Protein AF-A0A9W5Z303-F1 (afdb_monomer_lite)

Foldseek 3Di:
DDDDDDDDDDDDDDDDDPPDDDDDDDPPPDDDDDDPDPPPVVVPDDDDDDDDDDDDDDDDDDDDDDDDDDDDDDDDDDDDDDDDDDDDDDDDDDDDDDDDPPPPPPPPDPPDQQALVNLVVLLVVQLVVCLVVLDPPDPVLLVLLVLLQCLCPDDDPDPLSVLSNVLLVLLQVLLQLQSLLSSSSSSRRQNSPSLSSHDPVRSVVNSVVCSVCSVPCRSVPPSSVVVSVVSVRDHDDDDDDDDDDDDDDLPPDSFFRKDFFFALQLCVVFFPPVQSVFFDWDFDQDPNDTDITGGKMWTQTPDDLFRIKIKTWTFPVCPQVCCCLFFVWGWDDDPFWIWIQGPVDDTDIDTQAKDKDFWGALVSCCVGRNDLLSVFLCPRSQNVVCVVVVRRTGRQWMWIDHNGTIMIMHRGHNVSSVVSVVSGHD

Organism: NCBI:txid319629

Structure (mmCIF, N/CA/C/O backbone):
data_AF-A0A9W5Z303-F1
#
_entry.id   AF-A0A9W5Z303-F1
#
loop_
_atom_site.group_PDB
_atom_site.id
_atom_site.type_symbol
_atom_site.label_atom_id
_atom_site.label_alt_id
_atom_site.label_comp_id
_atom_site.label_asym_id
_atom_site.label_entity_id
_atom_site.label_seq_id
_atom_site.pdbx_PDB_ins_code
_atom_site.Cartn_x
_atom_site.Cartn_y
_atom_site.Cartn_z
_atom_site.occupancy
_atom_site.B_iso_or_equiv
_atom_site.auth_seq_id
_atom_site.auth_comp_id
_atom_site.auth_asym_id
_atom_site.auth_atom_id
_atom_site.pdbx_PDB_model_num
ATOM 1 N N . MET A 1 1 ? -48.234 -0.707 48.774 1.00 36.34 1 MET A N 1
ATOM 2 C CA . MET A 1 1 ? -47.140 -1.696 48.695 1.00 36.34 1 MET A CA 1
ATOM 3 C C . MET A 1 1 ? -45.902 -0.976 48.204 1.00 36.34 1 MET A C 1
ATOM 5 O O . MET A 1 1 ? -45.932 -0.399 47.128 1.00 36.34 1 MET A O 1
ATOM 9 N N . ALA A 1 2 ? -44.893 -0.906 49.066 1.00 31.06 2 ALA A N 1
ATOM 10 C CA . ALA A 1 2 ? -43.618 -0.250 48.823 1.00 31.06 2 ALA A CA 1
ATOM 11 C C . ALA A 1 2 ? -42.668 -1.195 48.074 1.00 31.06 2 ALA A C 1
ATOM 13 O O . ALA A 1 2 ? -42.615 -2.380 48.394 1.00 31.06 2 ALA A O 1
ATOM 14 N N . GLY A 1 3 ? -41.904 -0.659 47.124 1.00 29.17 3 GLY A N 1
ATOM 15 C CA . GLY A 1 3 ? -40.815 -1.349 46.436 1.00 29.17 3 GLY A CA 1
ATOM 16 C C . GLY A 1 3 ? -39.628 -0.404 46.323 1.00 29.17 3 GLY A C 1
ATOM 17 O O . GLY A 1 3 ? -39.589 0.456 45.453 1.00 29.17 3 GLY A O 1
ATOM 18 N N . ARG A 1 4 ? -38.725 -0.533 47.291 1.00 29.47 4 ARG A N 1
ATOM 19 C CA . ARG A 1 4 ? -37.504 0.239 47.524 1.00 29.47 4 ARG A CA 1
ATOM 20 C C . ARG A 1 4 ? -36.417 -0.267 46.562 1.00 29.47 4 ARG A C 1
ATOM 22 O O . ARG A 1 4 ? -36.133 -1.459 46.591 1.00 29.47 4 ARG A O 1
ATOM 29 N N . TRP A 1 5 ? -35.813 0.608 45.760 1.00 32.00 5 TRP A N 1
ATOM 30 C CA . TRP A 1 5 ? -34.547 0.331 45.070 1.00 32.00 5 TRP A CA 1
ATOM 31 C C . TRP A 1 5 ? -33.459 1.208 45.683 1.00 32.00 5 TRP A C 1
ATOM 33 O O . TRP A 1 5 ? -33.666 2.397 45.912 1.00 32.00 5 TRP A O 1
ATOM 43 N N . GLN A 1 6 ? -32.368 0.550 46.065 1.00 32.00 6 GLN A N 1
ATOM 44 C CA . GLN A 1 6 ? -31.209 1.103 46.753 1.00 32.00 6 GLN A CA 1
ATOM 45 C C . GLN A 1 6 ? -30.289 1.826 45.769 1.00 32.00 6 GLN A C 1
ATOM 47 O O . GLN A 1 6 ? -29.963 1.288 44.715 1.00 32.00 6 GLN A O 1
ATOM 52 N N . ASP A 1 7 ? -29.872 3.025 46.171 1.00 32.81 7 ASP A N 1
ATOM 53 C CA . ASP A 1 7 ? -28.751 3.772 45.612 1.00 32.81 7 ASP A CA 1
ATOM 54 C C . ASP A 1 7 ? -27.431 3.063 45.946 1.00 32.81 7 ASP A C 1
ATOM 56 O O . ASP A 1 7 ? -27.045 2.988 47.116 1.00 32.81 7 ASP A O 1
ATOM 60 N N . ASP A 1 8 ? -26.712 2.605 44.921 1.00 31.52 8 ASP A N 1
ATOM 61 C CA . ASP A 1 8 ? -25.293 2.272 45.031 1.00 31.52 8 ASP A CA 1
ATOM 62 C C . ASP A 1 8 ? -24.464 3.499 44.634 1.00 31.52 8 ASP A C 1
ATOM 64 O O . ASP A 1 8 ? -24.477 3.978 43.498 1.00 31.52 8 ASP A O 1
ATOM 68 N N . GLY A 1 9 ? -23.778 4.051 45.635 1.00 31.81 9 GLY A N 1
ATOM 69 C CA . GLY A 1 9 ? -23.070 5.322 45.574 1.00 31.81 9 GLY A CA 1
ATOM 70 C C . GLY A 1 9 ? -21.902 5.343 44.589 1.00 31.81 9 GLY A C 1
ATOM 71 O O . GLY A 1 9 ? -20.912 4.627 44.745 1.00 31.81 9 GLY A O 1
ATOM 72 N N . ALA A 1 10 ? -21.968 6.270 43.635 1.00 30.91 10 ALA A N 1
ATOM 73 C CA . ALA A 1 10 ? -20.819 6.701 42.855 1.00 30.91 10 ALA A CA 1
ATOM 74 C C . ALA A 1 10 ? -19.962 7.680 43.678 1.00 30.91 10 ALA A C 1
ATOM 76 O O . ALA A 1 10 ? -20.423 8.734 44.122 1.00 30.91 10 ALA A O 1
ATOM 77 N N . CYS A 1 11 ? -18.690 7.332 43.880 1.00 32.56 11 CYS A N 1
ATOM 78 C CA . CYS A 1 11 ? -17.690 8.207 44.481 1.00 32.56 11 CYS A CA 1
ATOM 79 C C . CYS A 1 11 ? -17.429 9.428 43.585 1.00 32.56 11 CYS A C 1
ATOM 81 O O . CYS A 1 11 ? -16.729 9.336 42.579 1.00 32.56 11 CYS A O 1
ATOM 83 N N . ALA A 1 12 ? -17.941 10.589 43.988 1.00 32.44 12 ALA A N 1
ATOM 84 C CA . ALA A 1 12 ? -17.532 11.877 43.445 1.00 32.44 12 ALA A CA 1
ATOM 85 C C . ALA A 1 12 ? -16.133 12.248 43.976 1.00 32.44 12 ALA A C 1
ATOM 87 O O . ALA A 1 12 ? -15.967 12.582 45.150 1.00 32.44 12 ALA A O 1
ATOM 88 N N . GLY A 1 13 ? -15.116 12.187 43.114 1.00 31.14 13 GLY A N 1
ATOM 89 C CA . GLY A 1 13 ? -13.808 12.782 43.382 1.00 31.14 13 GLY A CA 1
ATOM 90 C C . GLY A 1 13 ? -13.874 14.300 43.205 1.00 31.14 13 GLY A C 1
ATOM 91 O O . GLY A 1 13 ? -14.194 14.783 42.120 1.00 31.14 13 GLY A O 1
ATOM 92 N N . LYS A 1 14 ? -13.594 15.056 44.272 1.00 32.38 14 LYS A N 1
ATOM 93 C CA . LYS A 1 14 ? -13.425 16.515 44.218 1.00 32.38 14 LYS A CA 1
ATOM 94 C C . LYS A 1 14 ? -12.108 16.866 43.520 1.00 32.38 14 LYS A C 1
ATOM 96 O O . LYS A 1 14 ? -11.066 16.312 43.857 1.00 32.38 14 LYS A O 1
ATOM 101 N N . TRP A 1 15 ? -12.172 17.824 42.603 1.00 32.12 15 TRP A N 1
ATOM 102 C CA . TRP A 1 15 ? -11.014 18.484 42.006 1.00 32.12 15 TRP A CA 1
ATOM 103 C C . TRP A 1 15 ? -10.446 19.527 42.982 1.00 32.12 15 TRP A C 1
ATOM 105 O O . TRP A 1 15 ? -11.209 20.283 43.581 1.00 32.12 15 TRP A O 1
ATOM 115 N N . GLN A 1 16 ? -9.122 19.560 43.145 1.00 40.75 16 GLN A N 1
ATOM 116 C CA . GLN A 1 16 ? -8.387 20.666 43.772 1.00 40.75 16 GLN A CA 1
ATOM 117 C C . GLN A 1 16 ? -7.543 21.375 42.704 1.00 40.75 16 GLN A C 1
ATOM 119 O O . GLN A 1 16 ? -7.039 20.732 41.783 1.00 40.75 16 GLN A O 1
ATOM 124 N N . GLU A 1 17 ? -7.419 22.696 42.832 1.00 37.28 17 GLU A N 1
ATOM 125 C CA . GLU A 1 17 ? -6.993 23.660 41.800 1.00 37.28 17 GLU A CA 1
ATOM 126 C C . GLU A 1 17 ? -5.495 23.637 41.418 1.00 37.28 17 GLU A C 1
ATOM 128 O O . GLU A 1 17 ? -5.053 24.458 40.620 1.00 37.28 17 GLU A O 1
ATOM 133 N N . ASP A 1 18 ? -4.711 22.657 41.876 1.00 39.12 18 ASP A N 1
ATOM 134 C CA . ASP A 1 18 ? -3.240 22.744 41.821 1.00 39.12 18 ASP A CA 1
ATOM 135 C C . ASP A 1 18 ? -2.582 21.795 40.793 1.00 39.12 18 ASP A C 1
ATOM 137 O O . ASP A 1 18 ? -1.361 21.617 40.776 1.00 39.12 18 ASP A O 1
ATOM 141 N N . GLY A 1 19 ? -3.368 21.163 39.915 1.00 35.97 19 GLY A N 1
ATOM 142 C CA . GLY A 1 19 ? -2.856 20.494 38.708 1.00 35.97 19 GLY A CA 1
ATOM 143 C C . GLY A 1 19 ? -1.921 19.290 38.918 1.00 35.97 19 GLY A C 1
ATOM 144 O O . GLY A 1 19 ? -1.200 18.915 37.994 1.00 35.97 19 GLY A O 1
ATOM 145 N N . ARG A 1 20 ? -1.914 18.648 40.095 1.00 37.12 20 ARG A N 1
ATOM 146 C CA . ARG A 1 20 ? -1.153 17.407 40.345 1.00 37.12 20 ARG A CA 1
ATOM 147 C C . ARG A 1 20 ? -2.058 16.267 40.810 1.00 37.12 20 ARG A C 1
ATOM 149 O O . ARG A 1 20 ? -2.710 16.374 41.842 1.00 37.12 20 ARG A O 1
ATOM 156 N N . MET A 1 21 ? -2.059 15.159 40.061 1.00 30.52 21 MET A N 1
ATOM 157 C CA . MET A 1 21 ? -2.677 13.896 40.484 1.00 30.52 21 MET A CA 1
ATOM 158 C C . MET A 1 21 ? -1.864 13.264 41.616 1.00 30.52 21 MET A C 1
ATOM 160 O O . MET A 1 21 ? -0.655 13.070 41.484 1.00 30.52 21 MET A O 1
ATOM 164 N N . THR A 1 22 ? -2.532 12.888 42.702 1.00 45.09 22 THR A N 1
ATOM 165 C CA . THR A 1 22 ? -2.003 11.945 43.689 1.00 45.09 22 THR A CA 1
ATOM 166 C C . THR A 1 22 ? -2.388 10.519 43.291 1.00 45.09 22 THR A C 1
ATOM 168 O O . THR A 1 22 ? -3.513 10.260 42.865 1.00 45.09 22 THR A O 1
ATOM 171 N N . GLU A 1 23 ? -1.434 9.589 43.383 1.00 36.78 23 GLU A N 1
ATOM 172 C CA . GLU A 1 23 ? -1.647 8.176 43.044 1.00 36.78 23 GLU A CA 1
ATOM 173 C C . GLU A 1 23 ? -2.698 7.523 43.964 1.00 36.78 23 GLU A C 1
ATOM 175 O O . GLU A 1 23 ? -2.710 7.786 45.173 1.00 36.78 23 GLU A O 1
ATOM 180 N N . PRO A 1 24 ? -3.559 6.628 43.446 1.00 35.59 24 PRO A N 1
ATOM 181 C CA . PRO A 1 24 ? -4.536 5.936 44.272 1.00 35.59 24 PRO A CA 1
ATOM 182 C C . PRO A 1 24 ? -3.862 4.861 45.139 1.00 35.59 24 PRO A C 1
ATOM 184 O O . PRO A 1 24 ? -3.225 3.930 44.647 1.00 35.59 24 PRO A O 1
ATOM 187 N N . VAL A 1 25 ? -4.061 4.966 46.454 1.00 36.78 25 VAL A N 1
ATOM 188 C CA . VAL A 1 25 ? -3.626 3.990 47.463 1.00 36.78 25 VAL A CA 1
ATOM 189 C C . VAL A 1 25 ? -4.799 3.057 47.795 1.00 36.78 25 VAL A C 1
ATOM 191 O O . VAL A 1 25 ? -5.898 3.520 48.099 1.00 36.78 25 VAL A O 1
ATOM 194 N N . ARG A 1 26 ? -4.589 1.732 47.751 1.00 39.94 26 ARG A N 1
ATOM 195 C CA . ARG A 1 26 ? -5.572 0.752 48.254 1.00 39.94 26 ARG A CA 1
ATOM 196 C C . ARG A 1 26 ? -5.650 0.795 49.787 1.00 39.94 26 ARG A C 1
ATOM 198 O O . ARG A 1 26 ? -4.669 1.088 50.466 1.00 39.94 26 ARG A O 1
ATOM 205 N N . LYS A 1 27 ? -6.827 0.459 50.331 1.00 42.62 27 LYS A N 1
ATOM 206 C CA . LYS A 1 27 ? -7.170 0.502 51.771 1.00 42.62 27 LYS A CA 1
ATOM 207 C C . LYS A 1 27 ? -6.302 -0.375 52.696 1.00 42.62 27 LYS A C 1
ATOM 209 O O . LYS A 1 27 ? -6.481 -0.312 53.905 1.00 42.62 27 LYS A O 1
ATOM 214 N N . ASP A 1 28 ? -5.379 -1.171 52.170 1.00 49.34 28 ASP A N 1
ATOM 215 C CA . ASP A 1 28 ? -4.524 -2.099 52.917 1.00 49.34 28 ASP A CA 1
ATOM 216 C C . ASP A 1 28 ? -3.047 -1.662 53.020 1.00 49.34 28 ASP A C 1
ATOM 218 O O . ASP A 1 28 ? -2.219 -2.398 53.556 1.00 49.34 28 ASP A O 1
ATOM 222 N N . GLY A 1 29 ? -2.697 -0.456 52.559 1.00 41.53 29 GLY A N 1
ATOM 223 C CA . GLY A 1 29 ? -1.427 0.195 52.910 1.00 41.53 29 GLY A CA 1
ATOM 224 C C . GLY A 1 29 ? -0.153 -0.428 52.319 1.00 41.53 29 GLY A C 1
ATOM 225 O O . GLY A 1 29 ? 0.946 -0.073 52.748 1.00 41.53 29 GLY A O 1
ATOM 226 N N . ARG A 1 30 ? -0.249 -1.321 51.322 1.00 37.06 30 ARG A N 1
ATOM 227 C CA . ARG A 1 30 ? 0.923 -1.845 50.593 1.00 37.06 30 ARG A CA 1
ATOM 228 C C . ARG A 1 30 ? 1.143 -1.113 49.269 1.00 37.06 30 ARG A C 1
ATOM 230 O O . ARG A 1 30 ? 0.224 -0.951 48.472 1.00 37.06 30 ARG A O 1
ATOM 237 N N . LYS A 1 31 ? 2.392 -0.706 49.019 1.00 36.22 31 LYS A N 1
ATOM 238 C CA . LYS A 1 31 ? 2.837 -0.120 47.743 1.00 36.22 31 LYS A CA 1
ATOM 239 C C . LYS A 1 31 ? 2.800 -1.180 46.633 1.00 36.22 31 LYS A C 1
ATOM 241 O O . LYS A 1 31 ? 3.356 -2.262 46.816 1.00 36.22 31 LYS A O 1
ATOM 246 N N . MET A 1 32 ? 2.199 -0.867 45.480 1.00 30.44 32 MET A N 1
ATOM 247 C CA . MET A 1 32 ? 2.322 -1.692 44.270 1.00 30.44 32 MET A CA 1
ATOM 248 C C . MET A 1 32 ? 3.728 -1.536 43.690 1.00 30.44 32 MET A C 1
ATOM 250 O O . MET A 1 32 ? 4.017 -0.593 42.961 1.00 30.44 32 MET A O 1
ATOM 254 N N . THR A 1 33 ? 4.620 -2.465 44.010 1.00 35.34 33 THR A N 1
ATOM 255 C CA . THR A 1 33 ? 5.883 -2.619 43.289 1.00 35.34 33 THR A CA 1
ATOM 256 C C . THR A 1 33 ? 5.715 -3.666 42.197 1.00 35.34 33 THR A C 1
ATOM 258 O O . THR A 1 33 ? 5.576 -4.847 42.499 1.00 35.34 33 THR A O 1
ATOM 261 N N . GLY A 1 34 ? 5.779 -3.215 40.943 1.00 37.53 34 GLY A N 1
ATOM 262 C CA . GLY A 1 34 ? 6.040 -4.060 39.780 1.00 37.53 34 GLY A CA 1
ATOM 263 C C . GLY A 1 34 ? 4.801 -4.552 39.041 1.00 37.53 34 GLY A C 1
ATOM 264 O O . GLY A 1 34 ? 4.353 -5.656 39.306 1.00 37.53 34 GLY A O 1
ATOM 265 N N . LEU A 1 35 ? 4.307 -3.760 38.079 1.00 29.66 35 LEU A N 1
ATOM 266 C CA . LEU A 1 35 ? 3.874 -4.245 36.753 1.00 29.66 35 LEU A CA 1
ATOM 267 C C . LEU A 1 35 ? 3.485 -3.104 35.783 1.00 29.66 35 LEU A C 1
ATOM 269 O O . LEU A 1 35 ? 2.583 -3.258 34.979 1.00 29.66 35 LEU A O 1
ATOM 273 N N . PHE A 1 36 ? 4.135 -1.940 35.827 1.00 28.12 36 PHE A N 1
ATOM 274 C CA . PHE A 1 36 ? 3.899 -0.875 34.839 1.00 28.12 36 PHE A CA 1
ATOM 275 C C . PHE A 1 36 ? 5.210 -0.147 34.538 1.00 28.12 36 PHE A C 1
ATOM 277 O O . PHE A 1 36 ? 5.456 0.960 34.999 1.00 28.12 36 PHE A O 1
ATOM 284 N N . ALA A 1 37 ? 6.092 -0.819 33.801 1.00 28.56 37 ALA A N 1
ATOM 285 C CA . ALA A 1 37 ? 7.295 -0.207 33.229 1.00 28.56 37 ALA A CA 1
ATOM 286 C C . ALA A 1 37 ? 7.693 -0.811 31.866 1.00 28.56 37 ALA A C 1
ATOM 288 O O . ALA A 1 37 ? 8.789 -0.562 31.394 1.00 28.56 37 ALA A O 1
ATOM 289 N N . GLY A 1 38 ? 6.829 -1.615 31.229 1.00 28.80 38 GLY A N 1
ATOM 290 C CA . GLY A 1 38 ? 7.186 -2.372 30.017 1.00 28.80 38 GLY A CA 1
ATOM 291 C C . GLY A 1 38 ? 6.528 -1.918 28.712 1.00 28.80 38 GLY A C 1
ATOM 292 O O . GLY A 1 38 ? 6.865 -2.456 27.666 1.00 28.80 38 GLY A O 1
ATOM 293 N N . LEU A 1 39 ? 5.595 -0.959 28.740 1.00 26.20 39 LEU A N 1
ATOM 294 C CA . LEU A 1 39 ? 4.808 -0.593 27.549 1.00 26.20 39 LEU A CA 1
ATOM 295 C C . LEU A 1 39 ? 5.182 0.757 26.918 1.00 26.20 39 LEU A C 1
ATOM 297 O O . LEU A 1 39 ? 4.599 1.135 25.908 1.00 26.20 39 LEU A O 1
ATOM 301 N N . LYS A 1 40 ? 6.158 1.477 27.486 1.00 27.66 40 LYS A N 1
ATOM 302 C CA . LYS A 1 40 ? 6.631 2.763 26.947 1.00 27.66 40 LYS A CA 1
ATOM 303 C C . LYS A 1 40 ? 7.880 2.622 26.063 1.00 27.66 40 LYS A C 1
ATOM 305 O O . LYS A 1 40 ? 8.088 3.438 25.174 1.00 27.66 40 LYS A O 1
ATOM 310 N N . ASP A 1 41 ? 8.641 1.539 26.222 1.00 29.00 41 ASP A N 1
ATOM 311 C CA . ASP A 1 41 ? 9.934 1.354 25.541 1.00 29.00 41 ASP A CA 1
ATOM 312 C C . ASP A 1 41 ? 9.833 0.707 24.146 1.00 29.00 41 ASP A C 1
ATOM 314 O O . ASP A 1 41 ? 10.807 0.693 23.396 1.00 29.00 41 ASP A O 1
ATOM 318 N N . VAL A 1 42 ? 8.653 0.217 23.752 1.00 29.64 42 VAL A N 1
ATOM 319 C CA . VAL A 1 42 ? 8.428 -0.381 22.419 1.00 29.64 42 VAL A CA 1
ATOM 320 C C . VAL A 1 42 ? 8.171 0.685 21.343 1.00 29.64 42 VAL A C 1
ATOM 322 O O . VAL A 1 42 ? 8.395 0.430 20.164 1.00 29.64 42 VAL A O 1
ATOM 325 N N . ILE A 1 43 ? 7.781 1.904 21.731 1.00 32.69 43 ILE A N 1
ATOM 326 C CA . ILE A 1 43 ? 7.458 2.990 20.789 1.00 32.69 43 ILE A CA 1
ATOM 327 C C . ILE A 1 43 ? 8.676 3.896 20.496 1.00 32.69 43 ILE A C 1
ATOM 329 O O . ILE A 1 43 ? 8.707 4.551 19.460 1.00 32.69 43 ILE A O 1
ATOM 333 N N . GLU A 1 44 ? 9.734 3.883 21.321 1.00 32.41 44 GLU A N 1
ATOM 334 C CA . GLU A 1 44 ? 10.883 4.809 21.182 1.00 32.41 44 GLU A CA 1
ATOM 335 C C . GLU A 1 44 ? 12.242 4.166 20.823 1.00 32.41 44 GLU A C 1
ATOM 337 O O . GLU A 1 44 ? 13.283 4.819 20.905 1.00 32.41 44 GLU A O 1
ATOM 342 N N . GLY A 1 45 ? 12.276 2.911 20.363 1.00 29.73 45 GLY A N 1
ATOM 343 C CA . GLY A 1 45 ? 13.421 2.390 19.596 1.00 29.73 45 GLY A CA 1
ATOM 344 C C . GLY A 1 45 ? 14.803 2.459 20.272 1.00 29.73 45 GLY A C 1
ATOM 345 O O . GLY A 1 45 ? 15.808 2.673 19.590 1.00 29.73 45 GLY A O 1
ATOM 346 N N . ARG A 1 46 ? 14.901 2.261 21.594 1.00 31.45 46 ARG A N 1
ATOM 347 C CA . ARG A 1 46 ? 16.192 2.149 22.301 1.00 31.45 46 ARG A CA 1
ATOM 348 C C . ARG A 1 46 ? 16.422 0.727 22.804 1.00 31.45 46 ARG A C 1
ATOM 350 O O . ARG A 1 46 ? 15.836 0.298 23.788 1.00 31.45 46 ARG A O 1
ATOM 357 N N . TYR A 1 47 ? 17.336 0.008 22.157 1.00 32.25 47 TYR A N 1
ATOM 358 C CA . TYR A 1 47 ? 17.800 -1.296 22.630 1.00 32.25 47 TYR A CA 1
ATOM 359 C C . TYR A 1 47 ? 18.817 -1.128 23.766 1.00 32.25 47 TYR A C 1
ATOM 361 O O . TYR A 1 47 ? 19.925 -0.634 23.547 1.00 32.25 47 TYR A O 1
ATOM 369 N N . GLN A 1 48 ? 18.477 -1.607 24.964 1.00 29.11 48 GLN A N 1
ATOM 370 C CA . GLN A 1 48 ? 19.459 -1.980 25.983 1.00 29.11 48 GLN A CA 1
ATOM 371 C C . GLN A 1 48 ? 19.606 -3.504 26.022 1.00 29.11 48 GLN A C 1
ATOM 373 O O . GLN A 1 48 ? 18.643 -4.256 26.131 1.00 29.11 48 GLN A O 1
ATOM 378 N N . THR A 1 49 ? 20.852 -3.951 25.898 1.00 36.38 49 THR A N 1
ATOM 379 C CA . THR A 1 49 ? 21.282 -5.348 25.969 1.00 36.38 49 THR A CA 1
ATOM 380 C C . THR A 1 49 ? 21.170 -5.895 27.392 1.00 36.38 49 THR A C 1
ATOM 382 O O . THR A 1 49 ? 21.724 -5.297 28.315 1.00 36.38 49 THR A O 1
ATOM 385 N N . VAL A 1 50 ? 20.560 -7.072 27.553 1.00 31.05 50 VAL A N 1
ATOM 386 C CA . VAL A 1 50 ? 20.568 -7.877 28.791 1.00 31.05 50 VAL A CA 1
ATOM 387 C C . VAL A 1 50 ? 21.205 -9.248 28.482 1.00 31.05 50 VAL A C 1
ATOM 389 O O . VAL A 1 50 ? 21.032 -9.739 27.365 1.00 31.05 50 VAL A O 1
ATOM 392 N N . PRO A 1 51 ? 22.009 -9.839 29.394 1.00 31.83 51 PRO A N 1
ATOM 393 C CA . PRO A 1 51 ? 23.010 -10.836 29.029 1.00 31.83 51 PRO A CA 1
ATOM 394 C C . PRO A 1 51 ? 22.490 -12.278 28.974 1.00 31.83 51 PRO A C 1
ATOM 396 O O . PRO A 1 51 ? 21.634 -12.716 29.739 1.00 31.83 51 PRO A O 1
ATOM 399 N N . GLU A 1 52 ? 23.123 -13.008 28.065 1.00 29.08 52 GLU A N 1
ATOM 400 C CA . GLU A 1 52 ? 22.963 -14.410 27.703 1.00 29.08 52 GLU A CA 1
ATOM 401 C C . GLU A 1 52 ? 23.300 -15.352 28.877 1.00 29.08 52 GLU A C 1
ATOM 403 O O . GLU A 1 52 ? 24.442 -15.417 29.340 1.00 29.08 52 GLU A O 1
ATOM 408 N N . LYS A 1 53 ? 22.308 -16.110 29.365 1.00 30.89 53 LYS A N 1
ATOM 409 C CA . LYS A 1 53 ? 22.532 -17.271 30.238 1.00 30.89 53 LYS A CA 1
ATOM 410 C C . LYS A 1 53 ? 22.386 -18.564 29.438 1.00 30.89 53 LYS A C 1
ATOM 412 O O . LYS A 1 53 ? 21.312 -18.907 28.963 1.00 30.89 53 LYS A O 1
ATOM 417 N N . GLN A 1 54 ? 23.528 -19.240 29.347 1.00 35.00 54 GLN A N 1
ATOM 418 C CA . GLN A 1 54 ? 23.788 -20.650 29.061 1.00 35.00 54 GLN A CA 1
ATOM 419 C C . GLN A 1 54 ? 22.565 -21.578 28.994 1.00 35.00 54 GLN A C 1
ATOM 421 O O . GLN A 1 54 ? 21.966 -21.893 30.020 1.00 35.00 54 GLN A O 1
ATOM 426 N N . LEU A 1 55 ? 22.347 -22.175 27.822 1.00 30.67 55 LEU A N 1
ATOM 427 C CA . LEU A 1 55 ? 21.719 -23.488 27.699 1.00 30.67 55 LEU A CA 1
ATOM 428 C C . LEU A 1 55 ? 22.582 -24.372 26.793 1.00 30.67 55 LEU A C 1
ATOM 430 O O . LEU A 1 55 ? 22.902 -24.039 25.655 1.00 30.67 55 LEU A O 1
ATOM 434 N N . ARG A 1 56 ? 23.025 -25.479 27.392 1.00 29.02 56 ARG A N 1
ATOM 435 C CA . ARG A 1 56 ? 23.834 -26.550 26.811 1.00 29.02 56 ARG A CA 1
ATOM 436 C C . ARG A 1 56 ? 23.040 -27.274 25.718 1.00 29.02 56 ARG A C 1
ATOM 438 O O . ARG A 1 56 ? 21.902 -27.658 25.958 1.00 29.02 56 ARG A O 1
ATOM 445 N N . ALA A 1 57 ? 23.679 -27.554 24.586 1.00 28.92 57 ALA A N 1
ATOM 446 C CA . ALA A 1 57 ? 23.249 -28.589 23.646 1.00 28.92 57 ALA A CA 1
ATOM 447 C C . ALA A 1 57 ? 24.065 -29.874 23.890 1.00 28.92 57 ALA A C 1
ATOM 449 O O . ALA A 1 57 ? 25.274 -29.763 24.126 1.00 28.92 57 ALA A O 1
ATOM 450 N N . PRO A 1 58 ? 23.468 -31.078 23.825 1.00 37.62 58 PRO A N 1
ATOM 451 C CA . PRO A 1 58 ? 24.222 -32.316 23.749 1.00 37.62 58 PRO A CA 1
ATOM 452 C C . PRO A 1 58 ? 24.467 -32.771 22.301 1.00 37.62 58 PRO A C 1
ATOM 454 O O . PRO A 1 58 ? 23.817 -32.352 21.346 1.00 37.62 58 PRO A O 1
ATOM 457 N N . MET A 1 59 ? 25.480 -33.626 22.210 1.00 28.02 59 MET A N 1
ATOM 458 C CA . MET A 1 59 ? 26.185 -34.167 21.053 1.00 28.02 59 MET A CA 1
ATOM 459 C C . MET A 1 59 ? 25.394 -35.121 20.131 1.00 28.02 59 MET A C 1
ATOM 461 O O . MET A 1 59 ? 24.631 -35.954 20.599 1.00 28.02 59 MET A O 1
ATOM 465 N N . ILE A 1 60 ? 25.719 -35.020 18.832 1.00 30.16 60 ILE A N 1
ATOM 466 C CA . ILE A 1 60 ? 26.234 -36.048 17.887 1.00 30.16 60 ILE A CA 1
ATOM 467 C C . ILE A 1 60 ? 25.586 -37.449 17.864 1.00 30.16 60 ILE A C 1
ATOM 469 O O . ILE A 1 60 ? 25.724 -38.202 18.815 1.00 30.16 60 ILE A O 1
ATOM 473 N N . THR A 1 61 ? 25.112 -37.864 16.676 1.00 30.97 61 THR A N 1
ATOM 474 C CA . THR A 1 61 ? 25.526 -39.096 15.942 1.00 30.97 61 THR A CA 1
ATOM 475 C C . THR A 1 61 ? 25.252 -38.884 14.437 1.00 30.97 61 THR A C 1
ATOM 477 O O . THR A 1 61 ? 24.174 -38.448 14.057 1.00 30.97 61 THR A O 1
ATOM 480 N N . ASN A 1 62 ? 26.287 -38.793 13.594 1.00 29.06 62 ASN A N 1
ATOM 481 C CA . ASN A 1 62 ? 26.915 -39.847 12.775 1.00 29.06 62 ASN A CA 1
ATOM 482 C C . ASN A 1 62 ? 25.991 -40.523 11.744 1.00 29.06 62 ASN A C 1
ATOM 484 O O . ASN A 1 62 ? 25.220 -41.412 12.086 1.00 29.06 62 ASN A O 1
ATOM 488 N N . TYR A 1 63 ? 26.189 -40.186 10.463 1.00 26.08 63 TYR A N 1
ATOM 489 C CA . TYR A 1 63 ? 25.879 -41.056 9.325 1.00 26.08 63 TYR A CA 1
ATOM 490 C C . TYR A 1 63 ? 27.047 -41.022 8.326 1.00 26.08 63 TYR A C 1
ATOM 492 O O . TYR A 1 63 ? 27.437 -39.959 7.844 1.00 26.08 63 TYR A O 1
ATOM 500 N N . HIS A 1 64 ? 27.626 -42.198 8.076 1.00 33.09 64 HIS A N 1
ATOM 501 C CA . HIS A 1 64 ? 28.673 -42.469 7.086 1.00 33.09 64 HIS A CA 1
ATOM 502 C C . HIS A 1 64 ? 28.048 -42.715 5.695 1.00 33.09 64 HIS A C 1
ATOM 504 O O . HIS A 1 64 ? 26.928 -43.230 5.630 1.00 33.09 64 HIS A O 1
ATOM 510 N N . PRO A 1 65 ? 28.763 -42.431 4.587 1.00 36.94 65 PRO A N 1
ATOM 511 C CA . PRO A 1 65 ? 28.355 -42.799 3.237 1.00 36.94 65 PRO A CA 1
ATOM 512 C C . PRO A 1 65 ? 28.856 -44.208 2.867 1.00 36.94 65 PRO A C 1
ATOM 514 O O . PRO A 1 65 ? 29.882 -44.660 3.374 1.00 36.94 65 PRO A O 1
ATOM 517 N N . ARG A 1 66 ? 28.137 -44.894 1.970 1.00 34.03 66 ARG A N 1
ATOM 518 C CA . ARG A 1 66 ? 28.595 -46.123 1.306 1.00 34.03 66 ARG A CA 1
ATOM 519 C C . ARG A 1 66 ? 28.981 -45.838 -0.141 1.00 34.03 66 ARG A C 1
ATOM 521 O O . ARG A 1 66 ? 28.243 -45.172 -0.863 1.00 34.03 66 ARG A O 1
ATOM 528 N N . ASP A 1 67 ? 30.120 -46.410 -0.505 1.00 33.47 67 ASP A N 1
ATOM 529 C CA . ASP A 1 67 ? 30.721 -46.504 -1.830 1.00 33.47 67 ASP A CA 1
ATOM 530 C C . ASP A 1 67 ? 29.937 -47.407 -2.797 1.00 33.47 67 ASP A C 1
ATOM 532 O O . ASP A 1 67 ? 29.316 -48.388 -2.383 1.00 33.47 67 ASP A O 1
ATOM 536 N N . ALA A 1 68 ? 30.096 -47.149 -4.098 1.00 31.97 68 ALA A N 1
ATOM 537 C CA . ALA A 1 68 ? 30.184 -48.191 -5.121 1.00 31.97 68 ALA A CA 1
ATOM 538 C C . ALA A 1 68 ? 31.027 -47.693 -6.310 1.00 31.97 68 ALA A C 1
ATOM 540 O O . ALA A 1 68 ? 30.857 -46.576 -6.793 1.00 31.97 68 ALA A O 1
ATOM 541 N N . ALA A 1 69 ? 31.959 -48.544 -6.731 1.00 33.50 69 ALA A N 1
ATOM 542 C CA . ALA A 1 69 ? 33.054 -48.298 -7.661 1.00 33.50 69 ALA A CA 1
ATOM 543 C C . ALA A 1 69 ? 32.875 -49.023 -9.014 1.00 33.50 69 ALA A C 1
ATOM 545 O O . ALA A 1 69 ? 32.031 -49.909 -9.139 1.00 33.50 69 ALA A O 1
ATOM 546 N N . GLY A 1 70 ? 33.777 -48.715 -9.961 1.00 28.88 70 GLY A N 1
ATOM 547 C CA . GLY A 1 70 ? 34.116 -49.493 -11.173 1.00 28.88 70 GLY A CA 1
ATOM 548 C C . GLY A 1 70 ? 33.822 -48.724 -12.471 1.00 28.88 70 GLY A C 1
ATOM 549 O O . GLY A 1 70 ? 32.763 -48.126 -12.567 1.00 28.88 70 GLY A O 1
ATOM 550 N N . GLN A 1 71 ? 34.656 -48.637 -13.516 1.00 30.88 71 GLN A N 1
ATOM 551 C CA . GLN A 1 71 ? 35.853 -49.344 -14.032 1.00 30.88 71 GLN A CA 1
ATOM 552 C C . GLN A 1 71 ? 36.601 -48.329 -14.953 1.00 30.88 71 GLN A C 1
ATOM 554 O O . GLN A 1 71 ? 35.940 -47.504 -15.572 1.00 30.88 71 GLN A O 1
ATOM 559 N N . ALA A 1 72 ? 37.929 -48.138 -14.959 1.00 31.42 72 ALA A N 1
ATOM 560 C CA . ALA A 1 72 ? 39.075 -48.965 -15.388 1.00 31.42 72 ALA A CA 1
ATOM 561 C C . ALA A 1 72 ? 39.312 -49.088 -16.922 1.00 31.42 72 ALA A C 1
ATOM 563 O O . ALA A 1 72 ? 38.564 -49.771 -17.613 1.00 31.42 72 ALA A O 1
ATOM 564 N N . SER A 1 73 ? 40.404 -48.466 -17.408 1.00 31.72 73 SER A N 1
ATOM 565 C CA . SER A 1 73 ? 41.359 -48.852 -18.494 1.00 31.72 73 SER A CA 1
ATOM 566 C C . SER A 1 73 ? 42.024 -47.574 -19.067 1.00 31.72 73 SER A C 1
ATOM 568 O O . SER A 1 73 ? 41.351 -46.562 -19.188 1.00 31.72 73 SER A O 1
ATOM 570 N N . GLY A 1 74 ? 43.311 -47.447 -19.414 1.00 29.12 74 GLY A N 1
ATOM 571 C CA . GLY A 1 74 ? 44.510 -48.277 -19.303 1.00 29.12 74 GLY A CA 1
ATOM 572 C C . GLY A 1 74 ? 45.660 -47.705 -20.182 1.00 29.12 74 GLY A C 1
ATOM 573 O O . GLY A 1 74 ? 45.421 -47.476 -21.359 1.00 29.12 74 GLY A O 1
ATOM 574 N N . ILE A 1 75 ? 46.885 -47.602 -19.609 1.00 35.91 75 ILE A N 1
ATOM 575 C CA . ILE A 1 75 ? 48.233 -47.864 -20.222 1.00 35.91 75 ILE A CA 1
ATOM 576 C C . ILE A 1 75 ? 48.841 -46.776 -21.188 1.00 35.91 75 ILE A C 1
ATOM 578 O O . ILE A 1 75 ? 48.074 -46.177 -21.932 1.00 35.91 75 ILE A O 1
ATOM 582 N N . PRO A 1 76 ? 50.190 -46.568 -21.351 1.00 47.41 76 PRO A N 1
ATOM 583 C CA . PRO A 1 76 ? 51.354 -46.551 -20.424 1.00 47.41 76 PRO A CA 1
ATOM 584 C C . PRO A 1 76 ? 52.420 -45.411 -20.638 1.00 47.41 76 PRO A C 1
ATOM 586 O O . PRO A 1 76 ? 52.416 -44.705 -21.638 1.00 47.41 76 PRO A O 1
ATOM 589 N N . TYR A 1 77 ? 53.374 -45.337 -19.685 1.00 31.03 77 TYR A N 1
ATOM 590 C CA . TYR A 1 77 ? 54.838 -45.039 -19.724 1.00 31.03 77 TYR A CA 1
ATOM 591 C C . TYR A 1 77 ? 55.498 -44.183 -20.831 1.00 31.03 77 TYR A C 1
ATOM 593 O O . TYR A 1 77 ? 55.383 -44.538 -21.992 1.00 31.03 77 TYR A O 1
ATOM 601 N N . VAL A 1 78 ? 56.399 -43.254 -20.433 1.00 33.69 78 VAL A N 1
ATOM 602 C CA . VAL A 1 78 ? 57.866 -43.253 -20.733 1.00 33.69 78 VAL A CA 1
ATOM 603 C C . VAL A 1 78 ? 58.641 -42.433 -19.667 1.00 33.69 78 VAL A C 1
ATOM 605 O O . VAL A 1 78 ? 58.135 -41.478 -19.088 1.00 33.69 78 VAL A O 1
ATOM 608 N N . THR A 1 79 ? 59.855 -42.910 -19.401 1.00 32.84 79 THR A N 1
ATOM 609 C CA . THR A 1 79 ? 60.908 -42.633 -18.408 1.00 32.84 79 THR A CA 1
ATOM 610 C C . THR A 1 79 ? 61.832 -41.428 -18.664 1.00 32.84 79 THR A C 1
ATOM 612 O O . THR A 1 79 ? 61.929 -40.947 -19.789 1.00 32.84 79 THR A O 1
ATOM 615 N N . GLY A 1 80 ? 62.624 -41.081 -17.633 1.00 31.36 80 GLY A N 1
ATOM 616 C CA . GLY A 1 80 ? 63.922 -40.377 -17.715 1.00 31.36 80 GLY A CA 1
ATOM 617 C C . GLY A 1 80 ? 63.967 -39.071 -16.909 1.00 31.36 80 GLY A C 1
ATOM 618 O O . GLY A 1 80 ? 63.005 -38.318 -16.929 1.00 31.36 80 GLY A O 1
ATOM 619 N N . ASP A 1 81 ? 65.014 -38.659 -16.200 1.00 31.72 81 ASP A N 1
ATOM 620 C CA . ASP A 1 81 ? 66.232 -39.263 -15.657 1.00 31.72 81 ASP A CA 1
ATOM 621 C C . ASP A 1 81 ? 66.782 -38.212 -14.665 1.00 31.72 81 ASP A C 1
ATOM 623 O O . ASP A 1 81 ? 66.649 -37.006 -14.890 1.00 31.72 81 ASP A O 1
ATOM 627 N N . ILE A 1 82 ? 67.362 -38.652 -13.547 1.00 38.09 82 ILE A N 1
ATOM 628 C CA . ILE A 1 82 ? 68.065 -37.807 -12.560 1.00 38.09 82 ILE A CA 1
ATOM 629 C C . ILE A 1 82 ? 69.573 -37.926 -12.817 1.00 38.09 82 ILE A C 1
ATOM 631 O O . ILE A 1 82 ? 70.044 -39.002 -13.187 1.00 38.09 82 ILE A O 1
ATOM 635 N N . PRO A 1 83 ? 70.361 -36.888 -12.493 1.00 43.53 83 PRO A N 1
ATOM 636 C CA . PRO A 1 83 ? 71.490 -37.177 -11.614 1.00 43.53 83 PRO A CA 1
ATOM 637 C C . PRO A 1 83 ? 71.635 -36.188 -10.445 1.00 43.53 83 PRO A C 1
ATOM 639 O O . PRO A 1 83 ? 71.428 -34.981 -10.562 1.00 43.53 83 PRO A O 1
ATOM 642 N N . ALA A 1 84 ? 72.025 -36.763 -9.303 1.00 34.41 84 ALA A N 1
ATOM 643 C CA . ALA A 1 84 ? 72.659 -36.108 -8.158 1.00 34.41 84 ALA A CA 1
ATOM 644 C C . ALA A 1 84 ? 74.022 -35.499 -8.602 1.00 34.41 84 ALA A C 1
ATOM 646 O O . ALA A 1 84 ? 74.432 -35.681 -9.743 1.00 34.41 84 ALA A O 1
ATOM 647 N N . ILE A 1 85 ? 74.819 -34.774 -7.816 1.00 32.12 85 ILE A N 1
ATOM 648 C CA . ILE A 1 85 ? 75.538 -35.177 -6.597 1.00 32.12 85 ILE A CA 1
ATOM 649 C C . ILE A 1 85 ? 76.181 -33.894 -5.985 1.00 32.12 85 ILE A C 1
ATOM 651 O O . ILE A 1 85 ? 76.409 -32.914 -6.691 1.00 32.12 85 ILE A O 1
ATOM 655 N N . PHE A 1 86 ? 76.551 -33.983 -4.699 1.00 28.78 86 PHE A N 1
ATOM 656 C CA . PHE A 1 86 ? 77.712 -33.368 -4.013 1.00 28.78 86 PHE A CA 1
ATOM 657 C C . PHE A 1 86 ? 77.459 -32.202 -3.035 1.00 28.78 86 PHE A C 1
ATOM 659 O O . PHE A 1 86 ? 77.511 -31.026 -3.374 1.00 28.78 86 PHE A O 1
ATOM 666 N N . LEU A 1 87 ? 77.308 -32.582 -1.758 1.00 36.84 87 LEU A N 1
ATOM 667 C CA . LEU A 1 87 ? 77.780 -31.836 -0.582 1.00 36.84 87 LEU A CA 1
ATOM 668 C C . LEU A 1 87 ? 79.295 -32.040 -0.403 1.00 36.84 87 LEU A C 1
ATOM 670 O O . LEU A 1 87 ? 79.804 -33.110 -0.745 1.00 36.84 87 LEU A O 1
ATOM 674 N N . PRO A 1 88 ? 79.986 -31.100 0.263 1.00 39.81 88 PRO A N 1
ATOM 675 C CA . PRO A 1 88 ? 80.686 -31.512 1.480 1.00 39.81 88 PRO A CA 1
ATOM 676 C C . PRO A 1 88 ? 80.584 -30.515 2.650 1.00 39.81 88 PRO A C 1
ATOM 678 O O . PRO A 1 88 ? 79.973 -29.454 2.581 1.00 39.81 88 PRO A O 1
ATOM 681 N N . SER A 1 89 ? 81.163 -30.968 3.759 1.00 30.11 89 SER A N 1
ATOM 682 C CA . SER A 1 89 ? 80.902 -30.661 5.161 1.00 30.11 89 SER A CA 1
ATOM 683 C C . SER A 1 89 ? 81.898 -29.682 5.813 1.00 30.11 89 SER A C 1
ATOM 685 O O . SER A 1 89 ? 83.061 -29.627 5.432 1.00 30.11 89 SER A O 1
ATOM 687 N N . SER A 1 90 ? 81.415 -29.055 6.899 1.00 35.06 90 SER A N 1
ATOM 688 C CA . SER A 1 90 ? 82.070 -28.685 8.180 1.00 35.06 90 SER A CA 1
ATOM 689 C C . SER A 1 90 ? 83.264 -27.716 8.260 1.00 35.06 90 SER A C 1
ATOM 691 O O . SER A 1 90 ? 84.324 -27.963 7.699 1.00 35.06 90 SER A O 1
ATOM 693 N N . GLY A 1 91 ? 83.144 -26.745 9.182 1.00 29.39 91 GLY A N 1
ATOM 694 C CA . GLY A 1 91 ? 84.271 -26.121 9.893 1.00 29.39 91 GLY A CA 1
ATOM 695 C C . GLY A 1 91 ? 83.861 -24.990 10.855 1.00 29.39 91 GLY A C 1
ATOM 696 O O . GLY A 1 91 ? 83.301 -23.992 10.422 1.00 29.39 91 GLY A O 1
ATOM 697 N N . HIS A 1 92 ? 84.139 -25.171 12.154 1.00 31.30 92 HIS A N 1
ATOM 698 C CA . HIS A 1 92 ? 84.019 -24.225 13.286 1.00 31.30 92 HIS A CA 1
ATOM 699 C C . HIS A 1 92 ? 84.771 -22.889 13.027 1.00 31.30 92 HIS A C 1
ATOM 701 O O . HIS A 1 92 ? 85.713 -22.869 12.247 1.00 31.30 92 HIS A O 1
ATOM 707 N N . THR A 1 93 ? 84.514 -21.723 13.641 1.00 30.81 93 THR A N 1
ATOM 708 C CA . THR A 1 93 ? 84.480 -21.376 15.080 1.00 30.81 93 THR A CA 1
ATOM 709 C C . THR A 1 93 ? 84.207 -19.854 15.225 1.00 30.81 93 THR A C 1
ATOM 711 O O . THR A 1 93 ? 84.377 -19.112 14.264 1.00 30.81 93 THR A O 1
ATOM 714 N N . HIS A 1 94 ? 83.942 -19.408 16.462 1.00 30.45 94 HIS A N 1
ATOM 715 C CA . HIS A 1 94 ? 84.069 -18.049 17.033 1.00 30.45 94 HIS A CA 1
ATOM 716 C C . HIS A 1 94 ? 82.828 -17.144 17.179 1.00 30.45 94 HIS A C 1
ATOM 718 O O . HIS A 1 94 ? 82.367 -16.465 16.268 1.00 30.45 94 HIS A O 1
ATOM 724 N N . LEU A 1 95 ? 82.376 -17.090 18.438 1.00 35.72 95 LEU A N 1
ATOM 725 C CA . LEU A 1 95 ? 81.590 -16.033 19.069 1.00 35.72 95 LEU A CA 1
ATOM 726 C C . LEU A 1 95 ? 82.396 -14.726 19.156 1.00 35.72 95 LEU A C 1
ATOM 728 O O . LEU A 1 95 ? 83.479 -14.709 19.743 1.00 35.72 95 LEU A O 1
ATOM 732 N N . SER A 1 96 ? 81.800 -13.628 18.690 1.00 32.47 96 SER A N 1
ATOM 733 C CA . SER A 1 96 ? 82.106 -12.261 19.124 1.00 32.47 96 SER A CA 1
ATOM 734 C C . SER A 1 96 ? 80.865 -11.358 18.991 1.00 32.47 96 SER A C 1
ATOM 736 O O . SER A 1 96 ? 80.368 -11.073 17.910 1.00 32.47 96 SER A O 1
ATOM 738 N N . SER A 1 97 ? 80.328 -10.990 20.158 1.00 33.06 97 SER A N 1
ATOM 739 C CA . SER A 1 97 ? 79.691 -9.713 20.535 1.00 33.06 97 SER A CA 1
ATOM 740 C C . SER A 1 97 ? 79.042 -8.795 19.471 1.00 33.06 97 SER A C 1
ATOM 742 O O . SER A 1 97 ? 79.751 -8.097 18.758 1.00 33.06 97 SER A O 1
ATOM 744 N N . LEU A 1 98 ? 77.700 -8.687 19.568 1.00 35.94 98 LEU A N 1
ATOM 745 C CA . LEU A 1 98 ? 76.796 -7.515 19.401 1.00 35.94 98 LEU A CA 1
ATOM 746 C C . LEU A 1 98 ? 76.921 -6.631 18.131 1.00 35.94 98 LEU A C 1
ATOM 748 O O . LEU A 1 98 ? 77.972 -6.070 17.850 1.00 35.94 98 LEU A O 1
ATOM 752 N N . PRO A 1 99 ? 75.790 -6.356 17.443 1.00 34.50 99 PRO A N 1
ATOM 753 C CA . PRO A 1 99 ? 74.891 -5.327 17.965 1.00 34.50 99 PRO A CA 1
ATOM 754 C C . PRO A 1 99 ? 73.406 -5.701 17.924 1.00 34.50 99 PRO A C 1
ATOM 756 O O . PRO A 1 99 ? 72.923 -6.465 17.093 1.00 34.50 99 PRO A O 1
ATOM 759 N N . THR A 1 100 ? 72.683 -5.105 18.865 1.00 41.72 100 THR A N 1
ATOM 760 C CA . THR A 1 100 ? 71.230 -5.005 18.970 1.00 41.72 100 THR A CA 1
ATOM 761 C C . THR A 1 100 ? 70.566 -4.956 17.594 1.00 41.72 100 THR A C 1
ATOM 763 O O . THR A 1 100 ? 70.670 -3.956 16.885 1.00 41.72 100 THR A O 1
ATOM 766 N N . MET A 1 101 ? 69.867 -6.034 17.225 1.00 33.91 101 MET A N 1
ATOM 767 C CA . MET A 1 101 ? 69.000 -6.060 16.051 1.00 33.91 101 MET A CA 1
ATOM 768 C C . MET A 1 101 ? 67.933 -4.982 16.227 1.00 33.91 101 MET A C 1
ATOM 770 O O . MET A 1 101 ? 66.931 -5.170 16.923 1.00 33.91 101 MET A O 1
ATOM 774 N N . ALA A 1 102 ? 68.170 -3.833 15.594 1.00 44.16 102 ALA A N 1
ATOM 775 C CA . ALA A 1 102 ? 67.122 -2.903 15.243 1.00 44.16 102 ALA A CA 1
ATOM 776 C C . ALA A 1 102 ? 66.033 -3.738 14.577 1.00 44.16 102 ALA A C 1
ATOM 778 O O . ALA A 1 102 ? 66.266 -4.399 13.566 1.00 44.16 102 ALA A O 1
ATOM 779 N N . ARG A 1 103 ? 64.864 -3.778 15.215 1.00 41.03 103 ARG A N 1
ATOM 780 C CA . ARG A 1 103 ? 63.678 -4.450 14.705 1.00 41.03 103 ARG A CA 1
ATOM 781 C C . ARG A 1 103 ? 63.427 -3.841 13.332 1.00 41.03 103 ARG A C 1
ATOM 783 O O . ARG A 1 103 ? 62.932 -2.717 13.260 1.00 41.03 103 ARG A O 1
ATOM 790 N N . GLU A 1 104 ? 63.837 -4.536 12.272 1.00 37.16 104 GLU A N 1
ATOM 791 C CA . GLU A 1 104 ? 63.580 -4.125 10.901 1.00 37.16 104 GLU A CA 1
ATOM 792 C C . GLU A 1 104 ? 62.078 -3.918 10.803 1.00 37.16 104 GLU A C 1
ATOM 794 O O . GLU A 1 104 ? 61.271 -4.855 10.819 1.00 37.16 104 GLU A O 1
ATOM 799 N N . SER A 1 105 ? 61.687 -2.647 10.816 1.00 45.75 105 SER A N 1
ATOM 800 C CA . SER A 1 105 ? 60.323 -2.263 10.545 1.00 45.75 105 SER A CA 1
ATOM 801 C C . SER A 1 105 ? 60.079 -2.753 9.130 1.00 45.75 105 SER A C 1
ATOM 803 O O . SER A 1 105 ? 60.621 -2.196 8.181 1.00 45.75 105 SER A O 1
ATOM 805 N N . LYS A 1 106 ? 59.356 -3.877 9.004 1.00 44.31 106 LYS A N 1
ATOM 806 C CA . LYS A 1 106 ? 58.949 -4.451 7.721 1.00 44.31 106 LYS A CA 1
ATOM 807 C C . LYS A 1 106 ? 58.407 -3.302 6.886 1.00 44.31 106 LYS A C 1
ATOM 809 O O . LYS A 1 106 ? 57.298 -2.821 7.139 1.00 44.31 106 LYS A O 1
ATOM 814 N N . LYS A 1 107 ? 59.236 -2.817 5.961 1.00 44.38 107 LYS A N 1
ATOM 815 C CA . LYS A 1 107 ? 58.948 -1.680 5.099 1.00 44.38 107 LYS A CA 1
ATOM 816 C C . LYS A 1 107 ? 57.719 -2.115 4.319 1.00 44.38 107 LYS A C 1
ATOM 818 O O . LYS A 1 107 ? 57.800 -3.027 3.499 1.00 44.38 107 LYS A O 1
ATOM 823 N N . ARG A 1 108 ? 56.546 -1.587 4.691 1.00 42.38 108 ARG A N 1
ATOM 824 C CA . ARG A 1 108 ? 55.277 -1.982 4.070 1.00 42.38 108 ARG A CA 1
ATOM 825 C C . ARG A 1 108 ? 55.447 -1.754 2.577 1.00 42.38 108 ARG A C 1
ATOM 827 O O . ARG A 1 108 ? 55.730 -0.624 2.180 1.00 42.38 108 ARG A O 1
ATOM 834 N N . CYS A 1 109 ? 55.312 -2.816 1.782 1.00 40.97 109 CYS A N 1
ATOM 835 C CA . CYS A 1 109 ? 55.343 -2.701 0.332 1.00 40.97 109 CYS A CA 1
ATOM 836 C C . CYS A 1 109 ? 54.408 -1.552 -0.083 1.00 40.97 109 CYS A C 1
ATOM 838 O O . CYS A 1 109 ? 53.314 -1.442 0.493 1.00 40.97 109 CYS A O 1
ATOM 840 N N . PRO A 1 110 ? 54.826 -0.678 -1.017 1.00 47.47 110 PRO A N 1
ATOM 841 C CA . PRO A 1 110 ? 53.988 0.418 -1.477 1.00 47.47 110 PRO A CA 1
ATOM 842 C C . PRO A 1 110 ? 52.632 -0.155 -1.888 1.00 47.47 110 PRO A C 1
ATOM 844 O O . PRO A 1 110 ? 52.553 -1.133 -2.635 1.00 47.47 110 PRO A O 1
ATOM 847 N N . ARG A 1 111 ? 51.562 0.387 -1.298 1.00 59.06 111 ARG A N 1
ATOM 848 C CA . ARG A 1 111 ? 50.203 -0.100 -1.533 1.00 59.06 111 ARG A CA 1
ATOM 849 C C . ARG A 1 111 ? 49.919 0.057 -3.025 1.00 59.06 111 ARG A C 1
ATOM 851 O O . ARG A 1 111 ? 49.833 1.185 -3.497 1.00 59.06 111 ARG A O 1
ATOM 858 N N . LYS A 1 112 ? 49.801 -1.056 -3.757 1.00 67.31 112 LYS A N 1
ATOM 859 C CA . LYS A 1 112 ? 49.338 -1.022 -5.148 1.00 67.31 112 LYS A CA 1
ATOM 860 C C . LYS A 1 112 ? 47.957 -0.344 -5.168 1.00 67.31 112 LYS A C 1
ATOM 862 O O . LYS A 1 112 ? 47.110 -0.742 -4.359 1.00 67.31 112 LYS A O 1
ATOM 867 N N . PRO A 1 113 ? 47.738 0.683 -6.010 1.00 72.75 113 PRO A N 1
ATOM 868 C CA . PRO A 1 113 ? 46.432 1.320 -6.143 1.00 72.75 113 PRO A CA 1
ATOM 869 C C . PRO A 1 113 ? 45.367 0.281 -6.502 1.00 72.75 113 PRO A C 1
ATOM 871 O O . PRO A 1 113 ? 45.633 -0.633 -7.280 1.00 72.75 113 PRO A O 1
ATOM 874 N N . LEU A 1 114 ? 44.180 0.393 -5.906 1.00 84.81 114 LEU A N 1
ATOM 875 C CA . LEU A 1 114 ? 43.063 -0.500 -6.212 1.00 84.81 114 LEU A CA 1
ATOM 876 C C . LEU A 1 114 ? 42.568 -0.208 -7.639 1.00 84.81 114 LEU A C 1
ATOM 878 O O . LEU A 1 114 ? 42.238 0.937 -7.941 1.00 84.81 114 LEU A O 1
ATOM 882 N N . THR A 1 115 ? 42.547 -1.221 -8.503 1.00 90.25 115 THR A N 1
ATOM 883 C CA . THR A 1 115 ? 41.986 -1.125 -9.861 1.00 90.25 115 THR A CA 1
ATOM 884 C C . THR A 1 115 ? 40.467 -1.322 -9.832 1.00 90.25 115 THR A C 1
ATOM 886 O O . THR A 1 115 ? 39.928 -1.822 -8.839 1.00 90.25 115 THR A O 1
ATOM 889 N N . CYS A 1 116 ? 39.773 -0.948 -10.913 1.00 89.38 116 CYS A N 1
ATOM 890 C CA . CYS A 1 116 ? 38.332 -1.185 -11.051 1.00 89.38 116 CYS A CA 1
ATOM 891 C C . CYS A 1 116 ? 38.014 -2.688 -10.971 1.00 89.38 116 CYS A C 1
ATOM 893 O O . CYS A 1 116 ? 37.164 -3.105 -10.188 1.00 89.38 116 CYS A O 1
ATOM 895 N N . GLU A 1 117 ? 38.771 -3.517 -11.688 1.00 88.19 117 GLU A N 1
ATOM 896 C CA . GLU A 1 117 ? 38.601 -4.969 -11.738 1.00 88.19 117 GLU A CA 1
ATOM 897 C C . GLU A 1 117 ? 38.810 -5.611 -10.362 1.00 88.19 117 GLU A C 1
ATOM 899 O O . GLU A 1 117 ? 38.026 -6.464 -9.943 1.00 88.19 117 GLU A O 1
ATOM 904 N N . ASP A 1 118 ? 39.830 -5.179 -9.613 1.00 88.12 118 ASP A N 1
ATOM 905 C CA . ASP A 1 118 ? 40.075 -5.688 -8.261 1.00 88.12 118 ASP A CA 1
ATOM 906 C C . ASP A 1 118 ? 39.030 -5.194 -7.251 1.00 88.12 118 ASP A C 1
ATOM 908 O O . ASP A 1 118 ? 38.742 -5.886 -6.268 1.00 88.12 118 ASP A O 1
ATOM 912 N N . ALA A 1 119 ? 38.476 -3.996 -7.455 1.00 90.69 119 ALA A N 1
ATOM 913 C CA . ALA A 1 119 ? 37.379 -3.468 -6.653 1.00 90.69 119 ALA A CA 1
ATOM 914 C C . ALA A 1 119 ? 36.082 -4.247 -6.912 1.00 90.69 119 ALA A C 1
ATOM 916 O O . ALA A 1 119 ? 35.440 -4.690 -5.957 1.00 90.69 119 ALA A O 1
ATOM 917 N N . TRP A 1 120 ? 35.746 -4.482 -8.182 1.00 91.69 120 TRP A N 1
ATOM 918 C CA . TRP A 1 120 ? 34.573 -5.250 -8.586 1.00 91.69 120 TRP A CA 1
ATOM 919 C C . TRP A 1 120 ? 34.657 -6.703 -8.121 1.00 91.69 120 TRP A C 1
ATOM 921 O O . TRP A 1 120 ? 33.708 -7.209 -7.530 1.00 91.69 120 TRP A O 1
ATOM 931 N N . ARG A 1 121 ? 35.817 -7.357 -8.278 1.00 90.06 121 ARG A N 1
ATOM 932 C CA . ARG A 1 121 ? 36.029 -8.728 -7.784 1.00 90.06 121 ARG A CA 1
ATOM 933 C C . ARG A 1 121 ? 35.750 -8.830 -6.282 1.00 90.06 121 ARG A C 1
ATOM 935 O O . ARG A 1 121 ? 35.036 -9.724 -5.848 1.00 90.06 121 ARG A O 1
ATOM 942 N N . LYS A 1 122 ? 36.224 -7.860 -5.490 1.00 90.69 122 LYS A N 1
ATOM 943 C CA . LYS A 1 122 ? 35.943 -7.804 -4.043 1.00 90.69 122 LYS A CA 1
ATOM 944 C C . LYS A 1 122 ? 34.467 -7.585 -3.734 1.00 90.69 122 LYS A C 1
ATOM 946 O O . LYS A 1 122 ? 33.963 -8.192 -2.795 1.00 90.69 122 LYS A O 1
ATOM 951 N N . ILE A 1 123 ? 33.799 -6.706 -4.478 1.00 91.62 123 ILE A N 1
ATOM 952 C CA . ILE A 1 123 ? 32.353 -6.476 -4.363 1.00 91.62 123 ILE A CA 1
ATOM 953 C C . ILE A 1 123 ? 31.595 -7.775 -4.634 1.00 91.62 123 ILE A C 1
ATOM 955 O O . ILE A 1 123 ? 30.738 -8.151 -3.834 1.00 91.62 123 ILE A O 1
ATOM 959 N N . ALA A 1 124 ? 31.966 -8.494 -5.693 1.00 88.69 124 ALA A N 1
ATOM 960 C CA . ALA A 1 124 ? 31.327 -9.742 -6.066 1.00 88.69 124 ALA A CA 1
ATOM 961 C C . ALA A 1 124 ? 31.540 -10.841 -5.014 1.00 88.69 124 ALA A C 1
ATOM 963 O O . ALA A 1 124 ? 30.570 -11.427 -4.533 1.00 88.69 124 ALA A O 1
ATOM 964 N N . ASP A 1 125 ? 32.786 -11.055 -4.581 1.00 87.12 125 ASP A N 1
ATOM 965 C CA . ASP A 1 125 ? 33.138 -12.059 -3.568 1.00 87.12 125 ASP A CA 1
ATOM 966 C C . ASP A 1 125 ? 32.408 -11.809 -2.241 1.00 87.12 125 ASP A C 1
ATOM 968 O O . ASP A 1 125 ? 31.861 -12.727 -1.618 1.00 87.12 125 ASP A O 1
ATOM 972 N N . VAL A 1 126 ? 32.373 -10.547 -1.799 1.00 88.25 126 VAL A N 1
ATOM 973 C CA . VAL A 1 126 ? 31.680 -10.139 -0.572 1.00 88.25 126 VAL A CA 1
ATOM 974 C C . VAL A 1 126 ? 30.171 -10.297 -0.724 1.00 88.25 126 VAL A C 1
ATOM 976 O O . VAL A 1 126 ? 29.538 -10.850 0.175 1.00 88.25 126 VAL A O 1
ATOM 979 N N . GLY A 1 127 ? 29.603 -9.867 -1.853 1.00 86.75 127 GLY A N 1
ATOM 980 C CA . GLY A 1 127 ? 28.183 -10.017 -2.156 1.00 86.75 127 GLY A CA 1
ATOM 981 C C . GLY A 1 127 ? 27.745 -11.477 -2.082 1.00 86.75 127 GLY A C 1
ATOM 982 O O . GLY A 1 127 ? 26.872 -11.816 -1.285 1.00 86.75 127 GLY A O 1
ATOM 983 N N . VAL A 1 128 ? 28.426 -12.368 -2.810 1.00 87.44 128 VAL A N 1
A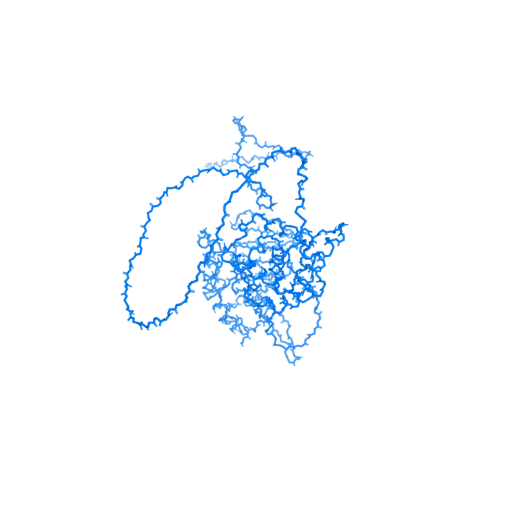TOM 984 C CA . VAL A 1 128 ? 28.154 -13.816 -2.797 1.00 87.44 128 VAL A CA 1
ATOM 985 C C . VAL A 1 128 ? 28.296 -14.402 -1.390 1.00 87.44 128 VAL A C 1
ATOM 987 O O . VAL A 1 128 ? 27.459 -15.195 -0.957 1.00 87.44 128 VAL A O 1
ATOM 990 N N . THR A 1 129 ? 29.317 -13.986 -0.638 1.00 85.94 129 THR A N 1
ATOM 991 C CA . THR A 1 129 ? 29.538 -14.457 0.737 1.00 85.94 129 THR A CA 1
ATOM 992 C C . THR A 1 129 ? 28.394 -14.058 1.672 1.00 85.94 129 THR A C 1
ATOM 994 O O . THR A 1 129 ? 27.947 -14.875 2.480 1.00 85.94 129 THR A O 1
ATOM 997 N N . ILE A 1 130 ? 27.908 -12.818 1.582 1.00 85.69 130 ILE A N 1
ATOM 998 C CA . ILE A 1 130 ? 26.801 -12.334 2.415 1.00 85.69 130 ILE A CA 1
ATOM 999 C C . ILE A 1 130 ? 25.494 -13.029 2.023 1.00 85.69 130 ILE A C 1
ATOM 1001 O O . ILE A 1 130 ? 24.776 -13.484 2.912 1.00 85.69 130 ILE A O 1
ATOM 1005 N N . ILE A 1 131 ? 25.223 -13.182 0.721 1.00 84.88 131 ILE A N 1
ATOM 1006 C CA . ILE A 1 131 ? 24.054 -13.909 0.199 1.00 84.88 131 ILE A CA 1
ATOM 1007 C C . ILE A 1 131 ? 24.044 -15.345 0.736 1.00 84.88 131 ILE A C 1
ATOM 1009 O O . ILE A 1 131 ? 23.059 -15.776 1.334 1.00 84.88 131 ILE A O 1
ATOM 1013 N N . LYS A 1 132 ? 25.161 -16.071 0.591 1.00 85.69 132 LYS A N 1
ATOM 1014 C CA . LYS A 1 132 ? 25.292 -17.466 1.037 1.00 85.69 132 LYS A CA 1
ATOM 1015 C C . LYS A 1 132 ? 25.080 -17.618 2.544 1.00 85.69 132 LYS A C 1
ATOM 1017 O O . LYS A 1 132 ? 24.433 -18.562 2.985 1.00 85.69 132 LYS A O 1
ATOM 1022 N N . ASN A 1 133 ? 25.618 -16.690 3.333 1.00 80.69 133 ASN A N 1
ATOM 1023 C CA . ASN A 1 133 ? 25.553 -16.749 4.794 1.00 80.69 133 ASN A CA 1
ATOM 1024 C C . ASN A 1 133 ? 24.290 -16.104 5.386 1.00 80.69 133 ASN A C 1
ATOM 1026 O O . ASN A 1 133 ? 24.085 -16.204 6.598 1.00 80.69 133 ASN A O 1
ATOM 1030 N N . LYS A 1 134 ? 23.485 -15.423 4.557 1.00 81.25 134 LYS A N 1
ATOM 1031 C CA . LYS A 1 134 ? 22.275 -14.668 4.926 1.00 81.25 134 LYS A CA 1
ATOM 1032 C C . LYS A 1 134 ? 22.476 -13.667 6.075 1.00 81.25 134 LYS A C 1
ATOM 1034 O O . LYS A 1 134 ? 21.539 -13.363 6.803 1.00 81.25 134 LYS A O 1
ATOM 1039 N N . SER A 1 135 ? 23.705 -13.203 6.309 1.00 77.69 135 SER A N 1
ATOM 1040 C CA . SER A 1 135 ? 24.034 -12.381 7.480 1.00 77.69 135 SER A CA 1
ATOM 1041 C C . SER A 1 135 ? 25.399 -11.701 7.363 1.00 77.69 135 SER A C 1
ATOM 1043 O O . SER A 1 135 ? 26.364 -12.271 6.845 1.00 77.69 135 SER A O 1
ATOM 1045 N N . LEU A 1 136 ? 25.512 -10.511 7.960 1.00 72.56 136 LEU A N 1
ATOM 1046 C CA . LEU A 1 136 ? 26.775 -9.822 8.234 1.00 72.56 136 LEU A CA 1
ATOM 1047 C C . LEU A 1 136 ? 27.454 -10.414 9.485 1.00 72.56 136 LEU A C 1
ATOM 1049 O O . LEU A 1 136 ? 27.674 -9.716 10.471 1.00 72.56 136 LEU A O 1
ATOM 1053 N N . ARG A 1 137 ? 27.812 -11.706 9.476 1.00 59.22 137 ARG A N 1
ATOM 1054 C CA . ARG A 1 137 ? 28.398 -12.388 10.657 1.00 59.22 137 ARG A CA 1
ATOM 1055 C C . ARG A 1 137 ? 29.694 -11.750 11.188 1.00 59.22 137 ARG A C 1
ATOM 1057 O O . ARG A 1 137 ? 30.111 -12.035 12.307 1.00 59.22 137 ARG A O 1
ATOM 1064 N N . ASN A 1 138 ? 30.362 -10.896 10.409 1.00 66.44 138 ASN A N 1
ATOM 1065 C CA . ASN A 1 138 ? 31.609 -10.259 10.820 1.00 66.44 138 ASN A CA 1
ATOM 1066 C C . ASN A 1 138 ? 31.354 -8.909 11.507 1.00 66.44 138 ASN A C 1
ATOM 1068 O O . ASN A 1 138 ? 30.964 -7.935 10.863 1.00 66.44 138 ASN A O 1
ATOM 1072 N N . ARG A 1 139 ? 31.700 -8.810 12.799 1.00 61.25 139 ARG A N 1
ATOM 1073 C CA . ARG A 1 139 ? 31.629 -7.573 13.605 1.00 61.25 139 ARG A CA 1
ATOM 1074 C C . ARG A 1 139 ? 32.340 -6.372 12.957 1.00 61.25 139 ARG A C 1
ATOM 1076 O O . ARG A 1 139 ? 32.005 -5.226 13.250 1.00 61.25 139 ARG A O 1
ATOM 1083 N N . LYS A 1 140 ? 33.320 -6.609 12.074 1.00 66.88 140 LYS A N 1
ATOM 1084 C CA . LYS A 1 140 ? 33.995 -5.551 11.305 1.00 66.88 140 LYS A CA 1
ATOM 1085 C C . LYS A 1 140 ? 33.081 -4.914 10.253 1.00 66.88 140 LYS A C 1
ATOM 1087 O O . LYS A 1 140 ? 33.198 -3.715 10.039 1.00 66.88 140 LYS A O 1
ATOM 1092 N N . TYR A 1 141 ? 32.167 -5.667 9.641 1.00 74.56 141 TYR A N 1
ATOM 1093 C CA . TYR A 1 141 ? 31.259 -5.153 8.611 1.00 74.56 141 TYR A CA 1
ATOM 1094 C C . TYR A 1 141 ? 30.228 -4.190 9.196 1.00 74.56 141 TYR A C 1
ATOM 1096 O O . TYR A 1 141 ? 30.063 -3.102 8.657 1.00 74.56 141 TYR A O 1
ATOM 1104 N N . GLY A 1 142 ? 29.656 -4.506 10.363 1.00 71.19 142 GLY A N 1
ATOM 1105 C CA . GLY A 1 142 ? 28.732 -3.597 11.053 1.00 71.19 142 GLY A CA 1
ATOM 1106 C C . GLY A 1 142 ? 29.347 -2.226 11.366 1.00 71.19 142 GLY A C 1
ATOM 1107 O O . GLY A 1 142 ? 28.714 -1.201 11.146 1.00 71.19 142 GLY A O 1
ATOM 1108 N N . ARG A 1 143 ? 30.623 -2.178 11.787 1.00 77.25 143 ARG A N 1
ATOM 1109 C CA . ARG A 1 143 ? 31.328 -0.902 12.037 1.00 77.25 143 ARG A CA 1
ATOM 1110 C C . ARG A 1 143 ? 31.537 -0.076 10.768 1.00 77.25 143 ARG A C 1
ATOM 1112 O O . ARG A 1 143 ? 31.483 1.146 10.823 1.00 77.25 143 ARG A O 1
ATOM 1119 N N . VAL A 1 144 ? 31.814 -0.736 9.645 1.00 81.06 144 VAL A N 1
ATOM 1120 C CA . VAL A 1 144 ? 32.053 -0.057 8.365 1.00 81.06 144 VAL A CA 1
ATOM 1121 C C . VAL A 1 144 ? 30.746 0.477 7.777 1.00 81.06 144 VAL A C 1
ATOM 1123 O O . VAL A 1 144 ? 30.731 1.592 7.264 1.00 81.06 144 VAL A O 1
ATOM 1126 N N . VAL A 1 145 ? 29.647 -0.267 7.915 1.00 81.25 145 VAL A N 1
ATOM 1127 C CA . VAL A 1 145 ? 28.311 0.180 7.494 1.00 81.25 145 VAL A CA 1
ATOM 1128 C C . VAL A 1 145 ? 27.824 1.347 8.355 1.00 81.25 145 VAL A C 1
ATOM 1130 O O . VAL A 1 145 ? 27.389 2.355 7.810 1.00 81.25 145 VAL A O 1
ATOM 1133 N N . ALA A 1 146 ? 28.000 1.282 9.679 1.00 80.94 146 ALA A N 1
ATOM 1134 C CA . ALA A 1 146 ? 27.673 2.397 10.570 1.00 80.94 146 ALA A CA 1
ATOM 1135 C C . ALA A 1 146 ? 28.460 3.675 10.224 1.00 80.94 146 ALA A C 1
ATOM 1137 O O . ALA A 1 146 ? 27.910 4.772 10.269 1.00 80.94 146 ALA A O 1
ATOM 1138 N N . LEU A 1 147 ? 29.734 3.543 9.828 1.00 81.31 147 LEU A N 1
ATOM 1139 C CA . LEU A 1 147 ? 30.537 4.674 9.356 1.00 81.31 147 LEU A CA 1
ATOM 1140 C C . LEU A 1 147 ? 29.982 5.264 8.051 1.00 81.31 147 LEU A C 1
ATOM 1142 O O . LEU A 1 147 ? 29.949 6.480 7.914 1.00 81.31 147 LEU A O 1
ATOM 1146 N N . ALA A 1 148 ? 29.551 4.424 7.107 1.00 81.00 148 ALA A N 1
ATOM 1147 C CA . ALA A 1 148 ? 28.958 4.883 5.854 1.00 81.00 148 ALA A CA 1
ATOM 1148 C C . ALA A 1 148 ? 27.641 5.635 6.083 1.00 81.00 148 ALA A C 1
ATOM 1150 O O . ALA A 1 148 ? 27.465 6.717 5.537 1.00 81.00 148 ALA A O 1
ATOM 1151 N N . ILE A 1 149 ? 26.769 5.118 6.953 1.00 81.88 149 ILE A N 1
ATOM 1152 C CA . ILE A 1 149 ? 25.514 5.782 7.339 1.00 81.88 149 ILE A CA 1
ATOM 1153 C C . ILE A 1 149 ? 25.807 7.126 8.008 1.00 81.88 149 ILE A C 1
ATOM 1155 O O . ILE A 1 149 ? 25.249 8.145 7.614 1.00 81.88 149 ILE A O 1
ATOM 1159 N N . LYS A 1 150 ? 26.749 7.157 8.958 1.00 84.25 150 LYS A N 1
ATOM 1160 C CA . LYS A 1 150 ? 27.183 8.397 9.608 1.00 84.25 150 LYS A CA 1
ATOM 1161 C C . LYS A 1 150 ? 27.660 9.437 8.587 1.00 84.25 150 LYS A C 1
ATOM 1163 O O . LYS A 1 150 ? 27.231 10.585 8.629 1.00 84.25 150 LYS A O 1
ATOM 1168 N N . SER A 1 151 ? 28.501 9.026 7.636 1.00 82.12 151 SER A N 1
ATOM 1169 C CA . SER A 1 151 ? 29.010 9.913 6.584 1.00 82.12 151 SER A CA 1
ATOM 1170 C C . SER A 1 151 ? 27.935 10.399 5.603 1.00 82.12 151 SER A C 1
ATOM 1172 O O . SER A 1 151 ? 28.167 11.405 4.941 1.00 82.12 151 SER A O 1
ATOM 1174 N N . LEU A 1 152 ? 26.787 9.722 5.502 1.00 79.19 152 LEU A N 1
ATOM 1175 C CA . LEU A 1 152 ? 25.649 10.144 4.676 1.00 79.19 152 LEU A CA 1
ATOM 1176 C C . LEU A 1 152 ? 24.731 11.161 5.377 1.00 79.19 152 LEU A C 1
ATOM 1178 O O . LEU A 1 152 ? 24.020 11.882 4.685 1.00 79.19 152 LEU A O 1
ATOM 1182 N N . HIS A 1 153 ? 24.734 11.226 6.713 1.00 76.06 153 HIS A N 1
ATOM 1183 C CA . HIS A 1 153 ? 23.845 12.105 7.488 1.00 76.06 153 HIS A CA 1
ATOM 1184 C C . HIS A 1 153 ? 24.540 13.316 8.118 1.00 76.06 153 HIS A C 1
ATOM 1186 O O . HIS A 1 153 ? 23.892 14.335 8.336 1.00 76.06 153 HIS A O 1
ATOM 1192 N N . GLU A 1 154 ? 25.832 13.221 8.433 1.00 75.06 154 GLU A N 1
ATOM 1193 C CA . GLU A 1 154 ? 26.546 14.276 9.156 1.00 75.06 154 GLU A CA 1
ATOM 1194 C C . GLU A 1 154 ? 27.424 15.141 8.234 1.00 75.06 154 GLU A C 1
ATOM 1196 O O . GLU A 1 154 ? 28.115 14.662 7.322 1.00 75.06 154 GLU A O 1
ATOM 1201 N N . GLU A 1 155 ? 27.465 16.447 8.511 1.00 65.19 155 GLU A N 1
ATOM 1202 C CA . GLU A 1 155 ? 28.419 17.359 7.885 1.00 65.19 155 GLU A CA 1
ATOM 1203 C C . GLU A 1 155 ? 29.848 17.042 8.353 1.00 65.19 155 GLU A C 1
ATOM 1205 O O . GLU A 1 155 ? 30.287 17.390 9.446 1.00 65.19 155 GLU A O 1
ATOM 1210 N N . SER A 1 156 ? 30.600 16.342 7.501 1.00 66.06 156 SER A N 1
ATOM 1211 C CA . SER A 1 156 ? 32.000 16.005 7.765 1.00 66.06 156 SER A CA 1
ATOM 1212 C C . SER A 1 156 ? 32.916 17.206 7.979 1.00 66.06 156 SER A C 1
ATOM 1214 O O . SER A 1 156 ? 33.034 18.083 7.118 1.00 66.06 156 SER A O 1
ATOM 1216 N N . SER A 1 157 ? 33.722 17.124 9.037 1.00 63.78 157 SER A N 1
ATOM 1217 C CA . SER A 1 157 ? 34.798 18.071 9.343 1.00 63.78 157 SER A CA 1
ATOM 1218 C C . SER A 1 157 ? 36.100 17.809 8.568 1.00 63.78 157 SER A C 1
ATOM 1220 O O . SER A 1 157 ? 36.942 18.700 8.466 1.00 63.78 157 SER A O 1
ATOM 1222 N N . SER A 1 158 ? 36.291 16.614 7.983 1.00 81.69 158 SER A N 1
ATOM 1223 C CA . SER A 1 158 ? 37.541 16.238 7.296 1.00 81.69 158 SER A CA 1
ATOM 1224 C C . SER A 1 158 ? 37.409 16.093 5.771 1.00 81.69 158 SER A C 1
ATOM 1226 O O . SER A 1 158 ? 36.430 15.555 5.249 1.00 81.69 158 SER A O 1
ATOM 1228 N N . LYS A 1 159 ? 38.456 16.498 5.032 1.00 83.00 159 LYS A N 1
ATOM 1229 C CA . LYS A 1 159 ? 38.544 16.393 3.555 1.00 83.00 159 LYS A CA 1
ATOM 1230 C C . LYS A 1 159 ? 38.327 14.965 3.037 1.00 83.00 159 LYS A C 1
ATOM 1232 O O . LYS A 1 159 ? 37.737 14.763 1.981 1.00 83.00 159 LYS A O 1
ATOM 1237 N N . ASN A 1 160 ? 38.817 13.976 3.779 1.00 81.75 160 ASN A N 1
ATOM 1238 C CA . ASN A 1 160 ? 38.721 12.562 3.420 1.00 81.75 160 ASN A CA 1
ATOM 1239 C C . ASN A 1 160 ? 37.303 12.007 3.577 1.00 81.75 160 ASN A C 1
ATOM 1241 O O . ASN A 1 160 ? 36.888 11.150 2.804 1.00 81.75 160 ASN A O 1
ATOM 1245 N N . GLU A 1 161 ? 36.567 12.491 4.568 1.00 81.06 161 GLU A N 1
ATOM 1246 C CA . GLU A 1 161 ? 35.194 12.070 4.822 1.00 81.06 161 GLU A CA 1
ATOM 1247 C C . GLU A 1 161 ? 34.222 12.742 3.849 1.00 81.06 161 GLU A C 1
ATOM 1249 O O . GLU A 1 161 ? 33.365 12.061 3.298 1.00 81.06 161 GLU A O 1
ATOM 1254 N N . ARG A 1 162 ? 34.476 14.009 3.482 1.00 83.44 162 ARG A N 1
ATOM 1255 C CA . ARG A 1 162 ? 33.786 14.679 2.367 1.00 83.44 162 ARG A CA 1
ATOM 1256 C C . ARG A 1 162 ? 33.920 13.898 1.056 1.00 83.44 162 ARG A C 1
ATOM 1258 O O . ARG A 1 162 ? 32.915 13.593 0.431 1.00 83.44 162 ARG A O 1
ATOM 1265 N N . ARG A 1 163 ? 35.144 13.496 0.689 1.00 84.56 163 ARG A N 1
ATOM 1266 C CA . ARG A 1 163 ? 35.394 12.657 -0.501 1.00 84.56 163 ARG A CA 1
ATOM 1267 C C . ARG A 1 163 ? 34.694 11.301 -0.435 1.00 84.56 163 ARG A C 1
ATOM 1269 O O . ARG A 1 163 ? 34.343 10.743 -1.469 1.00 84.56 163 ARG A O 1
ATOM 1276 N N . PHE A 1 164 ? 34.548 10.739 0.765 1.00 87.94 164 PHE A N 1
ATOM 1277 C CA . PHE A 1 164 ? 33.832 9.481 0.955 1.00 87.94 164 PHE A CA 1
ATOM 1278 C C . PHE A 1 164 ? 32.328 9.640 0.797 1.00 87.94 164 PHE A C 1
ATOM 1280 O O . PHE A 1 164 ? 31.724 8.836 0.096 1.00 87.94 164 PHE A O 1
ATOM 1287 N N . ARG A 1 165 ? 31.756 10.711 1.344 1.00 87.44 165 ARG A N 1
ATOM 1288 C CA . ARG A 1 165 ? 30.356 11.074 1.134 1.00 87.44 165 ARG A CA 1
ATOM 1289 C C . ARG A 1 165 ? 30.045 11.333 -0.341 1.00 87.44 165 ARG A C 1
ATOM 1291 O O . ARG A 1 165 ? 29.171 10.671 -0.872 1.00 87.44 165 ARG A O 1
ATOM 1298 N N . GLU A 1 166 ? 30.830 12.173 -1.021 1.00 87.88 166 GLU A N 1
ATOM 1299 C CA . GLU A 1 166 ? 30.675 12.452 -2.464 1.00 87.88 166 GLU A CA 1
ATOM 1300 C C . GLU A 1 166 ? 30.668 11.165 -3.304 1.00 87.88 166 GLU A C 1
ATOM 1302 O O . GLU A 1 166 ? 29.888 11.019 -4.240 1.00 87.88 166 GLU A O 1
ATOM 1307 N N . PHE A 1 167 ? 31.521 10.201 -2.950 1.00 90.31 167 PHE A N 1
ATOM 1308 C CA . PHE A 1 167 ? 31.532 8.900 -3.605 1.00 90.31 167 PHE A CA 1
ATOM 1309 C C . PHE A 1 167 ? 30.273 8.074 -3.307 1.00 90.31 167 PHE A C 1
ATOM 1311 O O . PHE A 1 167 ? 29.728 7.471 -4.226 1.00 90.31 167 PHE A O 1
ATOM 1318 N N . LEU A 1 168 ? 29.800 8.032 -2.057 1.00 90.38 168 LEU A N 1
ATOM 1319 C CA . LEU A 1 168 ? 28.567 7.318 -1.713 1.00 90.38 168 LEU A CA 1
ATOM 1320 C C . LEU A 1 168 ? 27.335 7.952 -2.371 1.00 90.38 168 LEU A C 1
ATOM 1322 O O . LEU A 1 168 ? 26.475 7.218 -2.851 1.00 90.38 168 LEU A O 1
ATOM 1326 N N . ASP A 1 169 ? 27.280 9.280 -2.467 1.00 88.12 169 ASP A N 1
ATOM 1327 C CA . ASP A 1 169 ? 26.232 9.994 -3.200 1.00 88.12 169 ASP A CA 1
ATOM 1328 C C . ASP A 1 169 ? 26.297 9.684 -4.702 1.00 88.12 169 ASP A C 1
ATOM 1330 O O . ASP A 1 169 ? 25.270 9.456 -5.336 1.00 88.12 169 ASP A O 1
ATOM 1334 N N . ALA A 1 170 ? 27.498 9.571 -5.279 1.00 88.25 170 ALA A N 1
ATOM 1335 C CA . ALA A 1 170 ? 27.656 9.139 -6.666 1.00 88.25 170 ALA A CA 1
ATOM 1336 C C . ALA A 1 170 ? 27.192 7.687 -6.888 1.00 88.25 170 ALA A C 1
ATOM 1338 O O . ALA A 1 170 ? 26.522 7.409 -7.882 1.00 88.25 170 ALA A O 1
ATOM 1339 N N . VAL A 1 171 ? 27.499 6.766 -5.962 1.00 89.62 171 VAL A N 1
ATOM 1340 C CA . VAL A 1 171 ? 26.983 5.382 -5.994 1.00 89.62 171 VAL A CA 1
ATOM 1341 C C . VAL A 1 171 ? 25.457 5.388 -5.939 1.00 89.62 171 VAL A C 1
ATOM 1343 O O . VAL A 1 171 ? 24.810 4.732 -6.751 1.00 89.62 171 VAL A O 1
ATOM 1346 N N . ARG A 1 172 ? 24.889 6.157 -5.008 1.00 88.06 172 ARG A N 1
ATOM 1347 C CA . ARG A 1 172 ? 23.448 6.298 -4.799 1.00 88.06 172 ARG A CA 1
ATOM 1348 C C . ARG A 1 172 ? 22.729 6.817 -6.040 1.00 88.06 172 ARG A C 1
ATOM 1350 O O . ARG A 1 172 ? 21.762 6.208 -6.479 1.00 88.06 172 ARG A O 1
ATOM 1357 N N . ASN A 1 173 ? 23.243 7.886 -6.639 1.00 84.56 173 ASN A N 1
ATOM 1358 C CA . ASN A 1 173 ? 22.642 8.504 -7.819 1.00 84.56 173 ASN A CA 1
ATOM 1359 C C . ASN A 1 173 ? 22.704 7.593 -9.051 1.00 84.56 173 ASN A C 1
ATOM 1361 O O . ASN A 1 173 ? 21.786 7.596 -9.864 1.00 84.56 173 ASN A O 1
ATOM 1365 N N . ARG A 1 174 ? 23.779 6.808 -9.200 1.00 84.19 174 ARG A N 1
ATOM 1366 C CA . ARG A 1 174 ? 23.959 5.923 -10.361 1.00 84.19 174 ARG A CA 1
ATOM 1367 C C . ARG A 1 174 ? 23.305 4.551 -10.223 1.00 84.19 174 ARG A C 1
ATOM 1369 O O . ARG A 1 174 ? 23.071 3.907 -11.236 1.00 84.19 174 ARG A O 1
ATOM 1376 N N . CYS A 1 175 ? 23.028 4.108 -9.000 1.00 84.88 175 CYS A N 1
ATOM 1377 C CA . CYS A 1 175 ? 22.360 2.839 -8.713 1.00 84.88 175 CYS A CA 1
ATOM 1378 C C . CYS A 1 175 ? 20.967 3.089 -8.127 1.00 84.88 175 CYS A C 1
ATOM 1380 O O . CYS A 1 175 ? 20.620 2.471 -7.126 1.00 84.88 175 CYS A O 1
ATOM 1382 N N . SER A 1 176 ? 20.183 4.001 -8.704 1.00 77.00 176 SER A N 1
ATOM 1383 C CA . SER A 1 176 ? 18.924 4.491 -8.115 1.00 77.00 176 SER A CA 1
ATOM 1384 C C . SER A 1 176 ? 17.932 3.379 -7.745 1.00 77.00 176 SER A C 1
ATOM 1386 O O . SER A 1 176 ? 17.239 3.484 -6.739 1.00 77.00 176 SER A O 1
ATOM 1388 N N . GLN A 1 177 ? 17.906 2.278 -8.503 1.00 73.69 177 GLN A N 1
ATOM 1389 C CA . GLN A 1 177 ? 17.023 1.131 -8.249 1.00 73.69 177 GLN A CA 1
ATOM 1390 C C . GLN A 1 177 ? 17.453 0.272 -7.043 1.00 73.69 177 GLN A C 1
ATOM 1392 O O . GLN A 1 177 ? 16.627 -0.410 -6.431 1.00 73.69 177 GLN A O 1
ATOM 1397 N N . HIS A 1 178 ? 18.742 0.282 -6.692 1.00 84.19 178 HIS A N 1
ATOM 1398 C CA . HIS A 1 178 ? 19.338 -0.571 -5.658 1.00 84.19 178 HIS A CA 1
ATOM 1399 C C . HIS A 1 178 ? 20.385 0.184 -4.827 1.00 84.19 178 HIS A C 1
ATOM 1401 O O . HIS A 1 178 ? 21.415 -0.374 -4.438 1.00 84.19 178 HIS A O 1
ATOM 1407 N N . ASP A 1 179 ? 20.123 1.457 -4.544 1.00 84.81 179 ASP A N 1
ATOM 1408 C CA . ASP A 1 179 ? 21.078 2.396 -3.959 1.00 84.81 179 ASP A CA 1
ATOM 1409 C C . ASP A 1 179 ? 21.553 1.943 -2.574 1.00 84.81 179 ASP A C 1
ATOM 1411 O O . ASP A 1 179 ? 22.755 1.864 -2.323 1.00 84.81 179 ASP A O 1
ATOM 1415 N N . ALA A 1 180 ? 20.637 1.527 -1.699 1.00 86.06 180 ALA A N 1
ATOM 1416 C CA . ALA A 1 180 ? 20.964 1.018 -0.373 1.00 86.06 180 ALA A CA 1
ATOM 1417 C C . ALA A 1 180 ? 21.779 -0.285 -0.427 1.00 86.06 180 ALA A C 1
ATOM 1419 O O . ALA A 1 180 ? 22.704 -0.470 0.369 1.00 86.06 180 ALA A O 1
ATOM 1420 N N . THR A 1 181 ? 21.495 -1.169 -1.389 1.00 88.62 181 THR A N 1
ATOM 1421 C CA . THR A 1 181 ? 22.262 -2.407 -1.602 1.00 88.62 181 THR A CA 1
ATOM 1422 C C . THR A 1 181 ? 23.665 -2.107 -2.133 1.00 88.62 181 THR A C 1
ATOM 1424 O O . THR A 1 181 ? 24.650 -2.676 -1.653 1.00 88.62 181 THR A O 1
ATOM 1427 N N . ALA A 1 182 ? 23.780 -1.178 -3.084 1.00 90.44 182 ALA A N 1
ATOM 1428 C CA . ALA A 1 182 ? 25.056 -0.734 -3.629 1.00 90.44 182 ALA 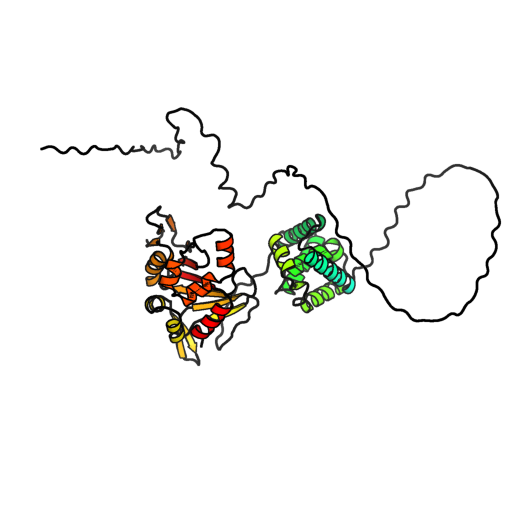A CA 1
ATOM 1429 C C . ALA A 1 182 ? 25.911 -0.062 -2.544 1.00 90.44 182 ALA A C 1
ATOM 1431 O O . ALA A 1 182 ? 27.073 -0.429 -2.361 1.00 90.44 182 ALA A O 1
ATOM 1432 N N . ILE A 1 183 ? 25.322 0.838 -1.748 1.00 91.31 183 ILE A N 1
ATOM 1433 C CA . ILE A 1 183 ? 25.978 1.479 -0.601 1.00 91.31 183 ILE A CA 1
ATOM 1434 C C . ILE A 1 183 ? 26.438 0.427 0.408 1.00 91.31 183 ILE A C 1
ATOM 1436 O O . ILE A 1 183 ? 27.588 0.487 0.850 1.00 91.31 183 ILE A O 1
ATOM 1440 N N . LEU A 1 184 ? 25.594 -0.553 0.754 1.00 91.06 184 LEU A N 1
ATOM 1441 C CA . LEU A 1 184 ? 25.948 -1.631 1.680 1.00 91.06 184 LEU A CA 1
ATOM 1442 C C . LEU A 1 184 ? 27.200 -2.374 1.202 1.00 91.06 184 LEU A C 1
ATOM 1444 O O . LEU A 1 184 ? 28.193 -2.466 1.928 1.00 91.06 184 LEU A O 1
ATOM 1448 N N . ILE A 1 185 ? 27.165 -2.907 -0.019 1.00 90.00 185 ILE A N 1
ATOM 1449 C CA . ILE A 1 185 ? 28.219 -3.794 -0.517 1.00 90.00 185 ILE A CA 1
ATOM 1450 C C . ILE A 1 185 ? 29.511 -3.027 -0.770 1.00 90.00 185 ILE A C 1
ATOM 1452 O O . ILE A 1 185 ? 30.581 -3.496 -0.384 1.00 90.00 185 ILE A O 1
ATOM 1456 N N . VAL A 1 186 ? 29.434 -1.834 -1.361 1.00 91.25 186 VAL A N 1
ATOM 1457 C CA . VAL A 1 186 ? 30.611 -0.992 -1.609 1.00 91.25 186 VAL A CA 1
ATOM 1458 C C . VAL A 1 186 ? 31.261 -0.574 -0.288 1.00 91.25 186 VAL A C 1
ATOM 1460 O O . VAL A 1 186 ? 32.491 -0.625 -0.155 1.00 91.25 186 VAL A O 1
ATOM 1463 N N . SER A 1 187 ? 30.453 -0.245 0.723 1.00 89.94 187 SER A N 1
ATOM 1464 C CA . SER A 1 187 ? 30.953 0.070 2.063 1.00 89.94 187 SER A CA 1
ATOM 1465 C C . SER A 1 187 ? 31.675 -1.127 2.671 1.00 89.94 187 SER A C 1
ATOM 1467 O O . SER A 1 187 ? 32.798 -0.981 3.145 1.00 89.94 187 SER A O 1
ATOM 1469 N N . VAL A 1 188 ? 31.092 -2.325 2.608 1.00 87.94 188 VAL A N 1
ATOM 1470 C CA . VAL A 1 188 ? 31.674 -3.534 3.207 1.00 87.94 188 VAL A CA 1
ATOM 1471 C C . VAL A 1 188 ? 32.918 -4.031 2.453 1.00 87.94 188 VAL A C 1
ATOM 1473 O O . VAL A 1 188 ? 33.912 -4.407 3.081 1.00 87.94 188 VAL A O 1
ATOM 1476 N N . ALA A 1 189 ? 32.892 -4.036 1.119 1.00 88.56 189 ALA A N 1
ATOM 1477 C CA . ALA A 1 189 ? 33.951 -4.602 0.286 1.00 88.56 189 ALA A CA 1
ATOM 1478 C C . ALA A 1 189 ? 35.171 -3.675 0.156 1.00 88.56 189 ALA A C 1
ATOM 1480 O O . ALA A 1 189 ? 36.330 -4.111 0.260 1.00 88.56 189 ALA A O 1
ATOM 1481 N N . ILE A 1 190 ? 34.917 -2.382 -0.053 1.00 89.56 190 ILE A N 1
ATOM 1482 C CA . ILE A 1 190 ? 35.957 -1.381 -0.293 1.00 89.56 190 ILE A CA 1
ATOM 1483 C C . ILE A 1 190 ? 36.230 -0.609 0.996 1.00 89.56 190 ILE A C 1
ATOM 1485 O O . ILE A 1 190 ? 37.353 -0.648 1.509 1.00 89.56 190 ILE A O 1
ATOM 1489 N N . GLY A 1 191 ? 35.201 0.034 1.545 1.00 86.12 191 GLY A N 1
ATOM 1490 C CA . GLY A 1 191 ? 35.309 0.894 2.720 1.00 86.12 191 GLY A CA 1
ATOM 1491 C C . GLY A 1 191 ? 36.105 2.181 2.470 1.00 86.12 191 GLY A C 1
ATOM 1492 O O . GLY A 1 191 ? 36.785 2.352 1.454 1.00 86.12 191 GLY A O 1
ATOM 1493 N N . LYS A 1 192 ? 36.035 3.103 3.435 1.00 87.00 192 LYS A N 1
ATOM 1494 C CA . LYS A 1 192 ? 36.567 4.470 3.315 1.00 87.00 192 LYS A CA 1
ATOM 1495 C C . LYS A 1 192 ? 38.042 4.533 2.898 1.00 87.00 192 LYS A C 1
ATOM 1497 O O . LYS A 1 192 ? 38.378 5.195 1.920 1.00 87.00 192 LYS A O 1
ATOM 1502 N N . ASP A 1 193 ? 38.922 3.823 3.602 1.00 84.06 193 ASP A N 1
ATOM 1503 C CA . ASP A 1 193 ? 40.375 3.958 3.410 1.00 84.06 193 ASP A CA 1
ATOM 1504 C C . ASP A 1 193 ? 40.843 3.479 2.031 1.00 84.06 193 ASP A C 1
ATOM 1506 O O . ASP A 1 193 ? 41.716 4.095 1.417 1.00 84.06 193 ASP A O 1
ATOM 1510 N N . LYS A 1 194 ? 40.258 2.386 1.522 1.00 86.12 194 LYS A N 1
ATOM 1511 C CA . LYS A 1 194 ? 40.610 1.871 0.192 1.00 86.12 194 LYS A CA 1
ATOM 1512 C C . LYS A 1 194 ? 40.021 2.738 -0.911 1.00 86.12 194 LYS A C 1
ATOM 1514 O O . LYS A 1 194 ? 40.689 2.932 -1.918 1.00 86.12 194 LYS A O 1
ATOM 1519 N N . MET A 1 195 ? 38.817 3.275 -0.709 1.00 88.69 195 MET A N 1
ATOM 1520 C CA . MET A 1 195 ? 38.189 4.189 -1.660 1.00 88.69 195 MET A CA 1
ATOM 1521 C C . MET A 1 195 ? 39.018 5.474 -1.811 1.00 88.69 195 MET A C 1
ATOM 1523 O O . MET A 1 195 ? 39.328 5.886 -2.930 1.00 88.69 195 MET A O 1
ATOM 1527 N N . ILE A 1 196 ? 39.455 6.077 -0.698 1.00 85.75 196 ILE A N 1
ATOM 1528 C CA . ILE A 1 196 ? 40.284 7.296 -0.721 1.00 85.75 196 ILE A CA 1
ATOM 1529 C C . ILE A 1 196 ? 41.614 7.053 -1.444 1.00 85.75 196 ILE A C 1
ATOM 1531 O O . ILE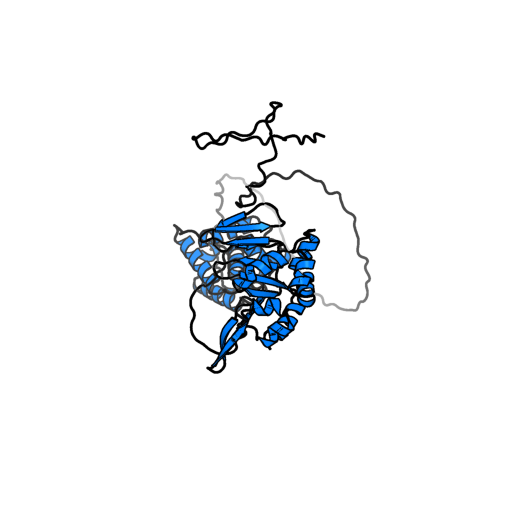 A 1 196 ? 42.085 7.932 -2.162 1.00 85.75 196 ILE A O 1
ATOM 1535 N N . GLY A 1 197 ? 42.211 5.872 -1.261 1.00 84.00 197 GLY A N 1
ATOM 1536 C CA . GLY A 1 197 ? 43.446 5.474 -1.941 1.00 84.00 197 GLY A CA 1
ATOM 1537 C C . GLY A 1 197 ? 43.267 5.035 -3.399 1.00 84.00 197 GLY A C 1
ATOM 1538 O O . GLY A 1 197 ? 44.260 4.705 -4.046 1.00 84.00 197 GLY A O 1
ATOM 1539 N N . MET A 1 198 ? 42.035 4.993 -3.911 1.00 86.94 198 MET A N 1
ATOM 1540 C CA . MET A 1 198 ? 41.734 4.605 -5.287 1.00 86.94 198 MET A CA 1
ATOM 1541 C C . MET A 1 198 ? 41.889 5.802 -6.232 1.00 86.94 198 MET A C 1
ATOM 1543 O O . MET A 1 198 ? 41.447 6.907 -5.915 1.00 86.94 198 MET A O 1
ATOM 1547 N N . ASN A 1 199 ? 42.506 5.575 -7.397 1.00 88.88 199 ASN A N 1
ATOM 1548 C CA . ASN A 1 199 ? 42.618 6.584 -8.453 1.00 88.88 199 ASN A CA 1
ATOM 1549 C C . ASN A 1 199 ? 41.212 6.996 -8.936 1.00 88.88 199 ASN A C 1
ATOM 1551 O O . ASN A 1 199 ? 40.344 6.134 -9.069 1.00 88.88 199 ASN A O 1
ATOM 1555 N N . ASN A 1 200 ? 41.008 8.284 -9.225 1.00 86.88 200 ASN A N 1
ATOM 1556 C CA . ASN A 1 200 ? 39.758 8.821 -9.767 1.00 86.88 200 ASN A CA 1
ATOM 1557 C C . ASN A 1 200 ? 39.310 8.071 -11.031 1.00 86.88 200 ASN A C 1
ATOM 1559 O O . ASN A 1 200 ? 38.155 7.684 -11.101 1.00 86.88 200 ASN A O 1
ATOM 1563 N N . PHE A 1 201 ? 40.228 7.748 -11.952 1.00 88.31 201 PHE A N 1
ATOM 1564 C CA . PHE A 1 201 ? 39.891 6.975 -13.158 1.00 88.31 201 PHE A CA 1
ATOM 1565 C C . PHE A 1 201 ? 39.249 5.618 -12.822 1.00 88.31 201 PHE A C 1
ATOM 1567 O O . PHE A 1 201 ? 38.216 5.249 -13.369 1.00 88.31 201 PHE A O 1
ATOM 1574 N N . HIS A 1 202 ? 39.826 4.883 -11.865 1.00 90.31 202 HIS A N 1
ATOM 1575 C CA . HIS A 1 202 ? 39.265 3.604 -11.423 1.00 90.31 202 HIS A CA 1
ATOM 1576 C C . HIS A 1 202 ? 37.994 3.773 -10.587 1.00 90.31 202 HIS A C 1
ATOM 1578 O O . HIS A 1 202 ? 37.179 2.858 -10.541 1.00 90.31 202 HIS A O 1
ATOM 1584 N N . ARG A 1 203 ? 37.814 4.924 -9.930 1.00 89.69 203 ARG A N 1
ATOM 1585 C CA . ARG A 1 203 ? 36.585 5.260 -9.209 1.00 89.69 203 ARG A CA 1
ATOM 1586 C C . ARG A 1 203 ? 35.426 5.483 -10.157 1.00 89.69 203 ARG A C 1
ATOM 1588 O O . ARG A 1 203 ? 34.379 4.886 -9.941 1.00 89.69 203 ARG A O 1
ATOM 1595 N N . ASP A 1 204 ? 35.637 6.270 -11.199 1.00 88.69 204 ASP A N 1
ATOM 1596 C CA . ASP A 1 204 ? 34.610 6.554 -12.194 1.00 88.69 204 ASP A CA 1
ATOM 1597 C C . ASP A 1 204 ? 34.264 5.283 -12.976 1.00 88.69 204 ASP A C 1
ATOM 1599 O O . ASP A 1 204 ? 33.094 4.921 -13.051 1.00 88.69 204 ASP A O 1
ATOM 1603 N N . ALA A 1 205 ? 35.273 4.509 -13.396 1.00 89.94 205 ALA A N 1
ATOM 1604 C CA . ALA A 1 205 ? 35.058 3.211 -14.038 1.00 89.94 205 ALA A CA 1
ATOM 1605 C C . ALA A 1 205 ? 34.295 2.217 -13.140 1.00 89.94 205 ALA A C 1
ATOM 1607 O O . ALA A 1 205 ? 33.463 1.448 -13.621 1.00 89.94 205 ALA A O 1
ATOM 1608 N N . LEU A 1 206 ? 34.549 2.227 -11.825 1.00 91.69 206 LEU A N 1
ATOM 1609 C CA . LEU A 1 206 ? 33.802 1.399 -10.878 1.00 91.69 206 LEU A CA 1
ATOM 1610 C C . LEU A 1 206 ? 32.344 1.857 -10.756 1.00 91.69 206 LEU A C 1
ATOM 1612 O O . LEU A 1 206 ? 31.451 1.018 -10.683 1.00 91.69 206 LEU A O 1
ATOM 1616 N N . LEU A 1 207 ? 32.101 3.168 -10.724 1.00 92.06 207 LEU A N 1
ATOM 1617 C CA . LEU A 1 207 ? 30.756 3.737 -10.688 1.00 92.06 207 LEU A CA 1
ATOM 1618 C C . LEU A 1 207 ? 29.974 3.418 -11.972 1.00 92.06 207 LEU A C 1
ATOM 1620 O O . LEU A 1 207 ? 28.797 3.082 -11.889 1.00 92.06 207 LEU A O 1
ATOM 1624 N N . ASP A 1 208 ? 30.617 3.483 -13.141 1.00 90.12 208 ASP A N 1
ATOM 1625 C CA . ASP A 1 208 ? 30.026 3.066 -14.421 1.00 90.12 208 ASP A CA 1
ATOM 1626 C C . ASP A 1 208 ? 29.691 1.571 -14.406 1.00 90.12 208 ASP A C 1
ATOM 1628 O O . ASP A 1 208 ? 28.607 1.163 -14.824 1.00 90.12 208 ASP A O 1
ATOM 1632 N N . ARG A 1 209 ? 30.588 0.741 -13.856 1.00 90.06 209 ARG A N 1
ATOM 1633 C CA . ARG A 1 209 ? 30.342 -0.699 -13.740 1.00 90.06 209 ARG A CA 1
ATOM 1634 C C . ARG A 1 209 ? 29.195 -1.022 -12.786 1.00 90.06 209 ARG A C 1
ATOM 1636 O O . ARG A 1 209 ? 28.387 -1.887 -13.103 1.00 90.06 209 ARG A O 1
ATOM 1643 N N . LEU A 1 210 ? 29.114 -0.337 -11.646 1.00 88.94 210 LEU A N 1
ATOM 1644 C CA . LEU A 1 210 ? 28.009 -0.468 -10.692 1.00 88.94 210 LEU A CA 1
ATOM 1645 C C . LEU A 1 210 ? 26.666 -0.100 -11.339 1.00 88.94 210 LEU A C 1
ATOM 1647 O O . LEU A 1 210 ? 25.695 -0.823 -11.144 1.00 88.94 210 LEU A O 1
ATOM 1651 N N . ALA A 1 211 ? 26.631 0.966 -12.143 1.00 87.81 211 ALA A N 1
ATOM 1652 C CA . ALA A 1 211 ? 25.440 1.371 -12.887 1.00 87.81 211 ALA A CA 1
ATOM 1653 C C . ALA A 1 211 ? 25.037 0.329 -13.944 1.00 87.81 211 ALA A C 1
ATOM 1655 O O . ALA A 1 211 ? 23.867 -0.027 -14.050 1.00 87.81 211 ALA A O 1
ATOM 1656 N N .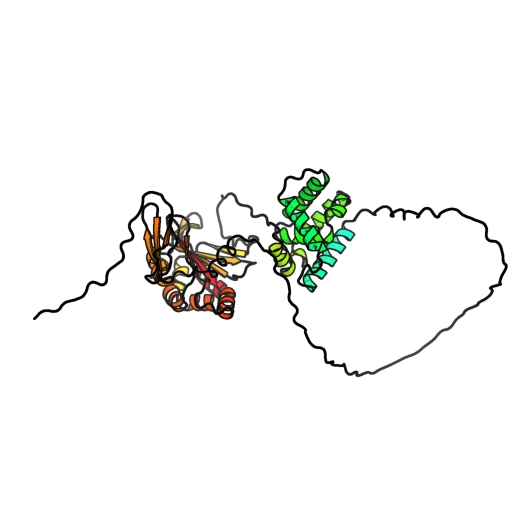 TYR A 1 212 ? 26.009 -0.203 -14.693 1.00 86.06 212 TYR A N 1
ATOM 1657 C CA . TYR A 1 212 ? 25.772 -1.251 -15.692 1.00 86.06 212 TYR A CA 1
ATOM 1658 C C . TYR A 1 212 ? 25.236 -2.548 -15.062 1.00 86.06 212 TYR A C 1
ATOM 1660 O O . TYR A 1 212 ? 24.349 -3.194 -15.609 1.00 86.06 212 TYR A O 1
ATOM 1668 N N . GLU A 1 213 ? 25.750 -2.914 -13.889 1.00 82.81 213 GLU A N 1
ATOM 1669 C CA . GLU A 1 213 ? 25.391 -4.135 -13.157 1.00 82.81 213 GLU A CA 1
ATOM 1670 C C . GLU A 1 213 ? 24.266 -3.920 -12.136 1.00 82.81 213 GLU A C 1
ATOM 1672 O O . GLU A 1 213 ? 24.031 -4.797 -11.301 1.00 82.81 213 GLU A O 1
ATOM 1677 N N . GLN A 1 214 ? 23.569 -2.776 -12.163 1.00 81.56 214 GLN A N 1
ATOM 1678 C CA . GLN A 1 214 ? 22.546 -2.460 -11.161 1.00 81.56 214 GLN A CA 1
ATOM 1679 C C . GLN A 1 214 ? 21.453 -3.536 -11.111 1.00 81.56 214 GLN A C 1
ATOM 1681 O O . GLN A 1 214 ? 21.086 -3.981 -10.030 1.00 81.56 214 GLN A O 1
ATOM 1686 N N . SER A 1 215 ? 21.032 -4.054 -12.266 1.00 75.69 215 SER A N 1
ATOM 1687 C CA . SER A 1 215 ? 20.062 -5.153 -12.373 1.00 75.69 215 SER A CA 1
ATOM 1688 C C . SER A 1 215 ? 20.705 -6.548 -12.266 1.00 75.69 215 SER A C 1
ATOM 1690 O O . SER A 1 215 ? 20.023 -7.562 -12.398 1.00 75.69 215 SER A O 1
ATOM 1692 N N . GLY A 1 216 ? 22.019 -6.629 -12.038 1.00 79.69 216 GLY A N 1
ATOM 1693 C CA . GLY A 1 216 ? 22.767 -7.875 -11.898 1.00 79.69 216 GLY A CA 1
ATOM 1694 C C . GLY A 1 216 ? 22.447 -8.613 -10.590 1.00 79.69 216 GLY A C 1
ATOM 1695 O O . GLY A 1 216 ? 21.930 -8.020 -9.640 1.00 79.69 216 GLY A O 1
ATOM 1696 N N . PRO A 1 217 ? 22.790 -9.910 -10.478 1.00 76.62 217 PRO A N 1
ATOM 1697 C CA . PRO A 1 217 ? 22.330 -10.797 -9.398 1.00 76.62 217 PRO A CA 1
ATOM 1698 C C . PRO A 1 217 ? 22.838 -10.414 -7.999 1.00 76.62 217 PRO A C 1
ATOM 1700 O O . PRO A 1 217 ? 22.300 -10.866 -6.989 1.00 76.62 217 PRO A O 1
ATOM 1703 N N . ILE A 1 218 ? 23.894 -9.600 -7.927 1.00 84.31 218 ILE A N 1
ATOM 1704 C CA . ILE A 1 218 ? 24.498 -9.166 -6.665 1.00 84.31 218 ILE A CA 1
ATOM 1705 C C . ILE A 1 218 ? 23.777 -7.928 -6.124 1.00 84.31 218 ILE A C 1
ATOM 1707 O O . ILE A 1 218 ? 23.409 -7.910 -4.952 1.00 84.31 218 ILE A O 1
ATOM 1711 N N . LEU A 1 219 ? 23.535 -6.918 -6.966 1.00 85.81 219 LEU A N 1
ATOM 1712 C CA . LEU A 1 219 ? 22.889 -5.665 -6.558 1.00 85.81 219 LEU A CA 1
ATOM 1713 C C . LEU A 1 219 ? 21.363 -5.792 -6.447 1.00 85.81 219 LEU A C 1
ATOM 1715 O O . LEU A 1 219 ? 20.776 -5.231 -5.523 1.00 85.81 219 LEU A O 1
ATOM 1719 N N . SER A 1 220 ? 20.740 -6.615 -7.293 1.00 84.50 220 SER A N 1
ATOM 1720 C CA . SER A 1 220 ? 19.306 -6.940 -7.217 1.00 84.50 220 SER A CA 1
ATOM 1721 C C . SER A 1 220 ? 18.956 -7.973 -6.133 1.00 84.50 220 SER A C 1
ATOM 1723 O O . SER A 1 220 ? 17.786 -8.309 -5.940 1.00 84.50 220 SER A O 1
ATOM 1725 N N . SER A 1 221 ? 19.951 -8.492 -5.398 1.00 84.75 221 SER A N 1
ATOM 1726 C CA . SER A 1 221 ? 19.737 -9.583 -4.446 1.00 84.75 221 SER A CA 1
ATOM 1727 C C . SER A 1 221 ? 18.785 -9.185 -3.304 1.00 84.75 221 SER A C 1
ATOM 1729 O O . SER A 1 221 ? 19.087 -8.256 -2.542 1.00 84.75 221 SER A O 1
ATOM 1731 N N . PRO A 1 222 ? 17.686 -9.934 -3.081 1.00 79.94 222 PRO A N 1
ATOM 1732 C CA . PRO A 1 222 ? 16.729 -9.627 -2.018 1.00 79.94 222 PRO A CA 1
ATOM 1733 C C . PRO A 1 222 ? 17.346 -9.779 -0.622 1.00 79.94 222 PRO A C 1
ATOM 1735 O O . PRO A 1 222 ? 17.028 -9.011 0.280 1.00 79.94 222 PRO A O 1
ATOM 1738 N N . ILE A 1 223 ? 18.291 -10.712 -0.452 1.00 81.69 223 ILE A N 1
ATOM 1739 C CA . ILE A 1 223 ? 18.977 -10.952 0.828 1.00 81.69 223 ILE A CA 1
ATOM 1740 C C . ILE A 1 223 ? 19.807 -9.731 1.230 1.00 81.69 223 ILE A C 1
ATOM 1742 O O . ILE A 1 223 ? 19.793 -9.312 2.385 1.00 81.69 223 ILE A O 1
ATOM 1746 N N . LEU A 1 224 ? 20.527 -9.142 0.276 1.00 85.38 224 LEU A N 1
ATOM 1747 C CA . LEU A 1 224 ? 21.354 -7.967 0.536 1.00 85.38 224 LEU A CA 1
ATOM 1748 C C . LEU A 1 224 ? 20.509 -6.719 0.786 1.00 85.38 224 LEU A C 1
ATOM 1750 O O . LEU A 1 224 ? 20.866 -5.919 1.649 1.00 85.38 224 LEU A O 1
ATOM 1754 N N . ARG A 1 225 ? 19.367 -6.592 0.104 1.00 84.56 225 ARG A N 1
ATOM 1755 C CA . ARG A 1 225 ? 18.408 -5.512 0.349 1.00 84.56 225 ARG A CA 1
ATOM 1756 C C . ARG A 1 225 ? 17.830 -5.567 1.764 1.00 84.56 225 ARG A C 1
ATOM 1758 O O . ARG A 1 225 ? 17.805 -4.542 2.439 1.00 84.56 225 ARG A O 1
ATOM 1765 N N . GLU A 1 226 ? 17.424 -6.741 2.242 1.00 80.00 226 GLU A N 1
ATOM 1766 C CA . GLU A 1 226 ? 16.910 -6.890 3.614 1.00 80.00 226 GLU A CA 1
ATOM 1767 C C . GLU A 1 226 ? 17.979 -6.596 4.671 1.00 80.00 226 GLU A C 1
ATOM 1769 O O . GLU A 1 226 ? 17.715 -5.939 5.681 1.00 80.00 226 GLU A O 1
ATOM 1774 N N . ILE A 1 227 ? 19.227 -6.982 4.406 1.00 82.44 227 ILE A N 1
ATOM 1775 C CA . ILE A 1 227 ? 20.358 -6.618 5.263 1.00 82.44 227 ILE A CA 1
ATOM 1776 C C . ILE A 1 227 ? 20.598 -5.101 5.241 1.00 82.44 227 ILE A C 1
ATOM 1778 O O . ILE A 1 227 ? 20.833 -4.518 6.298 1.00 82.44 227 ILE A O 1
ATOM 1782 N N . ALA A 1 228 ? 20.522 -4.447 4.078 1.00 86.44 228 ALA A N 1
ATOM 1783 C CA . ALA A 1 228 ? 20.703 -3.000 3.949 1.00 86.44 228 ALA A CA 1
ATOM 1784 C C . ALA A 1 228 ? 19.631 -2.219 4.729 1.00 86.44 228 ALA A C 1
ATOM 1786 O O . ALA A 1 228 ? 19.970 -1.288 5.464 1.00 86.44 228 ALA A O 1
ATOM 1787 N N . LYS A 1 229 ? 18.366 -2.657 4.644 1.00 83.31 229 LYS A N 1
ATOM 1788 C CA . LYS A 1 229 ? 17.247 -2.124 5.439 1.00 83.31 229 LYS A CA 1
ATOM 1789 C C . LYS A 1 229 ? 17.461 -2.326 6.935 1.00 83.31 229 LYS A C 1
ATOM 1791 O O . LYS A 1 229 ? 17.365 -1.371 7.696 1.00 83.31 229 LYS A O 1
ATOM 1796 N N . SER A 1 230 ? 17.831 -3.540 7.347 1.00 80.19 230 SER A N 1
ATOM 1797 C CA . SER A 1 230 ? 18.122 -3.865 8.753 1.00 80.19 230 SER A CA 1
ATOM 1798 C C . SER A 1 230 ? 19.277 -3.031 9.319 1.00 80.19 230 SER A C 1
ATOM 1800 O O . SER A 1 230 ? 19.356 -2.805 10.523 1.00 80.19 230 SER A O 1
ATOM 1802 N N . CYS A 1 231 ? 20.185 -2.571 8.454 1.00 79.31 231 CYS A N 1
ATOM 1803 C CA . CYS A 1 231 ? 21.275 -1.678 8.829 1.00 79.31 231 CYS A CA 1
ATOM 1804 C C . CYS A 1 231 ? 20.869 -0.195 8.865 1.00 79.31 231 CYS A C 1
ATOM 1806 O O . CYS A 1 231 ? 21.668 0.604 9.341 1.00 79.31 231 CYS A O 1
ATOM 1808 N N . GLY A 1 232 ? 19.682 0.182 8.377 1.00 79.50 232 GLY A N 1
ATOM 1809 C CA . GLY A 1 232 ? 19.207 1.568 8.339 1.00 79.50 232 GLY A CA 1
ATOM 1810 C C . GLY A 1 232 ? 19.840 2.425 7.237 1.00 79.50 232 GLY A C 1
ATOM 1811 O O . GLY A 1 232 ? 20.040 3.619 7.437 1.00 79.50 232 GLY A O 1
ATOM 1812 N N . ILE A 1 233 ? 20.206 1.837 6.091 1.00 82.50 233 ILE A N 1
ATOM 1813 C CA . ILE A 1 233 ? 20.770 2.601 4.965 1.00 82.50 233 ILE A CA 1
ATOM 1814 C C . ILE A 1 233 ? 19.638 3.353 4.233 1.00 82.50 233 ILE A C 1
ATOM 1816 O O . ILE A 1 233 ? 18.702 2.703 3.766 1.00 82.50 233 ILE A O 1
ATOM 1820 N N . PRO A 1 234 ? 19.708 4.693 4.094 1.00 70.19 234 PRO A N 1
ATOM 1821 C CA . PRO A 1 234 ? 18.643 5.476 3.471 1.00 70.19 234 PRO A CA 1
ATOM 1822 C C . PRO A 1 234 ? 18.605 5.320 1.947 1.00 70.19 234 PRO A C 1
ATOM 1824 O O . PRO A 1 234 ? 19.657 5.347 1.299 1.00 70.19 234 PRO A O 1
ATOM 1827 N N . THR A 1 235 ? 17.388 5.236 1.405 1.00 73.31 235 THR A N 1
ATOM 1828 C CA . THR A 1 235 ? 17.063 5.173 -0.032 1.00 73.31 235 THR A CA 1
ATOM 1829 C C . THR A 1 235 ? 16.515 6.516 -0.526 1.00 73.31 235 THR A C 1
ATOM 1831 O O . THR A 1 235 ? 15.702 7.125 0.175 1.00 73.31 235 THR A O 1
ATOM 1834 N N . VAL A 1 236 ? 16.894 6.978 -1.720 1.00 63.47 236 VAL A N 1
ATOM 1835 C CA . VAL A 1 236 ? 16.376 8.242 -2.288 1.00 63.47 236 VAL A CA 1
ATOM 1836 C C . VAL A 1 236 ? 14.944 8.059 -2.803 1.00 63.47 236 VAL A C 1
ATOM 1838 O O . VAL A 1 236 ? 14.718 7.365 -3.788 1.00 63.47 236 VAL A O 1
ATOM 1841 N N . ARG A 1 237 ? 13.967 8.706 -2.154 1.00 47.69 237 ARG A N 1
ATOM 1842 C CA . ARG A 1 237 ? 12.638 8.983 -2.727 1.00 47.69 237 ARG A CA 1
ATOM 1843 C C . ARG A 1 237 ? 12.675 10.385 -3.338 1.00 47.69 237 ARG A C 1
ATOM 1845 O O . ARG A 1 237 ? 12.902 11.342 -2.602 1.00 47.69 237 ARG A O 1
ATOM 1852 N N . ASN A 1 238 ? 12.454 10.513 -4.645 1.00 34.81 238 ASN A N 1
ATOM 1853 C CA . ASN A 1 238 ? 12.229 11.815 -5.276 1.00 34.81 238 ASN A CA 1
ATOM 1854 C C . ASN A 1 238 ? 10.736 12.163 -5.185 1.00 34.81 238 ASN A C 1
ATOM 1856 O O . ASN A 1 238 ? 9.908 11.481 -5.778 1.00 34.81 238 ASN A O 1
ATOM 1860 N N . ASN A 1 239 ? 10.416 13.222 -4.441 1.00 31.48 239 ASN A N 1
ATOM 1861 C CA . ASN A 1 239 ? 9.137 13.930 -4.494 1.00 31.48 239 ASN A CA 1
ATOM 1862 C C . ASN A 1 239 ? 9.291 15.142 -5.429 1.00 31.48 239 ASN A C 1
ATOM 1864 O O . ASN A 1 239 ? 10.262 15.882 -5.265 1.00 31.48 239 ASN A O 1
ATOM 1868 N N . GLY A 1 240 ? 8.318 15.385 -6.316 1.00 30.78 240 GLY A N 1
ATOM 1869 C CA . GLY A 1 240 ? 8.068 16.714 -6.899 1.00 30.78 240 GLY A CA 1
ATOM 1870 C C . GLY A 1 240 ? 7.766 16.766 -8.404 1.00 30.78 240 GLY A C 1
ATOM 1871 O O . GLY A 1 240 ? 8.674 16.603 -9.210 1.00 30.78 240 GLY A O 1
ATOM 1872 N N . ASP A 1 241 ? 6.508 17.112 -8.708 1.00 28.56 241 ASP A N 1
ATOM 1873 C CA . ASP A 1 241 ? 6.006 17.913 -9.846 1.00 28.56 241 ASP A CA 1
ATOM 1874 C C . ASP A 1 241 ? 5.540 17.233 -11.165 1.00 28.56 241 ASP A C 1
ATOM 1876 O O . ASP A 1 241 ? 6.301 16.926 -12.078 1.00 28.56 241 ASP A O 1
ATOM 1880 N N . GLN A 1 242 ? 4.207 17.117 -11.282 1.00 28.41 242 GLN A N 1
ATOM 1881 C CA . GLN A 1 242 ? 3.370 17.095 -12.507 1.00 28.41 242 GLN A CA 1
ATOM 1882 C C . GLN A 1 242 ? 3.384 18.520 -13.145 1.00 28.41 242 GLN A C 1
ATOM 1884 O O . GLN A 1 242 ? 3.521 19.454 -12.351 1.00 28.41 242 GLN A O 1
ATOM 1889 N N . PRO A 1 243 ? 3.214 18.795 -14.477 1.00 37.53 243 PRO A N 1
ATOM 1890 C CA . PRO A 1 243 ? 2.284 18.137 -15.419 1.00 37.53 243 PRO A CA 1
ATOM 1891 C C . PRO A 1 243 ? 2.701 18.005 -16.912 1.00 37.53 243 PRO A C 1
ATOM 1893 O O . PRO A 1 243 ? 3.304 18.907 -17.485 1.00 37.53 243 PRO A O 1
ATOM 1896 N N . THR A 1 244 ? 2.208 16.971 -17.617 1.00 22.70 244 THR A N 1
ATOM 1897 C CA . THR A 1 244 ? 1.522 17.090 -18.937 1.00 22.70 244 THR A CA 1
ATOM 1898 C C . THR A 1 244 ? 0.802 15.777 -19.312 1.00 22.70 244 THR A C 1
ATOM 1900 O O . THR A 1 244 ? 1.345 14.695 -19.127 1.00 22.70 244 THR A O 1
ATOM 1903 N N . LEU A 1 245 ? -0.437 15.882 -19.809 1.00 28.44 245 LEU A N 1
ATOM 1904 C CA . LEU A 1 245 ? -1.291 14.808 -20.377 1.00 28.44 245 LEU A CA 1
ATOM 1905 C C . LEU A 1 245 ? -0.757 14.334 -21.762 1.00 28.44 245 LEU A C 1
ATOM 1907 O O . LEU A 1 245 ? 0.078 15.061 -22.304 1.00 28.44 245 LEU A O 1
ATOM 1911 N N . PRO A 1 246 ? -1.297 13.300 -22.467 1.00 34.78 246 PRO A N 1
ATOM 1912 C CA . PRO A 1 246 ? -2.199 12.184 -22.113 1.00 34.78 246 PRO A CA 1
ATOM 1913 C C . PRO A 1 246 ? -1.668 10.776 -22.556 1.00 34.78 246 PRO A C 1
ATOM 1915 O O . PRO A 1 246 ? -0.657 10.661 -23.240 1.00 34.78 246 PRO A O 1
ATOM 1918 N N . ILE A 1 247 ? -2.478 9.732 -22.295 1.00 28.53 247 ILE A N 1
ATOM 1919 C CA . ILE A 1 247 ? -2.534 8.385 -22.930 1.00 28.53 247 ILE A CA 1
ATOM 1920 C C . ILE A 1 247 ? -1.758 7.238 -22.246 1.00 28.53 247 ILE A C 1
ATOM 1922 O O . ILE A 1 247 ? -0.559 7.061 -22.418 1.00 28.53 247 ILE A O 1
ATOM 1926 N N . LEU A 1 248 ? -2.553 6.376 -21.595 1.00 36.94 248 LEU A N 1
ATOM 1927 C CA . LEU A 1 248 ? -2.406 4.917 -21.485 1.00 36.94 248 LEU A CA 1
ATOM 1928 C C . LEU A 1 248 ? -1.000 4.395 -21.152 1.00 36.94 248 LEU A C 1
ATOM 1930 O O . LEU A 1 248 ? -0.402 3.635 -21.909 1.00 36.94 248 LEU A O 1
ATOM 1934 N N . SER A 1 249 ? -0.488 4.748 -19.985 1.00 30.66 249 SER A N 1
ATOM 1935 C CA . SER A 1 249 ? 0.742 4.175 -19.457 1.00 30.66 249 SER A CA 1
ATOM 1936 C C . SER A 1 249 ? 0.411 3.329 -18.239 1.00 30.66 249 SER A C 1
ATOM 1938 O O . SER A 1 249 ? 0.191 3.827 -17.139 1.00 30.66 249 SER A O 1
ATOM 1940 N N . SER A 1 250 ? 0.443 2.010 -18.417 1.00 39.16 250 SER A N 1
ATOM 1941 C CA . SER A 1 250 ? 0.975 1.138 -17.377 1.00 39.16 250 SER A CA 1
ATOM 1942 C C . SER A 1 250 ? 2.380 1.650 -17.052 1.00 39.16 250 SER A C 1
ATOM 1944 O O . SER A 1 250 ? 3.354 1.282 -17.711 1.00 39.16 250 SER A O 1
ATOM 1946 N N . HIS A 1 251 ? 2.465 2.584 -16.105 1.00 34.59 251 HIS A N 1
ATOM 1947 C CA . HIS A 1 251 ? 3.719 3.083 -15.576 1.00 34.59 251 HIS A CA 1
ATOM 1948 C C . HIS A 1 251 ? 4.331 1.941 -14.773 1.00 34.59 251 HIS A C 1
ATOM 1950 O O . HIS A 1 251 ? 4.019 1.725 -13.604 1.00 34.59 251 HIS A O 1
ATOM 1956 N N . SER A 1 252 ? 5.188 1.159 -15.425 1.00 41.53 252 SER A N 1
ATOM 1957 C CA . SER A 1 252 ? 6.200 0.379 -14.729 1.00 41.53 252 SER A CA 1
ATOM 1958 C C . SER A 1 252 ? 7.279 1.346 -14.246 1.00 41.53 252 SER A C 1
ATOM 1960 O O . SER A 1 252 ? 8.405 1.343 -14.746 1.00 41.53 252 SER A O 1
ATOM 1962 N N . ASP A 1 253 ? 6.909 2.214 -13.309 1.00 34.75 253 ASP A N 1
ATOM 1963 C CA . ASP A 1 253 ? 7.889 2.916 -12.502 1.00 34.75 253 ASP A CA 1
ATOM 1964 C C . ASP A 1 253 ? 8.564 1.883 -11.598 1.00 34.75 253 ASP A C 1
ATOM 1966 O O . ASP A 1 253 ? 8.034 0.802 -11.325 1.00 34.75 253 ASP A O 1
ATOM 1970 N N . SER A 1 254 ? 9.766 2.201 -11.132 1.00 46.16 254 SER A N 1
ATOM 1971 C CA . SER A 1 254 ? 10.681 1.359 -10.345 1.00 46.16 254 SER A CA 1
ATOM 1972 C C . SER A 1 254 ? 10.129 0.791 -9.014 1.00 46.16 254 SER A C 1
ATOM 1974 O O . SER A 1 254 ? 10.897 0.302 -8.185 1.00 46.16 254 SER A O 1
ATOM 1976 N N . HIS A 1 255 ? 8.812 0.834 -8.803 1.00 46.38 255 HIS A N 1
ATOM 1977 C CA . HIS A 1 255 ? 8.066 0.410 -7.625 1.00 46.38 255 HIS A CA 1
ATOM 1978 C C . HIS A 1 255 ? 7.076 -0.742 -7.873 1.00 46.38 255 HIS A C 1
ATOM 1980 O O . HIS A 1 255 ? 6.671 -1.374 -6.900 1.00 46.38 255 HIS A O 1
ATOM 1986 N N . GLY A 1 256 ? 6.713 -1.065 -9.119 1.00 58.75 256 GLY A N 1
ATOM 1987 C CA . GLY A 1 256 ? 5.605 -1.986 -9.407 1.00 58.75 256 GLY A CA 1
ATOM 1988 C C . GLY A 1 256 ? 4.841 -1.609 -10.661 1.00 58.75 256 GLY A C 1
ATOM 1989 O O . GLY A 1 256 ? 5.131 -0.596 -11.287 1.00 58.75 256 GLY A O 1
ATOM 1990 N N . THR A 1 257 ? 3.853 -2.420 -11.023 1.00 81.44 257 THR A N 1
ATOM 1991 C CA . THR A 1 257 ? 2.844 -2.001 -12.002 1.00 81.44 257 THR A CA 1
ATOM 1992 C C . THR A 1 257 ? 1.666 -1.403 -11.252 1.00 81.44 257 THR A C 1
ATOM 1994 O O . THR A 1 257 ? 1.053 -2.101 -10.447 1.00 81.44 257 THR A O 1
ATOM 1997 N N . THR A 1 258 ? 1.337 -0.144 -11.526 1.00 88.31 258 THR A N 1
ATOM 1998 C CA . THR A 1 258 ? 0.164 0.524 -10.951 1.00 88.31 258 THR A CA 1
ATOM 1999 C C . THR A 1 258 ? -0.860 0.808 -12.041 1.00 88.31 258 THR A C 1
ATOM 2001 O O . THR A 1 258 ? -0.517 1.269 -13.129 1.00 88.31 258 THR A O 1
ATOM 2004 N N . TYR A 1 259 ? -2.119 0.515 -11.738 1.00 91.56 259 TYR A N 1
ATOM 2005 C CA . TYR A 1 259 ? -3.286 0.830 -12.545 1.00 91.56 259 TYR A CA 1
ATOM 2006 C C . TYR A 1 259 ? -4.159 1.788 -11.748 1.00 91.56 259 TYR A C 1
ATOM 2008 O O . TYR A 1 259 ? -4.494 1.508 -10.599 1.00 91.56 259 TYR A O 1
ATOM 2016 N N . GLU A 1 260 ? -4.528 2.908 -12.349 1.00 93.69 260 GLU A N 1
ATOM 2017 C CA . GLU A 1 260 ? -5.325 3.949 -11.707 1.00 93.69 260 GLU A CA 1
ATOM 2018 C C . GLU A 1 260 ? -6.605 4.184 -12.497 1.00 93.69 260 GLU A C 1
ATOM 2020 O O . GLU A 1 260 ? -6.675 3.918 -13.699 1.00 93.69 260 GLU A O 1
ATOM 2025 N N . HIS A 1 261 ? -7.618 4.703 -11.808 1.00 93.81 261 HIS A N 1
ATOM 2026 C CA . HIS A 1 261 ? -8.868 5.161 -12.408 1.00 93.81 261 HIS A CA 1
ATOM 2027 C C . HIS A 1 261 ? -9.628 4.041 -13.139 1.00 93.81 261 HIS A C 1
ATOM 2029 O O . HIS A 1 261 ? -9.675 3.977 -14.374 1.00 93.81 261 HIS A O 1
ATOM 2035 N N . ALA A 1 262 ? -10.237 3.150 -12.354 1.00 95.50 262 ALA A N 1
ATOM 2036 C CA . ALA A 1 262 ? -11.045 2.040 -12.851 1.00 95.50 262 ALA A CA 1
ATOM 2037 C C . ALA A 1 262 ? -12.258 2.526 -13.661 1.00 95.50 262 ALA A C 1
ATOM 2039 O O . ALA A 1 262 ? -12.826 3.596 -13.405 1.00 95.50 262 ALA A O 1
ATOM 2040 N N . VAL A 1 263 ? -12.673 1.732 -14.647 1.00 95.31 263 VAL A N 1
ATOM 2041 C CA . VAL A 1 263 ? -13.878 2.022 -15.431 1.00 95.31 263 VAL A CA 1
ATOM 2042 C C . VAL A 1 263 ? -15.130 1.801 -14.576 1.00 95.31 263 VAL A C 1
ATOM 2044 O O . VAL A 1 263 ? -15.175 0.901 -13.736 1.00 95.31 263 VAL A O 1
ATOM 2047 N N . LEU A 1 264 ? -16.159 2.633 -14.776 1.00 95.75 264 LEU A N 1
ATOM 2048 C CA . LEU A 1 264 ? -17.385 2.570 -13.970 1.00 95.75 264 LEU A CA 1
ATOM 2049 C C . LEU A 1 264 ? -18.114 1.228 -14.126 1.00 95.75 264 LEU A C 1
ATOM 2051 O O . LEU A 1 264 ? -18.639 0.705 -13.152 1.00 95.75 264 LEU A O 1
ATOM 2055 N N . GLU A 1 265 ? -18.108 0.643 -15.324 1.00 95.56 265 GLU A N 1
ATOM 2056 C CA . GLU A 1 265 ? -18.659 -0.697 -15.546 1.00 95.56 265 GLU A CA 1
ATOM 2057 C C . GLU A 1 265 ? -17.848 -1.765 -14.793 1.00 95.56 265 GLU A C 1
ATOM 2059 O O . GLU A 1 265 ? -18.416 -2.599 -14.088 1.00 95.56 265 GLU A O 1
ATOM 2064 N N . GLY A 1 266 ? -16.518 -1.675 -14.833 1.00 95.50 266 GLY A N 1
ATOM 2065 C CA . GLY A 1 266 ? -15.621 -2.619 -14.167 1.00 95.50 266 GLY A CA 1
ATOM 2066 C C . GLY A 1 266 ? -15.796 -2.675 -12.651 1.00 95.50 266 GLY A C 1
ATOM 2067 O O . GLY A 1 266 ? -15.834 -3.763 -12.073 1.00 95.50 266 GLY A O 1
ATOM 2068 N N . ILE A 1 267 ? -16.001 -1.529 -11.986 1.00 96.75 267 ILE A N 1
ATOM 2069 C CA . ILE A 1 267 ? -16.275 -1.533 -10.539 1.00 96.75 267 ILE A CA 1
ATOM 2070 C C . ILE A 1 267 ? -17.592 -2.235 -10.192 1.00 96.75 267 ILE A C 1
ATOM 2072 O O . ILE A 1 267 ? -17.676 -2.830 -9.124 1.00 96.75 267 ILE A O 1
ATOM 2076 N N . THR A 1 268 ? -18.593 -2.240 -11.080 1.00 96.25 268 THR A N 1
ATOM 2077 C CA . THR A 1 268 ? -19.866 -2.947 -10.832 1.00 96.25 268 THR A CA 1
ATOM 2078 C C . THR A 1 268 ? -19.755 -4.463 -10.982 1.00 96.25 268 THR A C 1
ATOM 2080 O O . THR A 1 268 ? -20.577 -5.195 -10.436 1.00 96.25 268 THR A O 1
ATOM 2083 N N . ALA A 1 269 ? -18.724 -4.949 -11.682 1.00 95.38 269 ALA A N 1
ATOM 2084 C CA . ALA A 1 269 ? -18.419 -6.374 -11.783 1.00 95.38 269 ALA A CA 1
ATOM 2085 C C . ALA A 1 269 ? -17.668 -6.916 -10.552 1.00 95.38 269 ALA A C 1
ATOM 2087 O O . ALA A 1 269 ? -17.594 -8.132 -10.369 1.00 95.38 269 ALA A O 1
ATOM 2088 N N . VAL A 1 270 ? -17.090 -6.027 -9.735 1.00 96.06 270 VAL A N 1
ATOM 2089 C CA . VAL A 1 270 ? -16.234 -6.377 -8.591 1.00 96.06 270 VAL A CA 1
ATOM 2090 C C . VAL A 1 270 ? -16.876 -6.019 -7.252 1.00 96.06 270 VAL A C 1
ATOM 2092 O O . VAL A 1 270 ? -16.767 -6.784 -6.296 1.00 96.06 270 VAL A O 1
ATOM 2095 N N . PHE A 1 271 ? -17.551 -4.874 -7.169 1.00 97.00 271 PHE A N 1
ATOM 2096 C CA . PHE A 1 271 ? -18.101 -4.337 -5.931 1.00 97.00 271 PHE A CA 1
ATOM 2097 C C . PHE A 1 271 ? -19.630 -4.333 -5.938 1.00 97.00 271 PHE A C 1
ATOM 2099 O O . PHE A 1 271 ? -20.282 -4.283 -6.981 1.00 97.00 271 PHE A O 1
ATOM 2106 N N . SER A 1 272 ? -20.218 -4.362 -4.741 1.00 96.00 272 SER A N 1
ATOM 2107 C CA . SER A 1 272 ? -21.660 -4.194 -4.576 1.00 96.00 272 SER A CA 1
ATOM 2108 C C . SER A 1 272 ? -22.096 -2.781 -4.968 1.00 96.00 272 SER A C 1
ATOM 2110 O O . SER A 1 272 ? -21.323 -1.826 -4.884 1.00 96.00 272 SER A O 1
ATOM 2112 N N . LYS A 1 273 ? -23.374 -2.626 -5.331 1.00 95.75 273 LYS A N 1
ATOM 2113 C CA . LYS A 1 273 ? -23.953 -1.320 -5.675 1.00 95.75 273 LYS A CA 1
ATOM 2114 C C . LYS A 1 273 ? -23.752 -0.281 -4.566 1.00 95.75 273 LYS A C 1
ATOM 2116 O O . LYS A 1 273 ? -23.462 0.874 -4.866 1.00 95.75 273 LYS A O 1
ATOM 2121 N N . ASP A 1 274 ? -23.883 -0.693 -3.308 1.00 94.69 274 ASP A N 1
ATOM 2122 C CA . ASP A 1 274 ? -23.711 0.194 -2.156 1.00 94.69 274 ASP A CA 1
ATOM 2123 C C . ASP A 1 274 ? -22.280 0.729 -2.076 1.00 94.69 274 ASP A C 1
ATOM 2125 O O . ASP A 1 274 ? -22.085 1.930 -1.896 1.00 94.69 274 ASP A O 1
ATOM 2129 N N . LEU A 1 275 ? -21.284 -0.133 -2.305 1.00 96.81 275 LEU A N 1
ATOM 2130 C CA . LEU A 1 275 ? -19.882 0.271 -2.338 1.00 96.81 275 LEU A CA 1
ATOM 2131 C C . LEU A 1 275 ? -19.568 1.130 -3.576 1.00 96.81 275 LEU A C 1
ATOM 2133 O O . LEU A 1 275 ? -18.903 2.155 -3.449 1.00 96.81 275 LEU A O 1
ATOM 2137 N N . CYS A 1 276 ? -20.103 0.792 -4.755 1.00 97.06 276 CYS A N 1
ATOM 2138 C CA . CYS A 1 276 ? -19.943 1.608 -5.965 1.00 97.06 276 CYS A CA 1
ATOM 2139 C C . CYS A 1 276 ? -20.430 3.052 -5.778 1.00 97.06 276 CYS A C 1
ATOM 2141 O O . CYS A 1 276 ? -19.806 3.973 -6.296 1.00 97.06 276 CYS A O 1
ATOM 2143 N N . ASN A 1 277 ? -21.521 3.259 -5.033 1.00 96.88 277 ASN A N 1
ATOM 2144 C CA . ASN A 1 277 ? -22.104 4.588 -4.817 1.00 96.88 277 ASN A CA 1
ATOM 2145 C C . ASN A 1 277 ? -21.261 5.496 -3.910 1.00 96.88 277 ASN A C 1
ATOM 2147 O O . ASN A 1 277 ? -21.467 6.709 -3.917 1.00 96.88 277 ASN A O 1
ATOM 2151 N N . ILE A 1 278 ? -20.360 4.925 -3.107 1.00 97.62 278 ILE A N 1
ATOM 2152 C CA . ILE A 1 278 ? -19.525 5.675 -2.159 1.00 97.62 278 ILE A CA 1
ATOM 2153 C C . ILE A 1 278 ? -18.062 5.781 -2.594 1.00 97.62 278 ILE A C 1
ATOM 2155 O O . ILE A 1 278 ? -17.307 6.532 -1.976 1.00 97.62 278 ILE A O 1
ATOM 2159 N N . ILE A 1 279 ? -17.653 5.065 -3.644 1.00 98.19 279 ILE A N 1
ATOM 2160 C CA . ILE A 1 279 ? -16.346 5.256 -4.278 1.00 98.19 279 ILE A CA 1
ATOM 2161 C C . ILE A 1 279 ? -16.352 6.603 -5.009 1.00 98.19 279 ILE A C 1
ATOM 2163 O O . ILE A 1 279 ? -17.245 6.902 -5.804 1.00 98.19 279 ILE A O 1
ATOM 2167 N N . SER A 1 280 ? -15.334 7.415 -4.744 1.00 97.56 280 SER A N 1
ATOM 2168 C CA . SER A 1 280 ? -15.143 8.713 -5.382 1.00 97.56 280 SER A CA 1
ATOM 2169 C C . SER A 1 280 ? -14.971 8.566 -6.890 1.00 97.56 280 SER A C 1
ATOM 2171 O O . SER A 1 280 ? -14.411 7.587 -7.383 1.00 97.56 280 SER A O 1
ATOM 2173 N N . GLN A 1 281 ? -15.436 9.563 -7.637 1.00 95.94 281 GLN A N 1
ATOM 2174 C CA . GLN A 1 281 ? -15.232 9.631 -9.079 1.00 95.94 281 GLN A CA 1
ATOM 2175 C C . GLN A 1 281 ? -14.268 10.758 -9.415 1.00 95.94 281 GLN A C 1
ATOM 2177 O O . GLN A 1 281 ? -14.329 11.842 -8.836 1.00 95.94 281 GLN A O 1
ATOM 2182 N N . VAL A 1 282 ? -13.396 10.500 -10.379 1.00 93.88 282 VAL A N 1
ATOM 2183 C CA . VAL A 1 282 ? -12.392 11.446 -10.850 1.00 93.88 282 VAL A CA 1
ATOM 2184 C C . VAL A 1 282 ? -12.573 11.695 -12.346 1.00 93.88 282 VAL A C 1
ATOM 2186 O O . VAL A 1 282 ? -12.823 10.751 -13.105 1.00 93.88 282 VAL A O 1
ATOM 2189 N N . PRO A 1 283 ? -12.483 12.958 -12.797 1.00 93.62 283 PRO A N 1
ATOM 2190 C CA . PRO A 1 283 ? -12.514 13.269 -14.214 1.00 93.62 283 PRO A CA 1
ATOM 2191 C C . PRO A 1 283 ? -11.187 12.847 -14.855 1.00 93.62 283 PRO A C 1
ATOM 2193 O O . PRO A 1 283 ? -10.111 13.238 -14.411 1.00 93.62 283 PRO A O 1
ATOM 2196 N N . THR A 1 284 ? -11.264 12.072 -15.932 1.00 86.62 284 THR A N 1
ATOM 2197 C CA . THR A 1 284 ? -10.112 11.642 -16.734 1.00 86.62 284 THR A CA 1
ATOM 2198 C C . THR A 1 284 ? -10.272 12.122 -18.167 1.00 86.62 284 THR A C 1
ATOM 2200 O O . THR A 1 284 ? -11.385 12.174 -18.683 1.00 86.62 284 THR A O 1
ATOM 2203 N N . GLN A 1 285 ? -9.171 12.487 -18.819 1.00 85.12 285 GLN A N 1
ATOM 2204 C CA . GLN A 1 285 ? -9.195 12.901 -20.220 1.00 85.12 285 GLN A CA 1
ATOM 2205 C C . GLN A 1 285 ? -8.944 11.691 -21.118 1.00 85.12 285 GLN A C 1
ATOM 2207 O O . GLN A 1 285 ? -7.857 11.112 -21.093 1.00 85.12 285 GLN A O 1
ATOM 2212 N N . VAL A 1 286 ? -9.936 11.316 -21.923 1.00 78.94 286 VAL A N 1
ATOM 2213 C CA . VAL A 1 286 ? -9.844 10.221 -22.896 1.00 78.94 286 VAL A CA 1
ATOM 2214 C C . VAL A 1 286 ? -10.162 10.801 -24.266 1.00 78.94 286 VAL A C 1
ATOM 2216 O O . VAL A 1 286 ? -11.249 11.319 -24.482 1.00 78.94 286 VAL A O 1
ATOM 2219 N N . ASN A 1 287 ? -9.200 10.762 -25.191 1.00 80.69 287 ASN A N 1
ATOM 2220 C CA . ASN A 1 287 ? -9.344 11.319 -26.545 1.00 80.69 287 ASN A CA 1
ATOM 2221 C C . ASN A 1 287 ? -9.773 12.804 -26.593 1.00 80.69 287 ASN A C 1
ATOM 2223 O O . ASN A 1 287 ? -10.381 13.241 -27.564 1.00 80.69 287 ASN A O 1
ATOM 2227 N N . GLY A 1 288 ? -9.441 13.585 -25.559 1.00 82.38 288 GLY A N 1
ATOM 2228 C CA . GLY A 1 288 ? -9.822 14.999 -25.448 1.00 82.38 288 GLY A CA 1
ATOM 2229 C C . GLY A 1 288 ? -11.213 15.245 -24.852 1.00 82.38 288 GLY A C 1
ATOM 2230 O O . GLY A 1 288 ? -11.602 16.403 -24.717 1.00 82.38 288 GLY A O 1
ATOM 2231 N N . GLU A 1 289 ? -11.936 14.191 -24.469 1.00 85.12 289 GLU A N 1
ATOM 2232 C CA . GLU A 1 289 ? -13.208 14.277 -23.754 1.00 85.12 289 GLU A CA 1
ATOM 2233 C C . GLU A 1 289 ? -13.042 13.903 -22.276 1.00 85.12 289 GLU A C 1
ATOM 2235 O O . GLU A 1 289 ? -12.321 12.965 -21.915 1.00 85.12 289 GLU A O 1
ATOM 2240 N N . THR A 1 290 ? -13.752 14.628 -21.407 1.00 90.50 290 THR A N 1
ATOM 2241 C CA . THR A 1 290 ? -13.794 14.327 -19.974 1.00 90.50 290 THR A CA 1
ATOM 2242 C C . THR A 1 290 ? -14.696 13.118 -19.729 1.00 90.50 290 THR A C 1
ATOM 2244 O O . THR A 1 290 ? -15.919 13.218 -19.816 1.00 90.50 290 THR A O 1
ATOM 2247 N N . SER A 1 291 ? -14.095 11.992 -19.354 1.00 90.19 291 SER A N 1
ATOM 2248 C CA . SER A 1 291 ? -14.780 10.787 -18.887 1.00 90.19 291 SER A CA 1
ATOM 2249 C C . SER A 1 291 ? -14.621 10.641 -17.377 1.00 90.19 291 SER A C 1
ATOM 2251 O O . SER A 1 291 ? -13.505 10.684 -16.857 1.00 90.19 291 SER A O 1
ATOM 2253 N N . TRP A 1 292 ? -15.717 10.388 -16.667 1.00 93.81 292 TRP A N 1
ATOM 2254 C CA . TRP A 1 292 ? -15.677 10.055 -15.243 1.00 93.81 292 TRP A CA 1
ATOM 2255 C C . TRP A 1 292 ? -15.218 8.614 -15.037 1.00 93.81 292 TRP A C 1
ATOM 2257 O O . TRP A 1 292 ? -15.659 7.706 -15.743 1.00 93.81 292 TRP A O 1
ATOM 2267 N N . ARG A 1 293 ? -14.321 8.408 -14.074 1.00 95.88 293 ARG A N 1
ATOM 2268 C CA . ARG A 1 293 ? -13.813 7.092 -13.678 1.00 95.88 293 ARG A CA 1
ATOM 2269 C C . ARG A 1 293 ? -13.845 6.937 -12.172 1.00 95.88 293 ARG A C 1
ATOM 2271 O O . ARG A 1 293 ? -13.844 7.926 -11.447 1.00 95.88 293 ARG A O 1
ATOM 2278 N N . ALA A 1 294 ? -13.872 5.699 -11.702 1.00 97.38 294 ALA A N 1
ATOM 2279 C CA . ALA A 1 294 ? -13.829 5.411 -10.280 1.00 97.38 294 ALA A CA 1
ATOM 2280 C C . ALA A 1 294 ? -12.405 5.596 -9.743 1.00 97.38 294 ALA A C 1
ATOM 2282 O O . ALA A 1 294 ? -11.439 5.137 -10.354 1.00 97.38 294 ALA A O 1
ATOM 2283 N N . ALA A 1 295 ? -12.272 6.232 -8.584 1.00 97.50 295 ALA A N 1
ATOM 2284 C CA . ALA A 1 295 ? -11.012 6.431 -7.880 1.00 97.50 295 ALA A CA 1
ATOM 2285 C C . ALA A 1 295 ? -10.585 5.142 -7.157 1.00 97.50 295 ALA A C 1
ATOM 2287 O O . ALA A 1 295 ? -10.576 5.042 -5.931 1.00 97.50 295 ALA A O 1
ATOM 2288 N N . VAL A 1 296 ? -10.286 4.123 -7.963 1.00 97.94 296 VAL A N 1
ATOM 2289 C CA . VAL A 1 296 ? -9.743 2.836 -7.532 1.00 97.94 296 VAL A CA 1
ATOM 2290 C C . VAL A 1 296 ? -8.373 2.660 -8.169 1.00 97.94 296 VAL A C 1
ATOM 2292 O O . VAL A 1 296 ? -8.229 2.732 -9.396 1.00 97.94 296 VAL A O 1
ATOM 2295 N N . THR A 1 297 ? -7.385 2.385 -7.330 1.00 96.81 297 THR A N 1
ATOM 2296 C CA . THR A 1 297 ? -5.995 2.169 -7.724 1.00 96.81 297 THR A CA 1
ATOM 2297 C C . THR A 1 297 ? -5.568 0.768 -7.325 1.00 96.81 297 THR A C 1
ATOM 2299 O O . THR A 1 297 ? -5.775 0.352 -6.191 1.00 96.81 297 THR A O 1
ATOM 2302 N N . THR A 1 298 ? -4.961 0.029 -8.247 1.00 95.25 298 THR A N 1
ATOM 2303 C CA . THR A 1 298 ? -4.399 -1.299 -7.992 1.00 95.25 298 THR A CA 1
ATOM 2304 C C . THR A 1 298 ? -2.918 -1.276 -8.317 1.00 95.25 298 THR A C 1
ATOM 2306 O O . THR A 1 298 ? -2.532 -1.046 -9.459 1.00 95.25 298 THR A O 1
ATOM 2309 N N . ALA A 1 299 ? -2.083 -1.536 -7.319 1.00 92.56 299 ALA A N 1
ATOM 2310 C CA . ALA A 1 299 ? -0.640 -1.606 -7.447 1.00 92.56 299 ALA A CA 1
ATOM 2311 C C . ALA A 1 299 ? -0.140 -3.033 -7.196 1.00 92.56 299 ALA A C 1
ATOM 2313 O O . ALA A 1 299 ? -0.505 -3.678 -6.215 1.00 92.56 299 ALA A O 1
ATOM 2314 N N . PHE A 1 300 ? 0.755 -3.495 -8.061 1.00 86.12 300 PHE A N 1
ATOM 2315 C CA . PHE A 1 300 ? 1.512 -4.736 -7.933 1.00 86.12 300 PHE A CA 1
ATOM 2316 C C . PHE A 1 300 ? 2.951 -4.374 -7.583 1.00 86.12 300 PHE A C 1
ATOM 2318 O O . PHE A 1 300 ? 3.790 -4.246 -8.485 1.00 86.12 300 PHE A O 1
ATOM 2325 N N . PRO A 1 301 ? 3.238 -4.103 -6.300 1.00 77.75 301 PRO A N 1
ATOM 2326 C CA . PRO A 1 301 ? 4.563 -3.682 -5.898 1.00 77.75 301 PRO A CA 1
ATOM 2327 C C . PRO A 1 301 ? 5.580 -4.790 -6.185 1.00 77.75 301 PRO A C 1
ATOM 2329 O O . PRO A 1 301 ? 5.339 -5.966 -5.920 1.00 77.75 301 PRO A O 1
ATOM 2332 N N . LEU A 1 302 ? 6.759 -4.418 -6.684 1.00 62.50 302 LEU A N 1
ATOM 2333 C CA . LEU A 1 302 ? 7.846 -5.388 -6.886 1.00 62.50 302 LEU A CA 1
ATOM 2334 C C . LEU A 1 302 ? 8.422 -5.891 -5.552 1.00 62.50 302 LEU A C 1
ATOM 2336 O O . LEU A 1 302 ? 9.099 -6.921 -5.513 1.00 62.50 302 LEU A O 1
ATOM 2340 N N . TYR A 1 303 ? 8.204 -5.137 -4.468 1.00 58.00 303 TYR A N 1
ATOM 2341 C CA . TYR A 1 303 ? 8.826 -5.342 -3.163 1.00 58.00 303 TYR A CA 1
ATOM 2342 C C . TYR A 1 303 ? 7.869 -4.983 -2.019 1.00 58.00 303 TYR A C 1
ATOM 2344 O O . TYR A 1 303 ? 7.167 -3.979 -2.090 1.00 58.00 303 TYR A O 1
ATOM 2352 N N . GLY A 1 304 ? 7.934 -5.736 -0.921 1.00 67.94 304 GLY A N 1
ATOM 2353 C CA . GLY A 1 304 ? 7.084 -5.561 0.259 1.00 67.94 304 GLY A CA 1
ATOM 2354 C C . GLY A 1 304 ? 6.435 -6.884 0.657 1.00 67.94 304 GLY A C 1
ATOM 2355 O O . GLY A 1 304 ? 6.612 -7.885 -0.032 1.00 67.94 304 GLY A O 1
ATOM 2356 N N . ASP A 1 305 ? 5.698 -6.883 1.766 1.00 76.56 305 ASP A N 1
ATOM 2357 C CA . ASP A 1 305 ? 4.966 -8.071 2.235 1.00 76.56 305 ASP A CA 1
ATOM 2358 C C . ASP A 1 305 ? 3.602 -8.232 1.535 1.00 76.56 305 ASP A C 1
ATOM 2360 O O . ASP A 1 305 ? 2.930 -9.254 1.673 1.00 76.56 305 ASP A O 1
ATOM 2364 N N . VAL A 1 306 ? 3.198 -7.216 0.765 1.00 83.56 306 VAL A N 1
ATOM 2365 C CA . VAL A 1 306 ? 1.954 -7.167 -0.006 1.00 83.56 306 VAL A CA 1
ATOM 2366 C C . VAL A 1 306 ? 2.272 -7.454 -1.468 1.00 83.56 306 VAL A C 1
ATOM 2368 O O . VAL A 1 306 ? 3.135 -6.800 -2.042 1.00 83.56 306 VAL A O 1
ATOM 2371 N N . ASN A 1 307 ? 1.556 -8.399 -2.078 1.00 85.56 307 ASN A N 1
ATOM 2372 C CA . ASN A 1 307 ? 1.727 -8.740 -3.495 1.00 85.56 307 ASN A CA 1
ATOM 2373 C C . ASN A 1 307 ? 0.859 -7.884 -4.426 1.00 85.56 307 ASN A C 1
ATOM 2375 O O . ASN A 1 307 ? 1.236 -7.611 -5.562 1.00 85.56 307 ASN A O 1
ATOM 2379 N N . CYS A 1 308 ? -0.319 -7.495 -3.949 1.00 93.50 308 CYS A N 1
ATOM 2380 C CA . CYS A 1 308 ? -1.254 -6.632 -4.649 1.00 93.50 308 CYS A CA 1
ATOM 2381 C C . CYS A 1 308 ? -1.910 -5.713 -3.618 1.00 93.50 308 CYS A C 1
ATOM 2383 O O . CYS A 1 308 ? -2.509 -6.189 -2.654 1.00 93.50 308 CYS A O 1
ATOM 2385 N N . LEU A 1 309 ? -1.781 -4.406 -3.813 1.00 95.56 309 LEU A N 1
ATOM 2386 C CA . LEU A 1 309 ? -2.429 -3.380 -3.009 1.00 95.56 309 LEU A CA 1
ATOM 2387 C C . LEU A 1 309 ? -3.547 -2.758 -3.841 1.00 95.56 309 LEU A C 1
ATOM 2389 O O . LEU A 1 309 ? -3.279 -2.198 -4.899 1.00 95.56 309 LEU A O 1
ATOM 2393 N N . MET A 1 310 ? -4.782 -2.845 -3.363 1.00 97.69 310 MET A N 1
ATOM 2394 C CA . MET A 1 310 ? -5.915 -2.140 -3.956 1.00 97.69 310 MET A CA 1
ATOM 2395 C C . MET A 1 310 ? -6.373 -1.036 -3.009 1.00 97.69 310 MET A C 1
ATOM 2397 O O . MET A 1 310 ? -6.638 -1.297 -1.839 1.00 97.69 310 MET A O 1
ATOM 2401 N N . SER A 1 311 ? -6.468 0.182 -3.517 1.00 98.19 311 SER A N 1
ATOM 2402 C CA . SER A 1 311 ? -6.849 1.382 -2.782 1.00 98.19 311 SER A CA 1
ATOM 2403 C C . SER A 1 311 ? -8.120 1.962 -3.386 1.00 98.19 311 SER A C 1
ATOM 2405 O O . SER A 1 311 ? -8.222 2.104 -4.604 1.00 98.19 311 SER A O 1
ATOM 2407 N N . LEU A 1 312 ? -9.091 2.272 -2.535 1.00 98.38 312 LEU A N 1
ATOM 2408 C CA . LEU A 1 312 ? -10.362 2.873 -2.908 1.00 98.38 312 LEU A CA 1
ATOM 2409 C C . LEU A 1 312 ? -10.466 4.231 -2.223 1.00 98.38 312 LEU A C 1
ATOM 2411 O O . LEU A 1 312 ? -10.455 4.289 -0.990 1.00 98.38 312 LEU A O 1
ATOM 2415 N N . ASP A 1 313 ? -10.627 5.297 -2.997 1.00 97.94 313 ASP A N 1
ATOM 2416 C CA . ASP A 1 313 ? -10.958 6.603 -2.438 1.00 97.94 313 ASP A CA 1
ATOM 2417 C C . ASP A 1 313 ? -12.463 6.660 -2.196 1.00 97.94 313 ASP A C 1
ATOM 2419 O O . ASP A 1 313 ? -13.275 6.472 -3.103 1.00 97.94 313 ASP A O 1
ATOM 2423 N N . ILE A 1 314 ? -12.845 6.942 -0.960 1.00 97.94 314 ILE A N 1
ATOM 2424 C CA . ILE A 1 314 ? -14.218 6.913 -0.473 1.00 97.94 314 ILE A CA 1
ATOM 2425 C C . ILE A 1 314 ? -14.692 8.337 -0.197 1.00 97.94 314 ILE A C 1
ATOM 2427 O O . ILE A 1 314 ? -14.021 9.116 0.488 1.00 97.94 314 ILE A O 1
ATOM 2431 N N . CYS A 1 315 ? -15.880 8.657 -0.707 1.00 96.25 315 CYS A N 1
ATOM 2432 C CA . CYS A 1 315 ? -16.578 9.909 -0.444 1.00 96.25 315 CYS A CA 1
ATOM 2433 C C . CYS A 1 315 ? -16.890 10.070 1.050 1.00 96.25 315 CYS A C 1
ATOM 2435 O O . CYS A 1 315 ? -17.100 9.093 1.769 1.00 96.25 315 CYS A O 1
ATOM 2437 N N . SER A 1 316 ? -17.024 11.312 1.518 1.00 93.31 316 SER A N 1
ATOM 2438 C CA . SER A 1 316 ? -17.380 11.604 2.915 1.00 93.31 316 SER A CA 1
ATOM 2439 C C . SER A 1 316 ? -18.671 10.912 3.379 1.00 93.31 316 SER A C 1
ATOM 2441 O O . SER A 1 316 ? -18.744 10.463 4.520 1.00 93.31 316 SER A O 1
ATOM 2443 N N . SER A 1 317 ? -19.650 10.740 2.485 1.00 94.19 317 SER A N 1
ATOM 2444 C CA . SER A 1 317 ? -20.903 10.016 2.746 1.00 94.19 317 SER A CA 1
ATOM 2445 C C . SER A 1 317 ? -20.723 8.519 3.033 1.00 94.19 317 SER A C 1
ATOM 2447 O O . SER A 1 317 ? -21.607 7.909 3.627 1.00 94.19 317 SER A O 1
ATOM 2449 N N . GLY A 1 318 ? -19.602 7.919 2.621 1.00 95.44 318 GLY A N 1
ATOM 2450 C CA . GLY A 1 318 ? -19.296 6.503 2.833 1.00 95.44 318 GLY A CA 1
ATOM 2451 C C . GLY A 1 318 ? -18.507 6.203 4.106 1.00 95.44 318 GLY A C 1
ATOM 2452 O O . GLY A 1 318 ? -18.370 5.032 4.459 1.00 95.44 318 GLY A O 1
ATOM 2453 N N . ILE A 1 319 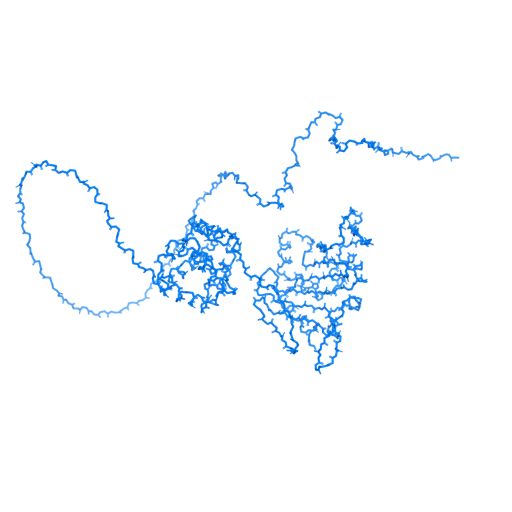? -17.985 7.228 4.793 1.00 94.81 319 ILE A N 1
ATOM 2454 C CA . ILE A 1 319 ? -17.096 7.046 5.950 1.00 94.81 319 ILE A CA 1
ATOM 2455 C C . ILE A 1 319 ? -17.813 6.302 7.077 1.00 94.81 319 ILE A C 1
ATOM 2457 O O . ILE A 1 319 ? -17.315 5.276 7.533 1.00 94.81 319 ILE A O 1
ATOM 2461 N N . ASP A 1 320 ? -18.982 6.787 7.497 1.00 94.69 320 ASP A N 1
ATOM 2462 C CA . ASP A 1 320 ? -19.710 6.221 8.640 1.00 94.69 320 ASP A CA 1
ATOM 2463 C C . ASP A 1 320 ? -20.156 4.780 8.368 1.00 94.69 320 ASP A C 1
ATOM 2465 O O . ASP A 1 320 ? -20.046 3.918 9.239 1.00 94.69 320 ASP A O 1
ATOM 2469 N N . TYR A 1 321 ? -20.599 4.506 7.136 1.00 96.19 321 TYR A N 1
ATOM 2470 C CA . TYR A 1 321 ? -20.972 3.165 6.693 1.00 96.19 321 TYR A CA 1
ATOM 2471 C C . TYR A 1 321 ? -19.785 2.199 6.769 1.00 96.19 321 TYR A C 1
ATOM 2473 O O . TYR A 1 321 ? -19.894 1.155 7.406 1.00 96.19 321 TYR A O 1
ATOM 2481 N N . LEU A 1 322 ? -18.637 2.542 6.172 1.00 97.75 322 LEU A N 1
ATOM 2482 C CA . LEU A 1 322 ? -17.477 1.644 6.162 1.00 97.75 322 LEU A CA 1
ATOM 2483 C C . LEU A 1 322 ? -16.831 1.503 7.539 1.00 97.75 322 LEU A C 1
ATOM 2485 O O . LEU A 1 322 ? -16.410 0.405 7.895 1.00 97.75 322 LEU A O 1
ATOM 2489 N N . ALA A 1 323 ? -16.775 2.577 8.329 1.00 96.50 323 ALA A N 1
ATOM 2490 C CA . ALA A 1 323 ? -16.272 2.521 9.696 1.00 96.50 323 ALA A CA 1
ATOM 2491 C C . ALA A 1 323 ? -17.105 1.556 10.554 1.00 96.50 323 ALA A C 1
ATOM 2493 O O . ALA A 1 323 ? -16.546 0.712 11.260 1.00 96.50 323 ALA A O 1
ATOM 2494 N N . LEU A 1 324 ? -18.433 1.626 10.436 1.00 96.50 324 LEU A N 1
ATOM 2495 C CA . LEU A 1 324 ? -19.338 0.738 11.152 1.00 96.50 324 LEU A CA 1
ATOM 2496 C C . LEU A 1 324 ? -19.235 -0.702 10.641 1.00 96.50 324 LEU A C 1
ATOM 2498 O O . LEU A 1 324 ? -19.051 -1.622 11.429 1.00 96.50 324 LEU A O 1
ATOM 2502 N N . GLU A 1 325 ? -19.329 -0.908 9.331 1.00 97.19 325 GLU A N 1
ATOM 2503 C CA . GLU A 1 325 ? -19.421 -2.247 8.749 1.00 97.19 325 GLU A CA 1
ATOM 2504 C C . GLU A 1 325 ? -18.106 -3.031 8.800 1.00 97.19 325 GLU A C 1
ATOM 2506 O O . GLU A 1 325 ? -18.128 -4.241 9.014 1.00 97.19 325 GLU A O 1
ATOM 2511 N N . LEU A 1 326 ? -16.955 -2.367 8.641 1.00 97.12 326 LEU A N 1
ATOM 2512 C CA . LEU A 1 326 ? -15.648 -3.031 8.674 1.00 97.12 326 LEU A CA 1
ATOM 2513 C C . LEU A 1 326 ? -15.061 -3.117 10.084 1.00 97.12 326 LEU A C 1
ATOM 2515 O O . LEU A 1 326 ? -14.452 -4.126 10.434 1.00 97.12 326 LEU A O 1
ATOM 2519 N N . PHE A 1 327 ? -15.223 -2.070 10.894 1.00 95.62 327 PHE A N 1
ATOM 2520 C CA . PHE A 1 327 ? -14.495 -1.932 12.161 1.00 95.62 327 PHE A CA 1
ATOM 2521 C C . PHE A 1 327 ? -15.407 -1.867 13.386 1.00 95.62 327 PHE A C 1
ATOM 2523 O O . PHE A 1 327 ? -14.908 -1.659 14.490 1.00 95.62 327 PHE A O 1
ATOM 2530 N N . ASN A 1 328 ? -16.729 -2.002 13.210 1.00 95.50 328 ASN A N 1
ATOM 2531 C CA . ASN A 1 328 ? -17.720 -1.757 14.261 1.00 95.50 328 ASN A CA 1
ATOM 2532 C C . ASN A 1 328 ? -17.483 -0.411 14.974 1.00 95.50 328 ASN A C 1
ATOM 2534 O O . ASN A 1 328 ? -17.596 -0.293 16.198 1.00 95.50 328 ASN A O 1
ATOM 2538 N N . ALA A 1 329 ? -17.084 0.598 14.190 1.00 95.81 329 ALA A N 1
ATOM 2539 C CA . ALA A 1 329 ? -16.680 1.904 14.675 1.00 95.81 329 ALA A CA 1
ATOM 2540 C C . ALA A 1 329 ? -17.732 2.965 14.331 1.00 95.81 329 ALA A C 1
ATOM 2542 O O . ALA A 1 329 ? -18.063 3.183 13.168 1.00 95.81 329 ALA A O 1
ATOM 2543 N N . LYS A 1 330 ? -18.230 3.671 15.349 1.00 95.50 330 LYS A N 1
ATOM 2544 C CA . LYS A 1 330 ? -19.115 4.832 15.187 1.00 95.50 330 LYS A CA 1
ATOM 2545 C C . LYS A 1 330 ? -18.270 6.099 15.162 1.00 95.50 330 LYS A C 1
ATOM 2547 O O . LYS A 1 330 ?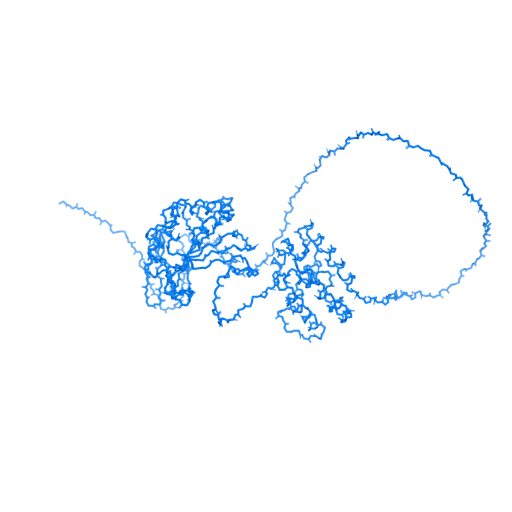 -17.523 6.361 16.109 1.00 95.50 330 LYS A O 1
ATOM 2552 N N . ILE A 1 331 ? -18.406 6.880 14.095 1.00 93.00 331 ILE A N 1
ATOM 2553 C CA . ILE A 1 331 ? -17.656 8.118 13.886 1.00 93.00 331 ILE A CA 1
ATOM 2554 C C . ILE A 1 331 ? -18.591 9.304 14.088 1.00 93.00 331 ILE A C 1
ATOM 2556 O O . ILE A 1 331 ? -19.670 9.364 13.515 1.00 93.00 331 ILE A O 1
ATOM 2560 N N . ASN A 1 332 ? -18.171 10.262 14.909 1.00 91.25 332 ASN A N 1
ATOM 2561 C CA . ASN A 1 332 ? -18.822 11.562 15.019 1.00 91.25 332 ASN A CA 1
ATOM 2562 C C . ASN A 1 332 ? -17.766 12.647 14.830 1.00 91.25 332 ASN A C 1
ATOM 2564 O O . ASN A 1 332 ? -16.779 12.697 15.565 1.00 91.25 332 ASN A O 1
ATOM 2568 N N . THR A 1 333 ? -17.964 13.523 13.851 1.00 88.06 333 THR A N 1
ATOM 2569 C CA . THR A 1 333 ? -16.983 14.559 13.505 1.00 88.06 333 THR A CA 1
ATOM 2570 C C . THR A 1 333 ? -17.523 15.944 13.855 1.00 88.06 333 THR A C 1
ATOM 2572 O O . THR A 1 333 ? -18.677 16.265 13.585 1.00 88.06 333 THR A O 1
ATOM 2575 N N . THR A 1 334 ? -16.686 16.766 14.488 1.00 87.56 334 THR A N 1
ATOM 2576 C CA . THR A 1 334 ? -16.964 18.183 14.789 1.00 87.56 334 THR A CA 1
ATOM 2577 C C . THR A 1 334 ? -16.145 19.089 13.862 1.00 87.56 334 THR A C 1
ATOM 2579 O O . THR A 1 334 ? -15.668 18.635 12.834 1.00 87.56 334 THR A O 1
ATOM 2582 N N . LYS A 1 335 ? -15.962 20.379 14.180 1.00 83.12 335 LYS A N 1
ATOM 2583 C CA . LYS A 1 335 ? -15.110 21.270 13.364 1.00 83.12 335 LYS A CA 1
ATOM 2584 C C . LYS A 1 335 ? -13.609 21.007 13.516 1.00 83.12 335 LYS A C 1
ATOM 2586 O O . LYS A 1 335 ? -12.848 21.406 12.648 1.00 83.12 335 LYS A O 1
ATOM 2591 N N . SER A 1 336 ? -13.176 20.406 14.624 1.00 86.25 336 SER A N 1
ATOM 2592 C CA . SER A 1 336 ? -11.746 20.237 14.938 1.00 86.25 336 SER A CA 1
ATOM 2593 C C . SER A 1 336 ? -11.375 18.862 15.485 1.00 86.25 336 SER A C 1
ATOM 2595 O O . SER A 1 336 ? -10.199 18.500 15.461 1.00 86.25 336 SER A O 1
ATOM 2597 N N . LEU A 1 337 ? -12.353 18.086 15.961 1.00 92.06 337 LEU A N 1
ATOM 2598 C CA . LEU A 1 337 ? -12.142 16.776 16.576 1.00 92.06 337 LEU A CA 1
ATOM 2599 C C . LEU A 1 337 ? -13.017 15.700 15.926 1.00 92.06 337 LEU A C 1
ATOM 2601 O O . LEU A 1 337 ? -14.174 15.956 15.577 1.00 92.06 337 LEU A O 1
ATOM 2605 N N . ARG A 1 338 ? -12.473 14.486 15.838 1.00 92.62 338 ARG A N 1
ATOM 2606 C CA . ARG A 1 338 ? -13.153 13.248 15.456 1.00 92.62 338 ARG A CA 1
ATOM 2607 C C . ARG A 1 338 ? -13.260 12.345 16.684 1.00 92.62 338 ARG A C 1
ATOM 2609 O O . ARG A 1 338 ? -12.264 12.076 17.355 1.00 92.62 338 ARG A O 1
ATOM 2616 N N . TYR A 1 339 ? -14.473 11.888 16.960 1.00 94.19 339 TYR A N 1
ATOM 2617 C CA . TYR A 1 339 ? -14.811 10.974 18.044 1.00 94.19 339 TYR A CA 1
ATOM 2618 C C . TYR A 1 339 ? -15.067 9.597 17.438 1.00 94.19 339 TYR A C 1
ATOM 2620 O O . TYR A 1 339 ? -15.945 9.454 16.588 1.00 94.19 339 TYR A O 1
ATOM 2628 N N . ILE A 1 340 ? -14.290 8.602 17.854 1.00 94.50 340 ILE A N 1
ATOM 2629 C CA . ILE A 1 340 ? -14.321 7.239 17.317 1.00 94.50 340 ILE A CA 1
ATOM 2630 C C . ILE A 1 340 ? -14.666 6.296 18.468 1.00 94.50 340 ILE A C 1
ATOM 2632 O O . ILE A 1 340 ? -13.911 6.205 19.435 1.00 94.50 340 ILE A O 1
ATOM 2636 N N . VAL A 1 341 ? -15.799 5.604 18.376 1.00 94.94 341 VAL A N 1
ATOM 2637 C CA . VAL A 1 341 ? -16.229 4.598 19.360 1.00 94.94 341 VAL A CA 1
ATOM 2638 C C . VAL A 1 341 ? -16.161 3.225 18.706 1.00 94.94 341 VAL A C 1
ATOM 2640 O O . VAL A 1 341 ? -16.894 2.990 17.752 1.00 94.94 341 VAL A O 1
ATOM 2643 N N . ILE A 1 342 ? -15.297 2.338 19.202 1.00 90.19 342 ILE A N 1
ATOM 2644 C CA . ILE A 1 342 ? -15.097 0.979 18.667 1.00 90.19 342 ILE A CA 1
ATOM 2645 C C . ILE A 1 342 ? -15.757 -0.026 19.616 1.00 90.19 342 ILE A C 1
ATOM 2647 O O . ILE A 1 342 ? -15.511 0.047 20.819 1.00 90.19 342 ILE A O 1
ATOM 2651 N N . ASP A 1 343 ? -16.579 -0.943 19.093 1.00 86.38 343 ASP A N 1
ATOM 2652 C CA . ASP A 1 343 ? -17.234 -2.026 19.857 1.00 86.38 343 ASP A CA 1
ATOM 2653 C C . ASP A 1 343 ? -18.040 -1.550 21.088 1.00 86.38 343 ASP A C 1
ATOM 2655 O O . ASP A 1 343 ? -18.087 -2.224 22.115 1.00 86.38 343 ASP A O 1
ATOM 2659 N N . ASP A 1 344 ? -18.645 -0.356 21.010 1.00 83.31 344 ASP A N 1
ATOM 2660 C CA . ASP A 1 344 ? -19.306 0.320 22.145 1.00 83.31 344 ASP A CA 1
ATOM 2661 C C . ASP A 1 344 ? -18.393 0.505 23.383 1.00 83.31 344 ASP A C 1
ATOM 2663 O O . ASP A 1 344 ? -18.850 0.677 24.514 1.00 83.31 344 ASP A O 1
ATOM 2667 N N . GLY A 1 345 ? -17.078 0.485 23.160 1.00 87.44 345 GLY A N 1
ATOM 2668 C CA . GLY A 1 345 ? -16.040 0.660 24.162 1.00 87.44 345 GLY A CA 1
ATOM 2669 C C . GLY A 1 345 ? -15.606 2.122 24.348 1.00 87.44 345 GLY A C 1
ATOM 2670 O O . GLY A 1 345 ? -16.402 3.055 24.207 1.00 87.44 345 GLY A O 1
ATOM 2671 N N . PRO A 1 346 ? -14.328 2.358 24.701 1.00 87.62 346 PRO A N 1
ATOM 2672 C CA . PRO A 1 346 ? -13.793 3.701 24.891 1.00 87.62 346 PRO A CA 1
ATOM 2673 C C . PRO A 1 346 ? -13.957 4.592 23.654 1.00 87.62 346 PRO A C 1
ATOM 2675 O O . PRO A 1 346 ? -13.791 4.151 22.518 1.00 87.62 346 PRO A O 1
ATOM 2678 N N . THR A 1 347 ? -14.219 5.880 23.886 1.00 93.00 347 THR A N 1
ATOM 2679 C CA . THR A 1 347 ? -14.206 6.898 22.829 1.00 93.00 347 THR A CA 1
ATOM 2680 C C . THR A 1 347 ? -12.795 7.444 22.646 1.00 93.00 347 THR A C 1
ATOM 2682 O O . THR A 1 347 ? -12.235 8.055 23.557 1.00 93.00 347 THR A O 1
ATOM 2685 N N . LEU A 1 348 ? -12.233 7.265 21.454 1.00 93.00 348 LEU A N 1
ATOM 2686 C CA . LEU A 1 348 ? -11.002 7.923 21.033 1.00 93.00 348 LEU A CA 1
ATOM 2687 C C . LEU A 1 348 ? -11.342 9.303 20.470 1.00 93.00 348 LEU A C 1
ATOM 2689 O O . LEU A 1 348 ? -12.170 9.426 19.570 1.00 93.00 348 LEU A O 1
ATOM 2693 N N . ILE A 1 349 ? -10.696 10.339 21.002 1.00 92.06 349 ILE A N 1
ATOM 2694 C CA . ILE A 1 349 ? -10.847 11.722 20.542 1.00 92.06 349 ILE A CA 1
ATOM 2695 C C . ILE A 1 349 ? -9.538 12.117 19.872 1.00 92.06 349 ILE A C 1
ATOM 2697 O O . ILE A 1 349 ? -8.506 12.213 20.535 1.00 92.06 349 ILE A O 1
ATOM 2701 N N . VAL A 1 350 ? -9.580 12.331 18.562 1.00 90.50 350 VAL A N 1
ATOM 2702 C CA . VAL A 1 350 ? -8.407 12.695 17.761 1.00 90.50 350 VAL A CA 1
ATOM 2703 C C . VAL A 1 350 ? -8.664 14.006 17.015 1.00 90.50 350 VAL A C 1
ATOM 2705 O O . VAL A 1 350 ? -9.816 14.292 16.681 1.00 90.50 350 VAL A O 1
ATOM 2708 N N . PRO A 1 351 ? -7.637 14.833 16.751 1.00 88.25 351 PRO A N 1
ATOM 2709 C CA . PRO A 1 351 ? -7.772 15.958 15.831 1.00 88.25 351 PRO A CA 1
ATOM 2710 C C . PRO A 1 351 ? -8.302 15.500 14.468 1.00 88.25 351 PRO A C 1
ATOM 2712 O O . PRO A 1 351 ? -8.079 14.354 14.069 1.00 88.25 351 PRO A O 1
ATOM 2715 N N . ILE A 1 352 ? -8.972 16.392 13.733 1.00 82.94 352 ILE A N 1
ATOM 2716 C CA . ILE A 1 352 ? -9.324 16.154 12.322 1.00 82.94 352 ILE A CA 1
ATOM 2717 C C . ILE A 1 352 ? -8.054 16.297 11.485 1.00 82.94 352 ILE A C 1
ATOM 2719 O O . ILE A 1 352 ? -7.796 17.294 10.823 1.00 82.94 352 ILE A O 1
ATOM 2723 N N . SER A 1 353 ? -7.218 15.280 11.603 1.00 82.50 353 SER A N 1
ATOM 2724 C CA . SER A 1 353 ? -6.070 14.999 10.766 1.00 82.50 353 SER A CA 1
ATOM 2725 C C . SER A 1 353 ? -6.266 13.620 10.139 1.00 82.50 353 SER A C 1
ATOM 2727 O O . SER A 1 353 ? -7.300 12.960 10.324 1.00 82.50 353 SER A O 1
ATOM 2729 N N . GLU A 1 354 ? -5.255 13.165 9.410 1.00 88.00 354 GLU A N 1
ATOM 2730 C CA . GLU A 1 354 ? -5.177 11.778 8.979 1.00 88.00 354 GLU A CA 1
ATOM 2731 C C . GLU A 1 354 ? -5.228 10.843 10.200 1.00 88.00 354 GLU A C 1
ATOM 2733 O O . GLU A 1 354 ? -4.475 11.014 11.164 1.00 88.00 354 GLU A O 1
ATOM 2738 N N . SER A 1 355 ? -6.143 9.873 10.184 1.00 90.62 355 SER A N 1
ATOM 2739 C CA . SER A 1 355 ? -6.226 8.823 11.204 1.00 90.62 355 SER A CA 1
ATOM 2740 C C . SER A 1 355 ? -6.490 7.477 10.548 1.00 90.62 355 SER A C 1
ATOM 2742 O O . SER A 1 355 ? -7.395 7.371 9.723 1.00 90.62 355 SER A O 1
ATOM 2744 N N . THR A 1 356 ? -5.749 6.445 10.946 1.00 94.31 356 THR A N 1
ATOM 2745 C CA . THR A 1 356 ? -5.874 5.096 10.379 1.00 94.31 356 THR A CA 1
ATOM 2746 C C . THR A 1 356 ? -6.556 4.147 11.361 1.00 94.31 356 THR A C 1
ATOM 2748 O O . THR A 1 356 ? -6.150 4.077 12.520 1.00 94.31 356 THR A O 1
ATOM 2751 N N . ILE A 1 357 ? -7.535 3.376 10.887 1.00 94.44 357 ILE A N 1
ATOM 2752 C CA . ILE A 1 357 ? -8.124 2.239 11.607 1.00 94.44 357 ILE A CA 1
ATOM 2753 C C . ILE A 1 357 ? -7.745 0.944 10.874 1.00 94.44 357 ILE A C 1
ATOM 2755 O O . ILE A 1 357 ? -7.741 0.887 9.641 1.00 94.44 357 ILE A O 1
ATOM 2759 N N . LYS A 1 358 ? -7.380 -0.085 11.645 1.00 95.44 358 LYS A N 1
ATOM 2760 C CA . LYS A 1 358 ? -7.017 -1.435 11.188 1.00 95.44 358 LYS A CA 1
ATOM 2761 C C . LYS A 1 358 ? -7.625 -2.478 12.123 1.00 95.44 358 LYS A C 1
ATOM 2763 O O . LYS A 1 358 ? -8.013 -2.135 13.236 1.00 95.44 358 LYS A O 1
ATOM 2768 N N . GLY A 1 359 ? -7.623 -3.740 11.700 1.00 93.62 359 GLY A N 1
ATOM 2769 C CA . GLY A 1 359 ? -8.135 -4.852 12.499 1.00 93.62 359 GLY A CA 1
ATOM 2770 C C . GLY A 1 359 ? -9.586 -5.156 12.150 1.00 93.62 359 GLY A C 1
ATOM 2771 O O . GLY A 1 359 ? -10.500 -4.744 12.853 1.00 93.62 359 GLY A O 1
ATOM 2772 N N . VAL A 1 360 ? -9.783 -5.880 11.052 1.00 96.56 360 VAL A N 1
ATOM 2773 C CA . VAL A 1 360 ? -11.099 -6.240 10.506 1.00 96.56 360 VAL A CA 1
ATOM 2774 C C . VAL A 1 360 ? -11.375 -7.726 10.740 1.00 96.56 360 VAL A C 1
ATOM 2776 O O . VAL A 1 360 ? -10.453 -8.545 10.709 1.00 96.56 360 VAL A O 1
ATOM 2779 N N . LYS A 1 361 ? -12.641 -8.088 10.970 1.00 96.00 361 LYS A N 1
ATOM 2780 C CA . LYS A 1 361 ? -13.088 -9.490 11.063 1.00 96.00 361 LYS A CA 1
ATOM 2781 C C . LYS A 1 361 ? -13.369 -10.078 9.672 1.00 96.00 361 LYS A C 1
ATOM 2783 O O . LYS A 1 361 ? -13.842 -9.362 8.792 1.00 96.00 361 LYS A O 1
ATOM 2788 N N . GLU A 1 362 ? -13.120 -11.373 9.454 1.00 94.62 362 GLU A N 1
ATOM 2789 C CA . GLU A 1 362 ? -13.305 -12.001 8.126 1.00 94.62 362 GLU A CA 1
ATOM 2790 C C . GLU A 1 362 ? -14.744 -11.877 7.608 1.00 94.62 362 GLU A C 1
ATOM 2792 O O . GLU A 1 362 ? -14.965 -11.580 6.432 1.00 94.62 362 GLU A O 1
ATOM 2797 N N . GLU A 1 363 ? -15.729 -12.023 8.492 1.00 96.44 363 GLU A N 1
ATOM 2798 C CA . GLU A 1 363 ? -17.143 -11.882 8.158 1.00 96.44 363 GLU A CA 1
ATOM 2799 C C . GLU A 1 363 ? -17.500 -10.474 7.663 1.00 96.44 363 GLU A C 1
ATOM 2801 O O . GLU A 1 363 ? -18.312 -10.337 6.747 1.00 96.44 363 GLU A O 1
ATOM 2806 N N . ALA A 1 364 ? -16.856 -9.436 8.204 1.00 97.44 364 ALA A N 1
ATOM 2807 C CA . ALA A 1 364 ? -17.062 -8.055 7.783 1.00 97.44 364 ALA A CA 1
ATOM 2808 C C . ALA A 1 364 ? -16.499 -7.816 6.374 1.00 97.44 364 ALA A C 1
ATOM 2810 O O . ALA A 1 364 ? -17.151 -7.189 5.539 1.00 97.44 364 ALA A O 1
ATOM 2811 N N . ILE A 1 365 ? -15.331 -8.392 6.066 1.00 97.94 365 ILE A N 1
ATOM 2812 C CA . ILE A 1 365 ? -14.726 -8.323 4.726 1.00 97.94 365 ILE A CA 1
ATOM 2813 C C . ILE A 1 365 ? -15.648 -8.972 3.697 1.00 97.94 365 ILE A C 1
ATOM 2815 O O . ILE A 1 365 ? -15.942 -8.368 2.666 1.00 97.94 365 ILE A O 1
ATOM 2819 N N . ALA A 1 366 ? -16.129 -10.184 3.984 1.00 96.94 366 ALA A N 1
ATOM 2820 C CA . ALA A 1 366 ? -17.034 -10.901 3.093 1.00 96.94 366 ALA A CA 1
ATOM 2821 C C . ALA A 1 366 ? -18.363 -10.157 2.894 1.00 96.94 366 ALA A C 1
ATOM 2823 O O . ALA A 1 366 ? -18.883 -10.135 1.780 1.00 96.94 366 ALA A O 1
ATOM 2824 N N . LYS A 1 367 ? -18.895 -9.526 3.950 1.00 97.12 367 LYS A N 1
ATOM 2825 C CA . LYS A 1 367 ? -20.128 -8.731 3.889 1.00 97.12 367 LYS A CA 1
ATOM 2826 C C . LYS A 1 367 ? -19.970 -7.486 3.012 1.00 97.12 367 LYS A C 1
ATOM 2828 O O . LYS A 1 367 ? -20.839 -7.222 2.187 1.00 97.12 367 LYS A O 1
ATOM 2833 N N . VAL A 1 368 ? -18.884 -6.731 3.185 1.00 97.69 368 VAL A N 1
ATOM 2834 C CA . VAL A 1 368 ? -18.692 -5.431 2.516 1.00 97.69 368 VAL A CA 1
ATOM 2835 C C . VAL A 1 368 ? -18.160 -5.584 1.093 1.00 97.69 368 VAL A C 1
ATOM 2837 O O . VAL A 1 368 ? -18.675 -4.949 0.174 1.00 97.69 368 VAL A O 1
ATOM 2840 N N . PHE A 1 369 ? -17.141 -6.423 0.897 1.00 97.56 369 PHE A N 1
ATOM 2841 C CA . PHE A 1 369 ? -16.438 -6.556 -0.384 1.00 97.56 369 PHE A CA 1
ATOM 2842 C C . PHE A 1 369 ? -16.850 -7.792 -1.189 1.00 97.56 369 PHE A C 1
ATOM 2844 O O . PHE A 1 369 ? -16.439 -7.950 -2.335 1.00 97.56 369 PHE A O 1
ATOM 2851 N N . GLY A 1 370 ? -17.655 -8.680 -0.606 1.00 96.44 370 GLY A N 1
ATOM 2852 C CA . GLY A 1 370 ? -18.058 -9.925 -1.244 1.00 96.44 370 GLY A CA 1
ATOM 2853 C C . GLY A 1 370 ? -17.011 -11.037 -1.145 1.00 96.44 370 GLY A C 1
ATOM 2854 O O . GLY A 1 370 ? -15.882 -10.870 -0.675 1.00 96.44 370 GLY A O 1
ATOM 2855 N N . VAL A 1 371 ? -17.415 -12.223 -1.600 1.00 95.62 371 VAL A N 1
ATOM 2856 C CA . VAL A 1 371 ? -16.639 -13.464 -1.450 1.00 95.62 371 VAL A CA 1
ATOM 2857 C C . VAL A 1 371 ? -15.351 -13.486 -2.270 1.00 95.62 371 VAL A C 1
ATOM 2859 O O . VAL A 1 371 ? -14.385 -14.120 -1.854 1.00 95.62 371 VAL A O 1
ATOM 2862 N N . GLU A 1 372 ? -15.319 -12.797 -3.413 1.00 95.25 372 GLU A N 1
ATOM 2863 C CA . GLU A 1 372 ? -14.157 -12.787 -4.306 1.00 95.25 372 GLU A CA 1
ATOM 2864 C C . GLU A 1 372 ? -12.977 -12.043 -3.669 1.00 95.25 372 GLU A C 1
ATOM 2866 O O . GLU A 1 372 ? -11.895 -12.612 -3.517 1.00 95.25 372 GLU A O 1
ATOM 2871 N N . ILE A 1 373 ? -13.205 -10.810 -3.207 1.00 97.56 373 ILE A N 1
ATOM 2872 C CA . ILE A 1 373 ? -12.189 -10.008 -2.513 1.00 97.56 373 ILE A CA 1
ATOM 2873 C C . ILE A 1 373 ? -11.828 -10.634 -1.167 1.00 97.56 373 ILE A C 1
ATOM 2875 O O . ILE A 1 373 ? -10.652 -10.690 -0.813 1.00 97.56 373 ILE A O 1
ATOM 2879 N N . HIS A 1 374 ? -12.809 -11.162 -0.431 1.00 97.94 374 HIS A N 1
ATOM 2880 C CA . HIS A 1 374 ? -12.529 -11.888 0.805 1.00 97.94 374 HIS A CA 1
ATOM 2881 C C . HIS A 1 374 ? -11.588 -13.080 0.567 1.00 97.94 374 HIS A C 1
ATOM 2883 O O . HIS A 1 374 ? -10.604 -13.233 1.290 1.00 97.94 374 HIS A O 1
ATOM 2889 N N . GLY A 1 375 ? -11.834 -13.882 -0.474 1.00 97.06 375 GLY A N 1
ATOM 2890 C CA . GLY A 1 375 ? -10.938 -14.968 -0.871 1.00 97.06 375 GLY A CA 1
ATOM 2891 C C . GLY A 1 375 ? -9.534 -14.467 -1.219 1.00 97.06 375 GLY A C 1
ATOM 2892 O O . GLY A 1 375 ? -8.549 -15.070 -0.792 1.00 97.06 375 GLY A O 1
ATOM 2893 N N . ALA A 1 376 ? -9.444 -13.337 -1.923 1.00 97.50 376 ALA A N 1
ATOM 2894 C CA . ALA A 1 376 ? -8.173 -12.726 -2.296 1.00 97.50 376 ALA A CA 1
ATOM 2895 C C . ALA A 1 376 ? -7.357 -12.230 -1.085 1.00 97.50 376 ALA A C 1
ATOM 2897 O O . ALA A 1 376 ? -6.141 -12.411 -1.013 1.00 97.50 376 ALA A O 1
ATOM 2898 N N . ILE A 1 377 ? -8.027 -11.644 -0.089 1.00 97.81 377 ILE A N 1
ATOM 2899 C CA . ILE A 1 377 ? -7.401 -11.222 1.171 1.00 97.81 377 ILE A CA 1
ATOM 2900 C C . ILE A 1 377 ? -6.957 -12.440 1.977 1.00 97.81 377 ILE A C 1
ATOM 2902 O O . ILE A 1 377 ? -5.824 -12.483 2.456 1.00 97.81 377 ILE A O 1
ATOM 2906 N N . ARG A 1 378 ? -7.825 -13.451 2.100 1.00 96.50 378 ARG A N 1
ATOM 2907 C CA . ARG A 1 378 ? -7.558 -14.671 2.872 1.00 96.50 378 ARG A CA 1
ATOM 2908 C C . ARG A 1 378 ? -6.317 -15.417 2.385 1.00 96.50 378 ARG A C 1
ATOM 2910 O O . ARG A 1 378 ? -5.572 -15.960 3.197 1.00 96.50 378 ARG A O 1
ATOM 2917 N N . ASN A 1 379 ? -6.081 -15.410 1.075 1.00 94.44 379 ASN A N 1
ATOM 2918 C CA . ASN A 1 379 ? -4.927 -16.057 0.452 1.00 94.44 379 ASN A CA 1
ATOM 2919 C C . ASN A 1 379 ? -3.682 -15.157 0.372 1.00 94.44 379 ASN A C 1
ATOM 2921 O O . ASN A 1 379 ? -2.617 -15.628 -0.039 1.00 94.44 379 ASN A O 1
ATOM 2925 N N . SER A 1 380 ? -3.781 -13.885 0.771 1.00 94.69 380 SER A N 1
ATOM 2926 C CA . SER A 1 380 ? -2.653 -12.954 0.729 1.00 94.69 380 SER A CA 1
ATOM 2927 C C . SER A 1 380 ? -1.512 -13.401 1.662 1.00 94.69 380 SER A C 1
ATOM 2929 O O . SER A 1 380 ? -1.758 -13.988 2.724 1.00 94.69 380 SER A O 1
ATOM 2931 N N . PRO A 1 381 ? -0.237 -13.118 1.323 1.00 89.06 381 PRO A N 1
ATOM 2932 C CA . PRO A 1 381 ? 0.890 -13.451 2.195 1.00 89.06 381 PRO A CA 1
ATOM 2933 C C . PRO A 1 381 ? 0.769 -12.838 3.592 1.00 89.06 381 PRO A C 1
ATOM 2935 O O . PRO A 1 381 ? 1.059 -13.522 4.574 1.00 89.06 381 PRO A O 1
ATOM 2938 N N . VAL A 1 382 ? 0.291 -11.591 3.671 1.00 92.94 382 VAL A N 1
ATOM 2939 C CA . VAL A 1 382 ? 0.076 -10.875 4.933 1.00 92.94 382 VAL A CA 1
ATOM 2940 C C . VAL A 1 382 ? -0.928 -11.625 5.804 1.00 92.94 382 VAL A C 1
ATOM 2942 O O . VAL A 1 382 ? -0.602 -11.953 6.942 1.00 92.94 382 VAL A O 1
ATOM 2945 N N . ARG A 1 383 ? -2.102 -11.997 5.271 1.00 96.19 383 ARG A N 1
ATOM 2946 C CA . ARG A 1 383 ? -3.119 -12.704 6.064 1.00 96.19 383 ARG A CA 1
ATOM 2947 C C . ARG A 1 383 ? -2.645 -14.074 6.529 1.00 96.19 383 ARG A C 1
ATOM 2949 O O . ARG A 1 383 ? -2.884 -14.444 7.674 1.00 96.19 383 ARG A O 1
ATOM 2956 N N . ARG A 1 384 ? -1.939 -14.828 5.682 1.00 93.44 384 ARG A N 1
ATOM 2957 C CA . ARG A 1 384 ? -1.373 -16.125 6.096 1.00 93.44 384 ARG A CA 1
ATOM 2958 C C . ARG A 1 384 ? -0.406 -15.966 7.268 1.00 93.44 384 ARG A C 1
ATOM 2960 O O . ARG A 1 384 ? -0.505 -16.717 8.231 1.00 93.44 384 ARG A O 1
ATOM 2967 N N . MET A 1 385 ? 0.465 -14.958 7.220 1.00 93.62 385 MET A N 1
ATOM 2968 C CA . MET A 1 385 ? 1.387 -14.656 8.316 1.00 93.62 385 MET A CA 1
ATOM 2969 C C . MET A 1 385 ? 0.643 -14.245 9.597 1.00 93.62 385 MET A C 1
ATOM 2971 O O . MET A 1 385 ? 1.015 -14.670 10.686 1.00 93.62 385 MET A O 1
ATOM 2975 N N . GLU A 1 386 ? -0.419 -13.442 9.496 1.00 95.94 386 GLU A N 1
ATOM 2976 C CA . GLU A 1 386 ? -1.257 -13.077 10.647 1.00 95.94 386 GLU A CA 1
ATOM 2977 C C . GLU A 1 386 ? -1.906 -14.303 11.301 1.00 95.94 386 GLU A C 1
ATOM 2979 O O . GLU A 1 386 ? -1.900 -14.426 12.526 1.00 95.94 386 GLU A O 1
ATOM 2984 N N . LEU A 1 387 ? -2.419 -15.234 10.492 1.00 95.00 387 LEU A N 1
ATOM 2985 C CA . LEU A 1 387 ? -3.007 -16.485 10.972 1.00 95.00 387 LEU A CA 1
ATOM 2986 C C . LEU A 1 387 ? -1.961 -17.379 11.653 1.00 95.00 387 LEU A C 1
ATOM 2988 O O . LEU A 1 387 ? -2.232 -17.931 12.717 1.00 95.00 387 LEU A O 1
ATOM 2992 N N . GLU A 1 388 ? -0.751 -17.474 11.095 1.00 95.12 388 GLU A N 1
ATOM 2993 C CA . GLU A 1 388 ? 0.382 -18.172 11.723 1.00 95.12 388 GLU A CA 1
ATOM 2994 C C . GLU A 1 388 ? 0.772 -17.554 13.078 1.00 95.12 388 GLU A C 1
ATOM 2996 O O . GLU A 1 388 ? 1.217 -18.261 13.982 1.00 95.12 388 GLU A O 1
ATOM 3001 N N . GLN A 1 389 ? 0.567 -16.244 13.243 1.00 94.88 389 GLN A N 1
ATOM 3002 C CA . GLN A 1 389 ? 0.779 -15.513 14.497 1.00 94.88 389 GLN A CA 1
ATOM 3003 C C . GLN A 1 389 ? -0.412 -15.596 15.467 1.00 94.88 389 GLN A C 1
ATOM 3005 O O . GLN A 1 389 ? -0.342 -15.033 16.560 1.00 94.88 389 GLN A O 1
ATOM 3010 N N . GLY A 1 390 ? -1.504 -16.268 15.092 1.00 95.12 390 GLY A N 1
ATOM 3011 C CA . GLY A 1 390 ? -2.718 -16.358 15.902 1.00 95.12 390 GLY A CA 1
ATOM 3012 C C . GLY A 1 390 ? -3.519 -15.053 15.978 1.00 95.12 390 GLY A C 1
ATOM 3013 O O . GLY A 1 390 ? -4.297 -14.875 16.913 1.00 95.12 390 GLY A O 1
ATOM 3014 N N . LYS A 1 391 ? -3.337 -14.124 15.029 1.00 95.88 391 LYS A N 1
ATOM 3015 C CA . LYS A 1 391 ? -4.141 -12.897 14.956 1.00 95.88 391 LYS A CA 1
ATOM 3016 C C . LYS A 1 391 ? -5.518 -13.195 14.361 1.00 95.88 391 LYS A C 1
ATOM 3018 O O . LYS A 1 391 ? -5.646 -13.526 13.182 1.00 95.88 391 LYS A O 1
ATOM 3023 N N . GLU A 1 392 ? -6.559 -13.006 15.165 1.00 94.25 392 GLU A N 1
ATOM 3024 C CA . GLU A 1 392 ? -7.947 -13.154 14.715 1.00 94.25 392 GLU A CA 1
ATOM 3025 C C . GLU A 1 392 ? -8.347 -12.032 13.744 1.00 94.25 392 GLU A C 1
ATOM 3027 O O . GLU A 1 392 ? -8.810 -12.305 12.633 1.00 94.25 392 GLU A O 1
ATOM 3032 N N . LEU A 1 393 ? -8.086 -10.778 14.131 1.00 96.12 393 LEU A N 1
ATOM 3033 C CA . LEU A 1 393 ? -8.343 -9.585 13.321 1.00 96.12 393 LEU A CA 1
ATOM 3034 C C . LEU A 1 393 ? -7.229 -9.366 12.296 1.00 96.12 393 LEU A C 1
ATOM 3036 O O . LEU A 1 393 ? -6.047 -9.484 12.626 1.00 96.12 393 LEU A O 1
ATOM 3040 N N . THR A 1 394 ? -7.602 -9.008 11.068 1.00 97.00 394 THR A N 1
ATOM 3041 C CA . THR A 1 394 ? -6.640 -8.750 9.991 1.00 97.00 394 THR A CA 1
ATOM 3042 C C . THR A 1 394 ? -6.340 -7.267 9.806 1.00 97.00 394 THR A C 1
ATOM 3044 O O . THR A 1 394 ? -7.230 -6.417 9.855 1.00 97.00 394 THR A O 1
ATOM 3047 N N . GLU A 1 395 ? -5.076 -6.951 9.542 1.00 96.19 395 GLU A N 1
ATOM 3048 C CA . GLU A 1 395 ? -4.611 -5.636 9.104 1.00 96.19 395 GLU A CA 1
ATOM 3049 C C . GLU A 1 395 ? -4.509 -5.537 7.571 1.00 96.19 395 GLU A C 1
ATOM 3051 O O . GLU A 1 395 ? -4.132 -4.487 7.051 1.00 96.19 395 GLU A O 1
ATOM 3056 N N . CYS A 1 396 ? -4.883 -6.595 6.835 1.00 96.81 396 CYS A N 1
ATOM 3057 C CA . CYS A 1 396 ? -4.940 -6.591 5.369 1.00 96.81 396 CYS A CA 1
ATOM 3058 C C . CYS A 1 396 ? -5.970 -5.599 4.821 1.00 96.81 396 CYS A C 1
ATOM 3060 O O . CYS A 1 396 ? -5.884 -5.224 3.654 1.00 96.81 396 CYS A O 1
ATOM 3062 N N . VAL A 1 397 ? -6.927 -5.180 5.652 1.00 98.06 397 VAL A N 1
ATOM 3063 C CA . VAL A 1 397 ? -7.858 -4.090 5.372 1.00 98.06 397 VAL A CA 1
ATOM 3064 C C . VAL A 1 397 ? -7.569 -2.952 6.339 1.00 98.06 397 VAL A C 1
ATOM 3066 O O . VAL A 1 397 ? -7.505 -3.143 7.556 1.00 98.06 397 VAL A O 1
ATOM 3069 N N . SER A 1 398 ? -7.399 -1.754 5.794 1.00 97.56 398 SER A N 1
ATOM 3070 C CA . SER A 1 398 ? -7.225 -0.542 6.588 1.00 97.56 398 SER A CA 1
ATOM 3071 C C . SER A 1 398 ? -7.993 0.614 5.979 1.00 97.56 398 SER A C 1
ATOM 3073 O O . SER A 1 398 ? -8.187 0.666 4.767 1.00 97.56 398 SER A O 1
ATOM 3075 N N . MET A 1 399 ? -8.418 1.539 6.829 1.00 97.88 399 MET A N 1
ATOM 3076 C CA . MET A 1 399 ? -9.104 2.754 6.422 1.00 97.88 399 MET A CA 1
ATOM 3077 C C . MET A 1 399 ? -8.355 3.959 6.974 1.00 97.88 399 MET A C 1
ATOM 3079 O O . MET A 1 399 ? -8.160 4.077 8.183 1.00 97.88 399 MET A O 1
ATOM 3083 N N . ILE A 1 400 ? -7.938 4.849 6.081 1.00 95.81 400 ILE A N 1
ATOM 3084 C CA . ILE A 1 400 ? -7.279 6.112 6.394 1.00 95.81 400 ILE A CA 1
ATOM 3085 C C . ILE A 1 400 ? -8.317 7.214 6.223 1.00 95.81 400 ILE A C 1
ATOM 3087 O O . ILE A 1 400 ? -8.681 7.564 5.106 1.00 95.81 400 ILE A O 1
ATOM 3091 N N . MET A 1 401 ? -8.829 7.742 7.330 1.00 94.31 401 MET A N 1
ATOM 3092 C CA . MET A 1 401 ? -9.795 8.838 7.323 1.00 94.31 401 MET A CA 1
ATOM 3093 C C . MET A 1 401 ? -9.078 10.182 7.246 1.00 94.31 401 MET A C 1
ATOM 3095 O O . MET A 1 401 ? -8.181 10.463 8.043 1.00 94.31 401 MET A O 1
ATOM 3099 N N . MET A 1 402 ? -9.536 11.027 6.330 1.00 91.00 402 MET A N 1
ATOM 3100 C CA . MET A 1 402 ? -9.048 12.383 6.086 1.00 91.00 402 MET A CA 1
ATOM 3101 C C . MET A 1 402 ? -10.174 13.392 6.346 1.00 91.00 402 MET A C 1
ATOM 3103 O O . MET A 1 402 ? -11.252 13.026 6.816 1.00 91.00 402 MET A O 1
ATOM 3107 N N . GLU A 1 403 ? -9.931 14.678 6.100 1.00 86.69 403 GLU A N 1
ATOM 3108 C CA . GLU A 1 403 ? -10.949 15.713 6.308 1.00 86.69 403 GLU A CA 1
ATOM 3109 C C . GLU A 1 403 ? -12.114 15.587 5.303 1.00 86.69 403 GLU A C 1
ATOM 3111 O O . GLU A 1 403 ? -13.269 15.707 5.703 1.00 86.69 403 GLU A O 1
ATOM 3116 N N . GLN A 1 404 ? -11.842 15.277 4.027 1.00 84.69 404 GLN A N 1
ATOM 3117 C CA . GLN A 1 404 ? -12.861 15.233 2.960 1.00 84.69 404 GLN A CA 1
ATOM 3118 C C . GLN A 1 404 ? -13.183 13.826 2.422 1.00 84.69 404 GLN A C 1
ATOM 3120 O O . GLN A 1 404 ? -13.768 13.695 1.349 1.00 84.69 404 GLN A O 1
ATOM 3125 N N . GLY A 1 405 ? -12.839 12.762 3.144 1.00 92.88 405 GLY A N 1
ATOM 3126 C CA . GLY A 1 405 ? -13.049 11.400 2.654 1.00 92.88 405 GLY A CA 1
ATOM 3127 C C . GLY A 1 405 ? -12.238 10.370 3.422 1.00 92.88 405 GLY A C 1
ATOM 3128 O O . GLY A 1 405 ? -11.728 10.638 4.514 1.00 92.88 405 GLY A O 1
ATOM 3129 N N . ALA A 1 406 ? -12.095 9.192 2.832 1.00 96.56 406 ALA A N 1
ATOM 3130 C CA . ALA A 1 406 ? -11.203 8.163 3.340 1.00 96.56 406 ALA A CA 1
ATOM 3131 C C . ALA A 1 406 ? -10.543 7.384 2.202 1.00 96.56 406 ALA A C 1
ATOM 3133 O O . ALA A 1 406 ? -11.077 7.333 1.103 1.00 96.56 406 ALA A O 1
ATOM 3134 N N . ILE A 1 407 ? -9.412 6.747 2.483 1.00 98.00 407 ILE A N 1
ATOM 3135 C CA . ILE A 1 407 ? -8.802 5.751 1.600 1.00 98.00 407 ILE A CA 1
ATOM 3136 C C . ILE A 1 407 ? -8.933 4.397 2.277 1.00 98.00 407 ILE A C 1
ATOM 3138 O O . ILE A 1 407 ? -8.484 4.223 3.411 1.00 98.00 407 ILE A O 1
ATOM 3142 N N . VAL A 1 408 ? -9.531 3.431 1.589 1.00 98.50 408 VAL A N 1
ATOM 3143 C CA . VAL A 1 408 ? -9.581 2.041 2.041 1.00 98.50 408 VAL A CA 1
ATOM 3144 C C . VAL A 1 408 ? -8.568 1.227 1.258 1.00 98.50 408 VAL A C 1
ATOM 3146 O O . VAL A 1 408 ? -8.638 1.151 0.038 1.00 98.50 408 VAL A O 1
ATOM 3149 N N . ASN A 1 409 ? -7.630 0.610 1.970 1.00 98.19 409 ASN A N 1
ATOM 3150 C CA . ASN A 1 409 ? -6.558 -0.192 1.395 1.00 98.19 409 ASN A CA 1
ATOM 3151 C C . ASN A 1 409 ? -6.785 -1.674 1.676 1.00 98.19 409 ASN A C 1
ATOM 3153 O O . ASN A 1 409 ? -7.043 -2.051 2.822 1.00 98.19 409 ASN A O 1
ATOM 3157 N N . LEU A 1 410 ? -6.612 -2.497 0.645 1.00 98.12 410 LEU A N 1
ATOM 3158 C CA . LEU A 1 410 ? -6.767 -3.945 0.656 1.00 98.12 410 LEU A CA 1
ATOM 3159 C C . LEU A 1 410 ? -5.458 -4.609 0.216 1.00 98.12 410 LEU A C 1
ATOM 3161 O O . LEU A 1 410 ? -4.933 -4.312 -0.857 1.00 98.12 410 LEU A O 1
ATOM 3165 N N . SER A 1 411 ? -4.951 -5.533 1.026 1.00 96.56 411 SER A N 1
ATOM 3166 C CA . SER A 1 411 ? -3.820 -6.400 0.683 1.00 96.56 411 SER A CA 1
ATOM 3167 C C . SER A 1 411 ? -4.341 -7.727 0.141 1.00 96.56 411 SER A C 1
ATOM 3169 O O . SER A 1 411 ? -4.964 -8.497 0.870 1.00 96.56 411 SER A O 1
ATOM 3171 N N . LEU A 1 412 ? -4.092 -7.987 -1.139 1.00 96.31 412 LEU A N 1
ATOM 3172 C CA . LEU A 1 412 ? -4.614 -9.135 -1.877 1.00 96.31 412 LEU A CA 1
ATOM 3173 C C . LEU A 1 412 ? -3.480 -10.095 -2.261 1.00 96.31 412 LEU A C 1
ATOM 3175 O O . LEU A 1 412 ? -2.305 -9.710 -2.336 1.00 96.31 412 LEU A O 1
ATOM 3179 N N . ASP A 1 413 ? -3.821 -11.356 -2.526 1.00 93.62 413 ASP A N 1
ATOM 3180 C CA . ASP A 1 413 ? -2.915 -12.251 -3.241 1.00 93.62 413 ASP A CA 1
ATOM 3181 C C . ASP A 1 413 ? -2.689 -11.792 -4.693 1.00 93.62 413 ASP A C 1
ATOM 3183 O O . ASP A 1 413 ? -3.462 -11.012 -5.255 1.00 93.62 413 ASP A O 1
ATOM 3187 N N . LEU A 1 414 ? -1.582 -12.245 -5.286 1.00 90.38 414 LEU A N 1
ATOM 3188 C CA . LEU A 1 414 ? -1.144 -11.779 -6.601 1.00 90.38 414 LEU A CA 1
ATOM 3189 C C . LEU A 1 414 ? -2.104 -12.214 -7.712 1.00 90.38 414 LEU A C 1
ATOM 3191 O O . LEU A 1 414 ? -2.490 -11.396 -8.544 1.00 90.38 414 LEU A O 1
ATOM 3195 N N . ASP A 1 415 ? -2.478 -13.492 -7.720 1.00 88.50 415 ASP A N 1
ATOM 3196 C CA . ASP A 1 415 ? -3.229 -14.101 -8.815 1.00 88.50 415 ASP A CA 1
ATOM 3197 C C . ASP A 1 415 ? -4.640 -13.513 -8.877 1.00 88.50 415 ASP A C 1
ATOM 3199 O O . ASP A 1 415 ? -5.083 -13.046 -9.930 1.00 88.50 415 ASP A O 1
ATOM 3203 N N . ARG A 1 416 ? -5.317 -13.426 -7.726 1.00 92.75 416 ARG A N 1
ATOM 3204 C CA . ARG A 1 416 ? -6.627 -12.775 -7.623 1.00 92.75 416 ARG A CA 1
ATOM 3205 C C . ARG A 1 416 ? -6.547 -11.276 -7.824 1.00 92.75 416 ARG A C 1
ATOM 3207 O O . ARG A 1 416 ? -7.440 -10.717 -8.452 1.00 92.75 416 ARG A O 1
ATOM 3214 N N . GLY A 1 417 ? -5.477 -10.629 -7.365 1.00 91.94 417 GLY A N 1
ATOM 3215 C CA . GLY A 1 417 ? -5.223 -9.222 -7.656 1.00 91.94 417 GLY A CA 1
ATOM 3216 C C . GLY A 1 417 ? -5.207 -8.937 -9.160 1.00 91.94 417 GLY A C 1
ATOM 3217 O O . GLY A 1 417 ? -5.850 -7.993 -9.613 1.00 91.94 417 GLY A O 1
ATOM 3218 N N . ILE A 1 418 ? -4.536 -9.784 -9.950 1.00 90.56 418 ILE A N 1
ATOM 3219 C CA . ILE A 1 418 ? -4.477 -9.672 -11.417 1.00 90.56 418 ILE A CA 1
ATOM 3220 C C . ILE A 1 418 ? -5.845 -9.941 -12.064 1.00 90.56 418 ILE A C 1
ATOM 3222 O O . ILE A 1 418 ? -6.220 -9.279 -13.030 1.00 90.56 418 ILE A O 1
ATOM 3226 N N . GLU A 1 419 ? -6.602 -10.921 -11.573 1.00 93.81 419 GLU A N 1
ATOM 3227 C CA . GLU A 1 419 ? -7.953 -11.193 -12.084 1.00 93.81 419 GLU A CA 1
ATOM 3228 C C . GLU A 1 419 ? -8.907 -10.020 -11.833 1.00 93.81 419 GLU A C 1
ATOM 3230 O O . GLU A 1 419 ? -9.624 -9.600 -12.745 1.00 93.81 419 GLU A O 1
ATOM 3235 N N . LEU A 1 420 ? -8.873 -9.458 -10.624 1.00 95.38 420 LEU A N 1
ATOM 3236 C CA . LEU A 1 420 ? -9.659 -8.286 -10.250 1.00 95.38 420 LEU A CA 1
ATOM 3237 C C . LEU A 1 420 ? -9.238 -7.054 -11.055 1.00 95.38 420 LEU A C 1
ATOM 3239 O O . LEU A 1 420 ? -10.101 -6.334 -11.550 1.00 95.38 420 LEU A O 1
ATOM 3243 N N . SER A 1 421 ? -7.936 -6.827 -11.250 1.00 93.44 421 SER A N 1
ATOM 3244 C CA . SER A 1 421 ? -7.461 -5.676 -12.024 1.00 93.44 421 SER A CA 1
ATOM 3245 C C . SER A 1 421 ? -7.927 -5.732 -13.479 1.00 93.44 421 SER A C 1
ATOM 3247 O O . SER A 1 421 ? -8.357 -4.714 -14.013 1.00 93.44 421 SER A O 1
ATOM 3249 N N . ARG A 1 422 ? -7.955 -6.915 -14.108 1.00 93.31 422 ARG A N 1
ATOM 3250 C CA . ARG A 1 422 ? -8.548 -7.060 -15.447 1.00 93.31 422 ARG A CA 1
ATOM 3251 C C . ARG A 1 422 ? -10.000 -6.586 -15.450 1.00 93.31 422 ARG A C 1
ATOM 3253 O O . ARG A 1 422 ? -10.328 -5.713 -16.233 1.00 93.31 422 ARG A O 1
ATOM 3260 N N . LYS A 1 423 ? -10.834 -7.055 -14.517 1.00 95.12 423 LYS A N 1
ATOM 3261 C CA . LYS A 1 423 ? -12.239 -6.612 -14.420 1.00 95.12 423 LYS A CA 1
ATOM 3262 C C . LYS A 1 423 ? -12.387 -5.103 -14.191 1.00 95.12 423 LYS A C 1
ATOM 3264 O O . LYS A 1 423 ? -13.349 -4.516 -14.660 1.00 95.12 423 LYS A O 1
ATOM 3269 N N . LEU A 1 424 ? -11.476 -4.486 -13.437 1.00 94.62 424 LEU A N 1
ATOM 3270 C CA . LEU A 1 424 ? -11.568 -3.074 -13.053 1.00 94.62 424 LEU A CA 1
ATOM 3271 C C . LEU A 1 424 ? -11.138 -2.101 -14.156 1.00 94.62 424 LEU A C 1
ATOM 3273 O O . LEU A 1 424 ? -11.639 -0.976 -14.190 1.00 94.62 424 LEU A O 1
ATOM 3277 N N . TYR A 1 425 ? -10.188 -2.489 -15.011 1.00 91.50 425 TYR A N 1
ATOM 3278 C CA . TYR A 1 425 ? -9.523 -1.561 -15.938 1.00 91.50 425 TYR A CA 1
ATOM 3279 C C . TYR A 1 425 ? -9.740 -1.867 -17.426 1.00 91.50 425 TYR A C 1
ATOM 3281 O O . TYR A 1 425 ? -9.347 -1.039 -18.251 1.00 91.50 425 TYR A O 1
ATOM 3289 N N . THR A 1 426 ? -10.353 -3.002 -17.776 1.00 79.94 426 THR A N 1
ATOM 3290 C CA . THR A 1 426 ? -10.798 -3.322 -19.146 1.00 79.94 426 THR A CA 1
ATOM 3291 C C . THR A 1 426 ? -12.306 -3.360 -19.206 1.00 79.94 426 THR A C 1
ATOM 3293 O O . THR A 1 426 ? -12.849 -2.787 -20.173 1.00 79.94 426 THR A O 1
#

Sequence (426 aa):
MAGRWQDDGACAGKWQEDGRMTEPVRKDGRKMTGLFAGLKDVIEGRYQTVPEKQLRAPMITNYHPRDAAGQASGIPYVTGDIPAIFLPSSGHTHLSSLPTMARESKKRCPRKPLTCEDAWRKIADVGVTIIKNKSLRNRKYGRVVALAIKSLHEESSSKNERRFREFLDAVRNRCSQHDATAILIVSVAIGKDKMIGMNNFHRDALLDRLAYEQSGPILSSPILREIAKSCGIPTVRNNGDQPTLPILSSHSDSHGTTYEHAVLEGITAVFSKDLCNIISQVPTQVNGETSWRAAVTTAFPLYGDVNCLMSLDICSSGIDYLALELFNAKINTTKSLRYIVIDDGPTLIVPISESTIKGVKEEAIAKVFGVEIHGAIRNSPVRRMELEQGKELTECVSMIMMEQGAIVNLSLDLDRGIELSRKLYT

Secondary structure (DSSP, 8-state):
------------PPP-TT--PPPPPPTT-----SSSSSSSTTTTT-PPP------PPPP------------------------------------------------PPP-PPPPHHHHHHHHHHHHHHHHHHTS---HHHHHHHHHHHHHHHS--SSHHHHHHHHHHHHHHHHTGGGHHHHHHHHHHHTHHHHHHTS-HHHHHHHHHHHHHTTTSTTTS-HHHHHHHHHTT--------------S---EEETTEEEE-SB-HHHHHHHS-HHHHHHB-EEEEEETTEEEEEE-EEEEEESSSS-SEEEEEEEEGGGHHHHHHHHH-EEEEE-SSEEEEEETT-PEEEEESS-EEEEEE-HHHHHHHHHHHHHHHHHTSHHHHHHHHTT-SSEEEEEEEE-SSEEEEEEEE-HHHHHHHHHHHH-

pLDDT: mean 72.12, std 26.1, range [22.7, 98.5]

Radius of gyration: 34.59 Å; chains: 1; bounding box: 132×73×80 Å